Protein AF-A0A2N1QDV4-F1 (afdb_monomer)

Sequence (628 aa):
MKIRPLLLVLAILANIVMITTFTYAWFANNQLYVIDTVGATKEQYFAKGSGTEVDPYVISKAEHLYSLSKLHEMGLMQQKYYYTMADPITGNPVTIDFNDASLPTQYQTLFKPIGDHIYPFLGHFDGNQSIIKNVNINGSLKQDIGFFGLIGDDAVVTNFFLDKPVIYSNPLSTDSRVGFHEHGVSFSDSYATGFIAGHVLTSATLERVYVIEPMINSGTNQYYNGSKYGLIGNTSDNASSEDGGLSNAYYFELTAAWLHFIITKGLELDANTPLYVETGLRLSTVLSINSNGQAVITGNTYNNNYYTISTLKVSYSSSFSNPVYLYDLLIELGYVTPSQGVNFNKKNIDVVGGTTVDNVANTMSFGVSYNAFRTPYYNQIFNARLLKNTIVLYVRATGESILGQMTATFAPNAELRFIPGFTADSTQITGYRYIENRSWNNKNALIAYPGGSGATVPIHIGSAFAAVIEDANGNMIVVNPNVVIPHYYVFVLGISNSQVSTVNSVSFRYVPASSDEFAALYDVDVINNVDEILNNPQYINSDLYFDYFLGLNQTMNVRLLKTFDASGEVYRLYISGHNAGSSSFYVNVTNMSTKRIEIYINNSLLVTNSNKSTSLRFSSSGITISTS

Foldseek 3Di:
DPCPVVVVVVVVVVVVVVVVVVVVVVVVVVVVDDPPVPDDDPQVLAPGFDQDPVTAGEHAELSSLLSQQVCLVVLNQQDEGEYEYADPPPRAAHEYALPPPPDDVVSVDAREARHAPVRAAAYEYHNNQHEYEDHHHDLEPGLAWENHREHDAPYEHERYEYEAYETENADDDPDDCVPPDDLADDDDARLQHAHHIREYEDHYFYAQYAYAFYKYWDARHQAKYKALWNHGRYYPPDRDDPDRFAWDWFKAKDWLQQVLQLLVVLVVCCVVQFKAFPQLDTVCVQWHQDPLRKIARAQDPPPLFFDKQLATWIDSGSNCPPTDRSVVVCVVVVRHDGDPGDDDDSQFKMFTGPWIGDVVVRWIWFDDDFFQDWQADAQDFDGCRSQGRKMKGWQFFQVAQWRFKKAWAWDPQAWKWWDFQWDQDCVFPSSIWGDGGDGDRDPVPTHTDPPDGGDMDTDGNRRFRFFFAQDPVRTTGTHTCSVAPGRTGMIIMDDHDPHITITNMMMTIGIDRDDPSPPNYHNYAYDHDSCLPVVDPPDDHFWKTKIKMDHGPWTKMWIWHWDADPVGIEIEIEIERTDQPPDKMKMKIAGCPLGWYWYHYNNHTDDTGSAGIWMWIRHNVGIDIDTD

Radius of gyration: 31.94 Å; Cα contacts (8 Å, |Δi|>4): 1567; chains: 1; bounding box: 66×60×127 Å

Mean predicted aligned error: 17.7 Å

Solvent-accessible surface area (backbone atoms only — not comparable to full-atom values): 32636 Å² total; per-residue (Å²): 142,84,62,67,66,62,52,51,52,52,50,51,50,51,50,51,51,50,52,50,50,53,52,46,51,53,51,55,48,68,72,51,89,63,88,68,88,82,81,70,60,79,44,76,49,32,74,39,42,81,26,39,89,95,37,33,26,24,37,57,44,64,67,27,53,51,39,53,20,51,36,22,75,69,54,72,49,81,54,73,35,23,33,35,28,16,37,88,86,81,62,44,56,35,75,34,56,43,74,45,84,86,57,59,68,80,69,59,40,70,38,55,29,31,15,28,93,90,29,36,34,36,28,37,39,37,21,56,70,14,38,41,27,51,44,41,30,37,16,57,84,51,56,39,23,16,56,26,0,18,37,26,60,72,11,36,42,31,30,27,36,38,36,40,34,36,38,36,48,31,41,61,92,89,66,79,71,81,83,73,78,78,61,38,75,88,76,78,39,24,42,11,36,15,62,52,21,0,27,40,33,82,58,20,37,39,33,44,37,34,35,20,52,37,33,43,37,24,70,66,14,49,45,37,40,19,16,69,24,45,54,42,1,30,60,71,87,67,56,78,65,99,68,80,62,47,74,40,62,47,37,46,52,50,39,15,52,60,56,32,48,53,54,50,52,53,47,56,46,33,73,78,50,59,30,10,24,90,86,40,44,51,45,70,79,44,40,47,69,49,100,85,70,28,31,33,35,43,66,38,76,90,76,70,40,30,47,30,63,46,76,33,45,32,10,80,35,55,84,39,55,85,61,42,43,50,61,59,53,34,46,76,71,69,71,64,78,76,57,84,38,99,72,78,54,58,75,42,53,35,48,21,14,48,31,40,22,30,55,88,80,36,23,31,32,24,62,83,76,81,66,67,49,58,29,67,49,74,78,34,73,64,61,67,38,56,46,64,25,24,39,39,36,44,41,58,56,73,91,53,55,62,52,33,36,36,34,38,34,45,45,99,87,38,44,57,20,30,43,53,21,33,42,85,32,86,89,37,88,66,37,41,42,77,42,62,62,46,69,50,73,55,78,87,80,39,45,65,56,64,85,49,68,64,29,76,37,77,39,42,59,57,47,20,28,48,34,22,34,69,48,100,86,69,48,37,30,24,48,56,66,79,82,43,84,37,54,24,36,33,32,37,35,54,61,42,98,67,85,51,17,36,36,30,35,43,34,40,39,24,61,48,72,39,88,73,92,43,89,40,52,41,64,59,29,64,49,83,50,73,65,60,50,80,77,28,98,79,61,72,67,53,36,74,44,38,27,38,46,37,49,66,67,34,26,35,33,44,34,42,38,65,48,74,56,100,91,41,70,37,40,37,40,37,38,31,70,67,61,60,70,94,40,66,36,47,36,39,36,37,22,79,72,39,55,46,36,34,36,22,52,71,85,39,82,76,44,78,47,45,53,44,31,39,38,39,38,40,34,66,92,46,78,48,77,51,74,84

pLDDT: mean 76.99, std 15.39, range [32.03, 98.0]

Structure (mmCIF, N/CA/C/O backbone):
data_AF-A0A2N1QDV4-F1
#
_entry.id   AF-A0A2N1QDV4-F1
#
loop_
_atom_site.group_PDB
_atom_site.id
_atom_site.type_symbol
_atom_site.label_atom_id
_atom_site.label_alt_id
_atom_site.label_comp_id
_atom_site.label_asym_id
_atom_site.label_entity_id
_atom_site.label_seq_id
_atom_site.pdbx_PDB_ins_code
_atom_site.Cartn_x
_atom_site.Cartn_y
_atom_site.Cartn_z
_atom_site.occupancy
_atom_site.B_iso_or_equiv
_atom_site.auth_seq_id
_atom_site.auth_comp_id
_atom_site.auth_asym_id
_atom_site.auth_atom_id
_atom_site.pdbx_PDB_model_num
ATOM 1 N N . MET A 1 1 ? -31.738 -31.065 81.867 1.00 50.16 1 MET A N 1
ATOM 2 C CA . MET A 1 1 ? -31.161 -31.227 80.513 1.00 50.16 1 MET A CA 1
ATOM 3 C C . MET A 1 1 ? -31.887 -30.284 79.537 1.00 50.16 1 MET A C 1
ATOM 5 O O . MET A 1 1 ? -32.865 -30.680 78.923 1.00 50.16 1 MET A O 1
ATOM 9 N N . LYS A 1 2 ? -31.496 -28.998 79.467 1.00 55.91 2 LYS A N 1
ATOM 10 C CA . LYS A 1 2 ? -32.161 -27.942 78.657 1.00 55.91 2 LYS A CA 1
ATOM 11 C C . LYS A 1 2 ? -31.142 -27.101 77.855 1.00 55.91 2 LYS A C 1
ATOM 13 O O . LYS A 1 2 ? -31.199 -25.883 77.857 1.00 55.91 2 LYS A O 1
ATOM 18 N N . ILE A 1 3 ? -30.183 -27.751 77.193 1.00 57.25 3 ILE A N 1
ATOM 19 C CA . ILE A 1 3 ? -29.121 -27.069 76.413 1.00 57.25 3 ILE A CA 1
ATOM 20 C C . ILE A 1 3 ? -29.475 -26.980 74.905 1.00 57.25 3 ILE A C 1
ATOM 22 O O . ILE A 1 3 ? -28.869 -26.227 74.153 1.00 57.25 3 ILE A O 1
ATOM 26 N N . ARG A 1 4 ? -30.524 -27.681 74.450 1.00 66.50 4 ARG A N 1
ATOM 27 C CA . ARG A 1 4 ? -30.897 -27.779 73.025 1.00 66.50 4 ARG A CA 1
ATOM 28 C C . ARG A 1 4 ? -31.316 -26.462 72.335 1.00 66.50 4 ARG A C 1
ATOM 30 O O . ARG A 1 4 ? -30.868 -26.267 71.212 1.00 66.50 4 ARG A O 1
ATOM 37 N N . PRO A 1 5 ? -32.113 -25.554 72.938 1.00 73.56 5 PRO A N 1
ATOM 38 C CA . PRO A 1 5 ? -32.531 -24.340 72.229 1.00 73.56 5 PRO A CA 1
ATOM 39 C C . PRO A 1 5 ? -31.412 -23.292 72.140 1.00 73.56 5 PRO A C 1
ATOM 41 O O . PRO A 1 5 ? -31.280 -22.639 71.112 1.00 73.56 5 PRO A O 1
ATOM 44 N N . LEU A 1 6 ? -30.560 -23.179 73.166 1.00 77.25 6 LEU A N 1
ATOM 45 C CA . LEU A 1 6 ? -29.439 -22.233 73.172 1.00 77.25 6 LEU A CA 1
ATOM 46 C C . LEU A 1 6 ? -28.391 -22.591 72.106 1.00 77.25 6 LEU A C 1
ATOM 48 O O . LEU A 1 6 ? -27.928 -21.713 71.386 1.00 77.25 6 LEU A O 1
ATOM 52 N N . LEU A 1 7 ? -28.063 -23.881 71.966 1.00 76.50 7 LEU A N 1
ATOM 53 C CA . LEU A 1 7 ? -27.160 -24.367 70.916 1.00 76.50 7 LEU A CA 1
ATOM 54 C C . LEU A 1 7 ? -27.716 -24.117 69.510 1.00 76.50 7 LEU A C 1
ATOM 56 O O . LEU A 1 7 ? -26.956 -23.756 68.618 1.00 76.50 7 LEU A O 1
ATOM 60 N N . LEU A 1 8 ? -29.029 -24.277 69.315 1.00 78.62 8 LEU A N 1
ATOM 61 C CA . LEU A 1 8 ? -29.664 -24.037 68.020 1.00 78.62 8 LEU A CA 1
ATOM 62 C C . LEU A 1 8 ? -29.613 -22.550 67.639 1.00 78.62 8 LEU A C 1
ATOM 64 O O . LEU A 1 8 ? -29.268 -22.212 66.512 1.00 78.62 8 LEU A O 1
ATOM 68 N N . VAL A 1 9 ? -29.897 -21.662 68.597 1.00 83.69 9 VAL A N 1
ATOM 69 C CA . VAL A 1 9 ? -29.822 -20.207 68.395 1.00 83.69 9 VAL A CA 1
ATOM 70 C C . VAL A 1 9 ? -28.384 -19.769 68.114 1.00 83.69 9 VAL A C 1
ATOM 72 O O . VAL A 1 9 ? -28.161 -19.004 67.180 1.00 83.69 9 VAL A O 1
ATOM 75 N N . LEU A 1 10 ? -27.403 -20.299 68.852 1.00 82.88 10 LEU A N 1
ATOM 76 C CA . LEU A 1 10 ? -25.982 -20.027 68.609 1.00 82.88 10 LEU A CA 1
ATOM 77 C C . LEU A 1 10 ? -25.521 -20.528 67.234 1.00 82.88 10 LEU A C 1
ATOM 79 O O . LEU A 1 10 ? -24.777 -19.825 66.557 1.00 82.88 10 LEU A O 1
ATOM 83 N N . ALA A 1 11 ? -25.991 -21.696 66.788 1.00 81.44 11 ALA A N 1
ATOM 84 C CA . ALA A 1 11 ? -25.669 -22.227 65.466 1.00 81.44 11 ALA A CA 1
ATOM 85 C C . ALA A 1 11 ? -26.273 -21.379 64.333 1.00 81.44 11 ALA A C 1
ATOM 87 O O . ALA A 1 11 ? -25.604 -21.131 63.331 1.00 81.44 11 ALA A O 1
ATOM 88 N N . ILE A 1 12 ? -27.510 -20.897 64.491 1.00 87.06 12 ILE A N 1
ATOM 89 C CA . ILE A 1 12 ? -28.155 -20.016 63.506 1.00 87.06 12 ILE A CA 1
ATOM 90 C C . ILE A 1 12 ? -27.437 -18.663 63.450 1.00 87.06 12 ILE A C 1
ATOM 92 O O . ILE A 1 12 ? -27.120 -18.193 62.360 1.00 87.06 12 ILE A O 1
ATOM 96 N N . LEU A 1 13 ? -27.109 -18.070 64.603 1.00 87.69 13 LEU A N 1
ATOM 97 C CA . LEU A 1 13 ? -26.340 -16.824 64.656 1.00 87.69 13 LEU A CA 1
ATOM 98 C C . LEU A 1 13 ? -24.956 -16.979 64.024 1.00 87.69 13 LEU A C 1
ATOM 100 O O . LEU A 1 13 ? -24.550 -16.116 63.254 1.00 87.69 13 LEU A O 1
ATOM 104 N N . ALA A 1 14 ? -24.259 -18.086 64.287 1.00 85.25 14 ALA A N 1
ATOM 105 C CA . ALA A 1 14 ? -22.968 -18.363 63.664 1.00 85.25 14 ALA A CA 1
ATOM 106 C C . ALA A 1 14 ? -23.082 -18.467 62.134 1.00 85.25 14 ALA A C 1
ATOM 108 O O . ALA A 1 14 ? -22.246 -17.913 61.428 1.00 85.25 14 ALA A O 1
ATOM 109 N N . ASN A 1 15 ? -24.137 -19.104 61.614 1.00 85.50 15 ASN A N 1
ATOM 110 C CA . ASN A 1 15 ? -24.375 -19.183 60.170 1.00 85.50 15 ASN A CA 1
ATOM 111 C C . ASN A 1 15 ? -24.693 -17.817 59.555 1.00 85.50 15 ASN A C 1
ATOM 113 O O . ASN A 1 15 ? -24.155 -17.494 58.503 1.00 85.50 15 ASN A O 1
ATOM 117 N N . ILE A 1 16 ? -25.512 -16.992 60.212 1.00 89.56 16 ILE A N 1
ATOM 118 C CA . ILE A 1 16 ? -25.813 -15.635 59.735 1.00 89.56 16 ILE A CA 1
ATOM 119 C C . ILE A 1 16 ? -24.539 -14.789 59.721 1.00 89.56 16 ILE A C 1
ATOM 121 O O . ILE A 1 16 ? -24.252 -14.144 58.717 1.00 89.56 16 ILE A O 1
ATOM 125 N N . VAL A 1 17 ? -23.737 -14.838 60.789 1.00 88.44 17 VAL A N 1
ATOM 126 C CA . VAL A 1 17 ? -22.457 -14.122 60.848 1.00 88.44 17 VAL A CA 1
ATOM 127 C C . VAL A 1 17 ? -21.532 -14.601 59.732 1.00 88.44 17 VAL A C 1
ATOM 129 O O . VAL A 1 17 ? -21.026 -13.758 59.003 1.00 88.44 17 VAL A O 1
ATOM 132 N N . MET A 1 18 ? -21.394 -15.913 59.506 1.00 81.62 18 MET A N 1
ATOM 133 C CA . MET A 1 18 ? -20.586 -16.432 58.396 1.00 81.62 18 MET A CA 1
ATOM 134 C C . MET A 1 18 ? -21.107 -15.982 57.027 1.00 81.62 18 MET A C 1
ATOM 136 O O . MET A 1 18 ? -20.326 -15.514 56.210 1.00 81.62 18 MET A O 1
ATOM 140 N N . ILE A 1 19 ? -22.414 -16.052 56.766 1.00 83.19 19 ILE A N 1
ATOM 141 C CA . ILE A 1 19 ? -22.984 -15.603 55.486 1.00 83.19 19 ILE A CA 1
ATOM 142 C C . ILE A 1 19 ? -22.737 -14.104 55.290 1.00 83.19 19 ILE A C 1
ATOM 144 O O . ILE A 1 19 ? -22.332 -13.686 54.209 1.00 83.19 19 ILE A O 1
ATOM 148 N N . THR A 1 20 ? -22.928 -13.288 56.329 1.00 77.81 20 THR A N 1
ATOM 149 C CA . THR A 1 20 ? -22.701 -11.839 56.240 1.00 77.81 20 THR A CA 1
ATOM 150 C C . THR A 1 20 ? -21.227 -11.485 56.075 1.00 77.81 20 THR A C 1
ATOM 152 O O . THR A 1 20 ? -20.931 -10.587 55.296 1.00 77.81 20 THR A O 1
ATOM 155 N N . THR A 1 21 ? -20.293 -12.200 56.712 1.00 75.50 21 THR A N 1
ATOM 156 C CA . THR A 1 21 ? -18.855 -11.964 56.527 1.00 75.50 21 THR A CA 1
ATOM 157 C C . THR A 1 21 ? -18.365 -12.458 55.171 1.00 75.50 21 THR A C 1
ATOM 159 O O . THR A 1 21 ? -17.562 -11.763 54.563 1.00 75.50 21 THR A O 1
ATOM 162 N N . PHE A 1 22 ? -18.883 -13.575 54.645 1.00 72.25 22 PHE A N 1
ATOM 163 C CA . PHE A 1 22 ? -18.622 -14.015 53.268 1.00 72.25 22 PHE A CA 1
ATOM 164 C C . PHE A 1 22 ? -19.170 -13.017 52.244 1.00 72.25 22 PHE A C 1
ATOM 166 O O . PHE A 1 22 ? -18.458 -12.634 51.322 1.00 72.25 22 PHE A O 1
ATOM 173 N N . THR A 1 23 ? -20.406 -12.546 52.430 1.00 74.94 23 THR A N 1
ATOM 174 C CA . THR A 1 23 ? -21.039 -11.568 51.528 1.00 74.94 23 THR A CA 1
ATOM 175 C C . THR A 1 23 ? -20.332 -10.215 51.602 1.00 74.94 23 THR A C 1
ATOM 177 O O . THR A 1 23 ? -20.119 -9.580 50.576 1.00 74.94 23 THR A O 1
ATOM 180 N N . TYR A 1 24 ? -19.918 -9.785 52.797 1.00 74.38 24 TYR A N 1
ATOM 181 C CA . TYR A 1 24 ? -19.153 -8.555 52.996 1.00 74.38 24 TYR A CA 1
ATOM 182 C C . TYR A 1 24 ? -17.729 -8.668 52.450 1.00 74.38 24 TYR A C 1
ATOM 184 O O . TYR A 1 24 ? -17.273 -7.736 51.806 1.00 74.38 24 TYR A O 1
ATOM 192 N N . ALA A 1 25 ? -17.039 -9.795 52.646 1.00 65.62 25 ALA A N 1
ATOM 193 C CA . ALA A 1 25 ? -15.718 -10.028 52.067 1.00 65.62 25 ALA A CA 1
ATOM 194 C C . ALA A 1 25 ? -15.786 -10.067 50.535 1.00 65.62 25 ALA A C 1
ATOM 196 O O . ALA A 1 25 ? -14.970 -9.430 49.883 1.00 65.62 25 ALA A O 1
ATOM 197 N N . TRP A 1 26 ? -16.799 -10.723 49.962 1.00 62.72 26 TRP A N 1
ATOM 198 C CA . TRP A 1 26 ? -17.060 -10.723 48.520 1.00 62.72 26 TRP A CA 1
ATOM 199 C C . TRP A 1 26 ? -17.392 -9.316 47.991 1.00 62.72 26 TRP A C 1
ATOM 201 O O . TRP A 1 26 ? -16.826 -8.879 46.995 1.00 62.72 26 TRP A O 1
ATOM 211 N N . PHE A 1 27 ? -18.240 -8.557 48.692 1.00 65.75 27 PHE A N 1
ATOM 212 C CA . PHE A 1 27 ? -18.600 -7.184 48.323 1.00 65.75 27 PHE A CA 1
ATOM 213 C C . PHE A 1 27 ? -17.434 -6.191 48.474 1.00 65.75 27 PHE A C 1
ATOM 215 O O . PHE A 1 27 ? -17.237 -5.339 47.612 1.00 65.75 27 PHE A O 1
ATOM 222 N N . ALA A 1 28 ? -16.641 -6.300 49.542 1.00 59.91 28 ALA A N 1
ATOM 223 C CA . ALA A 1 28 ? -15.451 -5.481 49.767 1.00 59.91 28 ALA A CA 1
ATOM 224 C C . ALA A 1 28 ? -14.339 -5.816 48.760 1.00 59.91 28 ALA A C 1
ATOM 226 O O . ALA A 1 28 ? -13.642 -4.909 48.312 1.00 59.91 28 ALA A O 1
ATOM 227 N N . ASN A 1 29 ? -14.224 -7.085 48.347 1.00 52.56 29 ASN A N 1
ATOM 228 C CA . ASN A 1 29 ? -13.339 -7.503 47.258 1.00 52.56 29 ASN A CA 1
ATOM 229 C C . ASN A 1 29 ? -13.812 -6.942 45.903 1.00 52.56 29 ASN A C 1
ATOM 231 O O . ASN A 1 29 ? -13.004 -6.419 45.149 1.00 52.56 29 ASN A O 1
ATOM 235 N N . ASN A 1 30 ? -15.124 -6.915 45.636 1.00 51.88 30 ASN A N 1
ATOM 236 C CA . ASN A 1 30 ? -15.687 -6.280 44.432 1.00 51.88 30 ASN A CA 1
ATOM 237 C C . ASN A 1 30 ? -15.481 -4.750 44.374 1.00 51.88 30 ASN A C 1
ATOM 239 O O . ASN A 1 30 ? -15.551 -4.166 43.296 1.00 51.88 30 ASN A O 1
ATOM 243 N N . GLN A 1 31 ? -15.244 -4.083 45.510 1.00 46.22 31 GLN A N 1
ATOM 244 C CA . GLN A 1 31 ? -14.937 -2.643 45.579 1.00 46.22 31 GLN A CA 1
ATOM 245 C C . GLN A 1 31 ? -13.433 -2.342 45.412 1.00 46.22 31 GLN A C 1
ATOM 247 O O . GLN A 1 31 ? -13.056 -1.189 45.212 1.00 46.22 31 GLN A O 1
ATOM 252 N N . LEU A 1 32 ? -12.572 -3.363 45.461 1.00 42.81 32 LEU A N 1
ATOM 253 C CA . LEU A 1 32 ? -11.130 -3.274 45.237 1.00 42.81 32 LEU A CA 1
ATOM 254 C C . LEU A 1 32 ? -10.813 -3.959 43.902 1.00 42.81 32 LEU A C 1
ATOM 256 O O . LEU A 1 32 ? -10.443 -5.125 43.864 1.00 42.81 32 LEU A O 1
ATOM 260 N N . TYR A 1 33 ? -10.995 -3.235 42.795 1.00 45.94 33 TYR A N 1
ATOM 261 C CA . TYR A 1 33 ? -10.717 -3.719 41.438 1.00 45.94 33 TYR A CA 1
ATOM 262 C C . TYR A 1 33 ? -9.255 -4.176 41.273 1.00 45.94 33 TYR A C 1
ATOM 264 O O . TYR A 1 33 ? -8.377 -3.408 40.883 1.00 45.94 33 TYR A O 1
ATOM 272 N N . VAL A 1 34 ? -9.029 -5.466 41.489 1.00 43.72 34 VAL A N 1
ATOM 273 C CA . VAL A 1 34 ? -8.056 -6.277 40.764 1.00 43.72 34 VAL A CA 1
ATOM 274 C C . VAL A 1 34 ? -8.890 -7.356 40.094 1.00 43.72 34 VAL A C 1
ATOM 276 O O . VAL A 1 34 ? -9.687 -8.011 40.757 1.00 43.72 34 VAL A O 1
ATOM 279 N N . ILE A 1 35 ? -8.769 -7.477 38.774 1.00 52.62 35 ILE A N 1
ATOM 280 C CA . ILE A 1 35 ? -9.479 -8.471 37.969 1.00 52.62 35 ILE A CA 1
ATOM 281 C C . ILE A 1 35 ? -9.222 -9.858 38.582 1.00 52.62 35 ILE A C 1
ATOM 283 O O . ILE A 1 35 ? -8.137 -10.416 38.429 1.00 52.62 35 ILE A O 1
ATOM 287 N N . ASP A 1 36 ? -10.198 -10.396 39.319 1.00 46.00 36 ASP A N 1
ATOM 288 C CA . ASP A 1 36 ? -10.153 -11.768 39.815 1.00 46.00 36 ASP A CA 1
ATOM 289 C C . ASP A 1 36 ? -10.496 -12.682 38.639 1.00 46.00 36 ASP A C 1
ATOM 291 O O . ASP A 1 36 ? -11.651 -12.963 38.319 1.00 46.00 36 ASP A O 1
ATOM 295 N N . THR A 1 37 ? -9.460 -13.043 37.890 1.00 52.44 37 THR A N 1
ATOM 296 C CA . THR A 1 37 ? -9.570 -13.807 36.641 1.00 52.44 37 THR A CA 1
ATOM 297 C C . THR A 1 37 ? -9.852 -15.298 36.851 1.00 52.44 37 THR A C 1
ATOM 299 O O . THR A 1 37 ? -9.727 -16.088 35.917 1.00 52.44 37 THR A O 1
ATOM 302 N N . VAL A 1 38 ? -10.244 -15.709 38.061 1.00 43.03 38 VAL A N 1
ATOM 303 C CA . VAL A 1 38 ? -10.543 -17.106 38.396 1.00 43.03 38 VAL A CA 1
ATOM 304 C C . VAL A 1 38 ? -11.935 -17.208 39.032 1.00 43.03 38 VAL A C 1
ATOM 306 O O . VAL A 1 38 ? -12.079 -17.532 40.206 1.00 43.03 38 VAL A O 1
ATOM 309 N N . GLY A 1 39 ? -12.989 -16.942 38.250 1.00 49.28 39 GLY A N 1
ATOM 310 C CA . GLY A 1 39 ? -14.367 -17.227 38.688 1.00 49.28 39 GLY A CA 1
ATOM 311 C C . GLY A 1 39 ? -15.505 -16.485 37.979 1.00 49.28 39 GLY A C 1
ATOM 312 O O . GLY A 1 39 ? -16.656 -16.894 38.120 1.00 49.28 39 GLY A O 1
ATOM 313 N N . ALA A 1 40 ? -15.215 -15.428 37.219 1.00 58.25 40 ALA A N 1
ATOM 314 C CA . ALA A 1 40 ? -16.217 -14.661 36.476 1.00 58.25 40 ALA A CA 1
ATOM 315 C C . ALA A 1 40 ? -16.591 -15.319 35.132 1.00 58.25 40 ALA A C 1
ATOM 317 O O . ALA A 1 40 ? -15.738 -15.895 34.449 1.00 58.25 40 ALA A O 1
ATOM 318 N N . THR A 1 41 ? -17.860 -15.215 34.716 1.00 71.94 41 THR A N 1
ATOM 319 C CA . THR A 1 41 ? -18.258 -15.549 33.336 1.00 71.94 41 THR A CA 1
ATOM 320 C C . THR A 1 41 ? -17.726 -14.477 32.382 1.00 71.94 41 THR A C 1
ATOM 322 O O . THR A 1 41 ? -17.630 -13.309 32.754 1.00 71.94 41 THR A O 1
ATOM 325 N N . LYS A 1 42 ? -17.380 -14.849 31.139 1.00 77.94 42 LYS A N 1
ATOM 326 C CA . LYS A 1 42 ? -16.790 -13.921 30.149 1.00 77.94 42 LYS A CA 1
ATOM 327 C C . LYS A 1 42 ? -17.624 -12.651 29.933 1.00 77.94 42 LYS A C 1
ATOM 329 O O . LYS A 1 42 ? -17.075 -11.576 29.731 1.00 77.94 42 LYS A O 1
ATOM 334 N N . GLU A 1 43 ? -18.937 -12.783 30.059 1.00 80.75 43 GLU A N 1
ATOM 335 C CA . GLU A 1 43 ? -19.937 -11.716 29.967 1.00 80.75 43 GLU A CA 1
ATOM 336 C C . GLU A 1 43 ? -19.695 -10.570 30.962 1.00 80.75 43 GLU A C 1
ATOM 338 O O . GLU A 1 43 ? -19.962 -9.418 30.641 1.00 80.75 43 GLU A O 1
ATOM 343 N N . GLN A 1 44 ? -19.143 -10.855 32.149 1.00 85.19 44 GLN A N 1
ATOM 344 C CA . GLN A 1 44 ? -18.910 -9.850 33.197 1.00 85.19 44 GLN A CA 1
ATOM 345 C C . GLN A 1 44 ? -17.779 -8.868 32.862 1.00 85.19 44 GLN A C 1
ATOM 347 O O . GLN A 1 44 ? -17.656 -7.832 33.513 1.00 85.19 44 GLN A O 1
ATOM 352 N N . TYR A 1 45 ? -16.960 -9.179 31.855 1.00 87.94 45 TYR A N 1
ATOM 353 C CA . TYR A 1 45 ? -15.876 -8.313 31.388 1.00 87.94 45 TYR A CA 1
ATOM 354 C C . TYR A 1 45 ? -16.327 -7.281 30.346 1.00 87.94 45 TYR A C 1
ATOM 356 O O . TYR A 1 45 ? -15.546 -6.408 29.964 1.00 87.94 45 TYR A O 1
ATOM 364 N N . PHE A 1 46 ? -17.578 -7.366 29.896 1.00 93.75 46 PHE A N 1
ATOM 365 C CA . PHE A 1 46 ? -18.159 -6.510 28.869 1.00 93.75 46 PHE A CA 1
ATOM 366 C C . PHE A 1 46 ? -19.433 -5.838 29.383 1.00 93.75 46 PHE A C 1
ATOM 368 O O . PHE A 1 46 ? -19.960 -6.183 30.439 1.00 93.75 46 PHE A O 1
ATOM 375 N N . ALA A 1 47 ? -19.952 -4.864 28.634 1.00 93.62 47 ALA A N 1
ATOM 376 C CA . ALA A 1 47 ? -21.159 -4.151 29.047 1.00 93.62 47 ALA A CA 1
ATOM 377 C C . ALA A 1 47 ? -22.393 -5.069 29.051 1.00 93.62 47 ALA A C 1
ATOM 379 O O . ALA A 1 47 ? -23.282 -4.914 29.887 1.00 93.62 47 ALA A O 1
ATOM 380 N N . LYS A 1 48 ? -22.454 -5.978 28.070 1.00 92.31 48 LYS A N 1
ATOM 381 C CA . LYS A 1 48 ? -23.457 -7.034 27.881 1.00 92.31 48 LYS A CA 1
ATOM 382 C C . LYS A 1 48 ? -23.021 -7.964 26.738 1.00 92.31 48 LYS A C 1
ATOM 384 O O . LYS A 1 48 ? -22.017 -7.692 26.075 1.00 92.31 48 LYS A O 1
ATOM 389 N N . GLY A 1 49 ? -23.834 -8.984 26.477 1.00 92.06 49 GLY A N 1
ATOM 390 C CA . GLY A 1 49 ? -23.700 -9.908 25.353 1.00 92.06 49 GLY A CA 1
ATOM 391 C C . GLY A 1 49 ? -22.977 -11.200 25.721 1.00 92.06 49 GLY A C 1
ATOM 392 O O . GLY A 1 49 ? -22.233 -11.241 26.698 1.00 92.06 49 GLY A O 1
ATOM 393 N N . SER A 1 50 ? -23.214 -12.244 24.931 1.00 89.25 50 SER A N 1
ATOM 394 C CA . SER A 1 50 ? -22.642 -13.593 25.080 1.00 89.25 50 SER A CA 1
ATOM 395 C C . SER A 1 50 ? -21.481 -13.879 24.115 1.00 89.25 50 SER A C 1
ATOM 397 O O . SER A 1 50 ? -20.859 -14.943 24.174 1.00 89.25 50 SER A O 1
ATOM 399 N N . GLY A 1 51 ? -21.167 -12.935 23.222 1.00 89.06 51 GLY A N 1
ATOM 400 C CA . GLY A 1 51 ? -20.077 -13.043 22.250 1.00 89.06 51 GLY A CA 1
ATOM 401 C C . GLY A 1 51 ? -20.419 -13.857 21.006 1.00 89.06 51 GLY A C 1
ATOM 402 O O . GLY A 1 51 ? -19.510 -14.263 20.279 1.00 89.06 51 GLY A O 1
ATOM 403 N N . THR A 1 52 ? -21.703 -14.117 20.766 1.00 91.19 52 THR A N 1
ATOM 404 C CA . THR A 1 52 ? -22.194 -14.770 19.545 1.00 91.19 52 THR A CA 1
ATOM 405 C C . THR A 1 52 ? -22.493 -13.729 18.468 1.00 91.19 52 THR A C 1
ATOM 407 O O . THR A 1 52 ? -22.619 -12.549 18.767 1.00 91.19 52 THR A O 1
ATOM 410 N N . GLU A 1 53 ? -22.645 -14.147 17.212 1.00 89.19 53 GLU A N 1
ATOM 411 C CA . GLU A 1 53 ? -22.956 -13.229 16.104 1.00 89.19 53 GLU A CA 1
ATOM 412 C C . GLU A 1 53 ? -24.241 -12.420 16.326 1.00 89.19 53 GLU A C 1
ATOM 414 O O . GLU A 1 53 ? -24.294 -11.231 16.028 1.00 89.19 53 GLU A O 1
ATOM 419 N N . VAL A 1 54 ? -25.267 -13.060 16.891 1.00 92.38 54 VAL A N 1
ATOM 420 C CA . VAL A 1 54 ? -26.566 -12.430 17.176 1.00 92.38 54 VAL A CA 1
ATOM 421 C C . VAL A 1 54 ? -26.581 -11.644 18.487 1.00 92.38 54 VAL A C 1
ATOM 423 O O . VAL A 1 54 ? -27.496 -10.857 18.717 1.00 92.38 54 VAL A O 1
ATOM 426 N N . ASP A 1 55 ? -25.595 -11.873 19.353 1.00 91.81 55 ASP A N 1
ATOM 427 C CA . ASP A 1 55 ? -25.475 -11.249 20.668 1.00 91.81 55 ASP A CA 1
ATOM 428 C C . ASP A 1 55 ? -23.990 -10.996 21.002 1.00 91.81 55 ASP A C 1
ATOM 430 O O . ASP A 1 55 ? -23.394 -11.704 21.828 1.00 91.81 55 ASP A O 1
ATOM 434 N N . PRO A 1 56 ? -23.360 -10.030 20.303 1.00 95.44 56 PRO A N 1
ATOM 435 C CA . PRO A 1 56 ? -21.939 -9.739 20.443 1.00 95.44 56 PRO A CA 1
ATOM 436 C C . PRO A 1 56 ? -21.626 -9.115 21.804 1.00 95.44 56 PRO A C 1
ATOM 438 O O . PRO A 1 56 ? -22.452 -8.428 22.406 1.00 95.44 56 PRO A O 1
ATOM 441 N N . TYR A 1 57 ? -20.394 -9.298 22.275 1.00 97.50 57 TYR A N 1
ATOM 442 C CA . TYR A 1 57 ? -19.900 -8.597 23.455 1.00 97.50 57 TYR A CA 1
ATOM 443 C C . TYR A 1 57 ? -19.828 -7.090 23.193 1.00 97.50 57 TYR A C 1
ATOM 445 O O . TYR A 1 57 ? -19.178 -6.642 22.247 1.00 97.50 57 TYR A O 1
ATOM 453 N N . VAL A 1 58 ? -20.465 -6.295 24.053 1.00 97.81 58 VAL A N 1
ATOM 454 C CA . VAL A 1 58 ? -20.524 -4.837 23.891 1.00 97.81 58 VAL A CA 1
ATOM 455 C C . VAL A 1 58 ? -19.393 -4.146 24.649 1.00 97.81 58 VAL A C 1
ATOM 457 O O . VAL A 1 58 ? -19.280 -4.247 25.875 1.00 97.81 58 VAL A O 1
ATOM 460 N N . ILE A 1 59 ? -18.585 -3.375 23.924 1.00 97.06 59 ILE A N 1
ATOM 461 C CA . ILE A 1 59 ? -17.475 -2.575 24.446 1.00 97.06 59 ILE A CA 1
ATOM 462 C C . ILE A 1 59 ? -17.894 -1.104 24.468 1.00 97.06 59 ILE A C 1
ATOM 464 O O . ILE A 1 59 ? -17.861 -0.410 23.459 1.00 97.06 59 ILE A O 1
ATOM 468 N N . SER A 1 60 ? -18.290 -0.621 25.642 1.00 95.94 60 SER A N 1
ATOM 469 C CA . SER A 1 60 ? -18.779 0.753 25.824 1.00 95.94 60 SER A CA 1
ATOM 470 C C . SER A 1 60 ? -17.808 1.707 26.532 1.00 95.94 60 SER A C 1
ATOM 472 O O . SER A 1 60 ? -18.081 2.901 26.603 1.00 95.94 60 SER A O 1
ATOM 474 N N . LYS A 1 61 ? -16.721 1.198 27.129 1.00 92.69 61 LYS A N 1
ATOM 475 C CA . LYS A 1 61 ? -15.784 1.974 27.963 1.00 92.69 61 LYS A CA 1
ATOM 476 C C . LYS A 1 61 ? -14.401 1.323 28.037 1.00 92.69 61 LYS A C 1
ATOM 478 O O . LYS A 1 61 ? -14.244 0.156 27.664 1.00 92.69 61 LYS A O 1
ATOM 483 N N . ALA A 1 62 ? -13.412 2.076 28.520 1.00 91.56 62 ALA A N 1
ATOM 484 C CA . ALA A 1 62 ? -12.001 1.684 28.520 1.00 91.56 62 ALA A CA 1
ATOM 485 C C . ALA A 1 62 ? -11.747 0.358 29.252 1.00 91.56 62 ALA A C 1
ATOM 487 O O . ALA A 1 62 ? -10.946 -0.453 28.793 1.00 91.56 62 ALA A O 1
ATOM 488 N N . GLU A 1 63 ? -12.468 0.087 30.342 1.00 89.25 63 GLU A N 1
ATOM 489 C CA . GLU A 1 63 ? -12.299 -1.137 31.131 1.00 89.25 63 GLU A CA 1
ATOM 490 C C . GLU A 1 63 ? -12.687 -2.399 30.349 1.00 89.25 63 GLU A C 1
ATOM 492 O O . GLU A 1 63 ? -12.031 -3.431 30.490 1.00 89.25 63 GLU A O 1
ATOM 497 N N . HIS A 1 64 ? -13.713 -2.331 29.492 1.00 92.94 64 HIS A N 1
ATOM 498 C CA . HIS A 1 64 ? -14.124 -3.472 28.663 1.00 92.94 64 HIS A CA 1
ATOM 499 C C . HIS A 1 64 ? -13.072 -3.775 27.593 1.00 92.94 64 HIS A C 1
ATOM 501 O O . HIS A 1 64 ? -12.719 -4.930 27.361 1.00 92.94 64 HIS A O 1
ATOM 507 N N . LEU A 1 65 ? -12.514 -2.726 26.981 1.00 92.56 65 LEU A N 1
ATOM 508 C CA . LEU A 1 65 ? -11.459 -2.874 25.984 1.00 92.56 65 LEU A CA 1
ATOM 509 C C . LEU A 1 65 ? -10.151 -3.383 26.614 1.00 92.56 65 LEU A C 1
ATOM 511 O O . LEU A 1 65 ? -9.492 -4.262 26.062 1.00 92.56 65 LEU A O 1
ATOM 515 N N . TYR A 1 66 ? -9.804 -2.890 27.805 1.00 89.81 66 TYR A N 1
ATOM 516 C CA . TYR A 1 66 ? -8.681 -3.406 28.590 1.00 89.81 66 TYR A CA 1
ATOM 517 C C . TYR A 1 66 ? -8.871 -4.883 28.947 1.00 89.81 66 TYR A C 1
ATOM 519 O O . TYR A 1 66 ? -7.940 -5.681 28.828 1.00 89.81 66 TYR A O 1
ATOM 527 N N . SER A 1 67 ? -10.088 -5.267 29.336 1.00 89.50 67 SER A N 1
ATOM 528 C CA . SER A 1 67 ? -10.415 -6.660 29.640 1.00 89.50 67 SER A CA 1
ATOM 529 C C . SER A 1 67 ? -10.251 -7.553 28.411 1.00 89.50 67 SER A C 1
ATOM 531 O O . SER A 1 67 ? -9.658 -8.620 28.524 1.00 89.50 67 SER A O 1
ATOM 533 N N . LEU A 1 68 ? -10.672 -7.103 27.223 1.00 92.62 68 LEU A N 1
ATOM 534 C CA . LEU A 1 68 ? -10.457 -7.839 25.971 1.00 92.62 68 LEU A CA 1
ATOM 535 C C . LEU A 1 68 ? -8.972 -8.136 25.713 1.00 92.62 68 LEU A C 1
ATOM 537 O O . LEU A 1 68 ? -8.622 -9.273 25.383 1.00 92.62 68 LEU A O 1
ATOM 541 N N . SER A 1 69 ? -8.112 -7.130 25.887 1.00 90.75 69 SER A N 1
ATOM 542 C CA . SER A 1 69 ? -6.656 -7.276 25.766 1.00 90.75 69 SER A CA 1
ATOM 543 C C . SER A 1 69 ? -6.111 -8.297 26.773 1.00 90.75 69 SER A C 1
ATOM 545 O O . SER A 1 69 ? -5.422 -9.244 26.390 1.00 90.75 69 SER A O 1
ATOM 547 N N . LYS A 1 70 ? -6.504 -8.194 28.050 1.00 87.81 70 LYS A N 1
ATOM 548 C CA . LYS A 1 70 ? -6.077 -9.136 29.098 1.00 87.81 70 LYS A CA 1
ATOM 549 C C . LYS A 1 70 ? -6.548 -10.567 28.873 1.00 87.81 70 LYS A C 1
ATOM 551 O O . LYS A 1 70 ? -5.777 -11.501 29.079 1.00 87.81 70 LYS A O 1
ATOM 556 N N . LEU A 1 71 ? -7.782 -10.755 28.418 1.00 89.69 71 LEU A N 1
ATOM 557 C CA . LEU A 1 71 ? -8.313 -12.083 28.127 1.00 89.69 71 LEU A CA 1
ATOM 558 C C . LEU A 1 71 ? -7.563 -12.753 26.962 1.00 89.69 71 LEU A C 1
ATOM 560 O O . LEU A 1 71 ? -7.371 -13.968 27.002 1.00 89.69 71 LEU A O 1
ATOM 564 N N . HIS A 1 72 ? -7.104 -11.993 25.960 1.00 89.75 72 HIS A N 1
ATOM 565 C CA . HIS A 1 72 ? -6.227 -12.521 24.906 1.00 89.75 72 HIS A CA 1
ATOM 566 C C . HIS A 1 72 ? -4.834 -12.856 25.437 1.00 89.75 72 HIS A C 1
ATOM 568 O O . HIS A 1 72 ? -4.349 -13.954 25.187 1.00 89.75 72 HIS A O 1
ATOM 574 N N . GLU A 1 73 ? -4.224 -11.966 26.226 1.00 85.31 73 GLU A N 1
ATOM 575 C CA . GLU A 1 73 ? -2.908 -12.201 26.843 1.00 85.31 73 GLU A CA 1
ATOM 576 C C . GLU A 1 73 ? -2.881 -13.499 27.671 1.00 85.31 73 GLU A C 1
ATOM 578 O O . GLU A 1 73 ? -1.880 -14.213 27.694 1.00 85.31 73 GLU A O 1
ATOM 583 N N . MET A 1 74 ? -3.998 -13.834 28.321 1.00 85.88 74 MET A N 1
ATOM 584 C CA . MET A 1 74 ? -4.156 -15.051 29.123 1.00 85.88 74 MET A CA 1
ATOM 585 C C . MET A 1 74 ? -4.591 -16.285 28.319 1.00 85.88 74 MET A C 1
ATOM 587 O O . MET A 1 74 ? -4.768 -17.355 28.901 1.00 85.88 74 MET A O 1
ATOM 591 N N . GLY A 1 75 ? -4.810 -16.154 27.009 1.00 87.31 75 GLY A N 1
ATOM 592 C CA . GLY A 1 75 ? -5.275 -17.248 26.160 1.00 87.31 75 GLY A CA 1
ATOM 593 C C . GLY A 1 75 ? -6.705 -17.699 26.461 1.00 87.31 75 GLY A C 1
ATOM 594 O O . GLY A 1 75 ? -7.032 -18.867 26.275 1.00 87.31 75 GLY A O 1
ATOM 595 N N . LEU A 1 76 ? -7.579 -16.810 26.934 1.00 88.00 76 LEU A N 1
ATOM 596 C CA . LEU A 1 76 ? -8.975 -17.138 27.260 1.00 88.00 76 LEU A CA 1
ATOM 597 C C . LEU A 1 76 ? -9.949 -16.885 26.093 1.00 88.00 76 LEU A C 1
ATOM 599 O O . LEU A 1 76 ? -11.110 -17.308 26.164 1.00 88.00 76 LEU A O 1
ATOM 603 N N . MET A 1 77 ? -9.478 -16.260 25.006 1.00 87.38 77 MET A N 1
ATOM 604 C CA . MET A 1 77 ? -10.263 -15.896 23.811 1.00 87.38 77 MET A CA 1
ATOM 605 C C . MET A 1 77 ? -9.840 -16.666 22.544 1.00 87.38 77 MET A C 1
ATOM 607 O O . MET A 1 77 ? -9.802 -16.108 21.459 1.00 87.38 77 MET A O 1
ATOM 611 N N . GLN A 1 78 ? -9.541 -17.964 22.660 1.00 83.25 78 GLN A N 1
ATOM 612 C CA . GLN A 1 78 ? -8.998 -18.789 21.557 1.00 83.25 78 GLN A CA 1
ATOM 613 C C . GLN A 1 78 ? -10.028 -19.280 20.517 1.00 83.25 78 GLN A C 1
ATOM 615 O O . GLN A 1 78 ? -9.747 -20.187 19.740 1.00 83.25 78 GLN A O 1
ATOM 620 N N . GLN A 1 79 ? -11.244 -18.741 20.510 1.00 85.06 79 GLN A N 1
ATOM 621 C CA . GLN A 1 79 ? -12.282 -19.108 19.542 1.00 85.06 79 GLN A CA 1
ATOM 622 C C . GLN A 1 79 ? -12.906 -17.845 18.957 1.00 85.06 79 GLN A C 1
ATOM 624 O O . GLN A 1 79 ? -12.767 -16.758 19.521 1.00 85.06 79 GLN A O 1
ATOM 629 N N . LYS A 1 80 ? -13.642 -17.999 17.855 1.00 88.44 80 LYS A N 1
ATOM 630 C CA . LYS A 1 80 ? -14.356 -16.892 17.224 1.00 88.44 80 LYS A CA 1
ATOM 631 C C . LYS A 1 80 ? -15.444 -16.355 18.158 1.00 88.44 80 LYS A C 1
ATOM 633 O O . LYS A 1 80 ? -16.373 -17.074 18.527 1.00 88.44 80 LYS A O 1
ATOM 638 N N . TYR A 1 81 ? -15.300 -15.090 18.533 1.00 94.25 81 TYR A N 1
ATOM 639 C CA . TYR A 1 81 ? -16.286 -14.299 19.266 1.00 94.25 81 TYR A CA 1
ATOM 640 C C . TYR A 1 81 ? -16.585 -13.023 18.490 1.00 94.25 81 TYR A C 1
ATOM 642 O O . TYR A 1 81 ? -15.743 -12.546 17.728 1.00 94.25 81 TYR A O 1
ATOM 650 N N . TYR A 1 82 ? -17.765 -12.464 18.717 1.00 95.31 82 TYR A N 1
ATOM 651 C CA . TYR A 1 82 ? -18.215 -11.233 18.084 1.00 95.31 82 TYR A CA 1
ATOM 652 C C . TYR A 1 82 ? -18.241 -10.111 19.118 1.00 95.31 82 TYR A C 1
ATOM 654 O O . TYR A 1 82 ? -18.707 -10.308 20.243 1.00 95.31 82 TYR A O 1
ATOM 662 N N . TYR A 1 83 ? -17.738 -8.945 18.734 1.00 97.75 83 TYR A N 1
ATOM 663 C CA . TYR A 1 83 ? -17.643 -7.749 19.557 1.00 97.75 83 TYR A CA 1
ATOM 664 C C . TYR A 1 83 ? -18.225 -6.569 18.794 1.00 97.75 83 TYR A C 1
ATOM 666 O O . TYR A 1 83 ? -18.016 -6.447 17.588 1.00 97.75 83 TYR A O 1
ATOM 674 N N . THR A 1 84 ? -18.906 -5.680 19.510 1.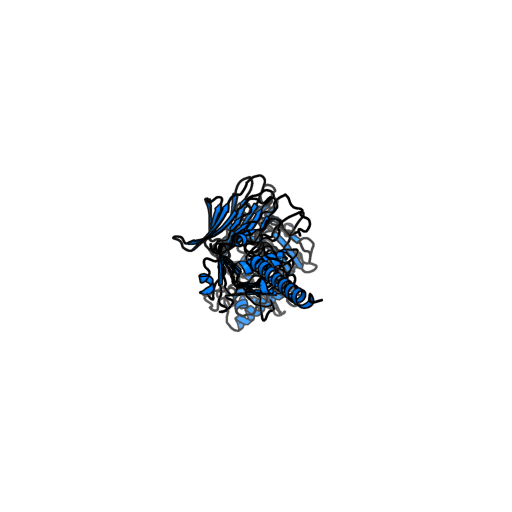00 98.00 84 THR A N 1
ATOM 675 C CA . THR A 1 84 ? -19.351 -4.399 18.963 1.00 98.00 84 THR A CA 1
ATOM 676 C C . THR A 1 84 ? -19.043 -3.262 19.929 1.00 98.00 84 THR A C 1
ATOM 678 O O . THR A 1 84 ? -19.202 -3.413 21.145 1.00 98.00 84 THR A O 1
ATOM 681 N N . MET A 1 85 ? -18.588 -2.120 19.421 1.00 98.00 85 MET A N 1
ATOM 682 C CA . MET A 1 85 ? -18.417 -0.921 20.239 1.00 98.00 85 MET A CA 1
ATOM 683 C C . MET A 1 85 ? -19.678 -0.063 20.204 1.00 98.00 85 MET A C 1
ATOM 685 O O . MET A 1 85 ? -20.025 0.528 19.187 1.00 98.00 85 MET A O 1
ATOM 689 N N . ALA A 1 86 ? -20.382 0.021 21.325 1.00 97.44 86 ALA A N 1
ATOM 690 C CA . ALA A 1 86 ? -21.616 0.787 21.386 1.00 97.44 86 ALA A CA 1
ATOM 691 C C . ALA A 1 86 ? -21.993 1.133 22.822 1.00 97.44 86 ALA A C 1
ATOM 693 O O . ALA A 1 86 ? -21.576 0.477 23.782 1.00 97.44 86 ALA A O 1
ATOM 694 N N . ASP A 1 87 ? -22.857 2.130 22.964 1.00 96.81 87 ASP A N 1
ATOM 695 C CA . ASP A 1 87 ? -23.588 2.351 24.199 1.00 96.81 87 ASP A CA 1
ATOM 696 C C . ASP A 1 87 ? -24.545 1.163 24.434 1.00 96.81 87 ASP A C 1
ATOM 698 O O . ASP A 1 87 ? -25.318 0.795 23.541 1.00 96.81 87 ASP A O 1
ATOM 702 N N . PRO A 1 88 ? -24.527 0.527 25.619 1.00 94.06 88 PRO A N 1
ATOM 703 C CA . PRO A 1 88 ? -25.248 -0.722 25.841 1.00 94.06 88 PRO A CA 1
ATOM 704 C C . PRO A 1 88 ? -26.770 -0.550 25.871 1.00 94.06 88 PRO A C 1
ATOM 706 O O . PRO A 1 88 ? -27.485 -1.552 25.805 1.00 94.06 88 PRO A O 1
ATOM 709 N N . ILE A 1 89 ? -27.278 0.680 25.975 1.00 93.88 89 ILE A N 1
ATOM 710 C CA . ILE A 1 89 ? -28.713 0.971 26.036 1.00 93.88 89 ILE A CA 1
ATOM 711 C C . ILE A 1 89 ? -29.216 1.407 24.661 1.00 93.88 89 ILE A C 1
ATOM 713 O O . ILE A 1 89 ? -30.194 0.863 24.158 1.00 93.88 89 ILE A O 1
ATOM 717 N N . THR A 1 90 ? -28.548 2.386 24.059 1.00 95.69 90 THR A N 1
ATOM 718 C CA . THR A 1 90 ? -28.979 3.046 22.823 1.00 95.69 90 THR A CA 1
ATOM 719 C C . THR A 1 90 ? -28.433 2.389 21.559 1.00 95.69 90 THR A C 1
ATOM 721 O O . THR A 1 90 ? -29.032 2.554 20.502 1.00 95.69 90 THR A O 1
ATOM 724 N N . GLY A 1 91 ? -27.324 1.646 21.648 1.00 93.50 91 GLY A N 1
ATOM 725 C CA . GLY A 1 91 ? -26.632 1.073 20.487 1.00 93.50 91 GLY A CA 1
ATOM 726 C C . GLY A 1 91 ? -25.821 2.090 19.676 1.00 93.50 91 GLY A C 1
ATOM 727 O O . GLY A 1 91 ? -25.245 1.736 18.650 1.00 93.50 91 GLY A O 1
ATOM 728 N N . ASN A 1 92 ? -25.761 3.347 20.123 1.00 96.19 92 ASN A N 1
ATOM 729 C CA . ASN A 1 92 ? -25.041 4.404 19.423 1.00 96.19 92 ASN A CA 1
ATOM 730 C C . ASN A 1 92 ? -23.514 4.223 19.530 1.00 96.19 92 ASN A C 1
ATOM 732 O O . ASN A 1 92 ? -23.046 3.658 20.526 1.00 96.19 92 ASN A O 1
ATOM 736 N N . PRO A 1 93 ? -22.740 4.749 18.560 1.00 96.31 93 PRO A N 1
ATOM 737 C CA . PRO A 1 93 ? -21.281 4.794 18.633 1.00 96.31 93 PRO A CA 1
ATOM 738 C C . PRO A 1 93 ? -20.793 5.490 19.908 1.00 96.31 93 PRO A C 1
ATOM 740 O O . PRO A 1 93 ? -21.426 6.428 20.401 1.00 96.31 93 PRO A O 1
ATOM 743 N N . VAL A 1 94 ? -19.640 5.064 20.422 1.00 97.19 94 VAL A N 1
ATOM 744 C CA . VAL A 1 94 ? -19.035 5.619 21.644 1.00 97.19 94 VAL A CA 1
ATOM 745 C C . VAL A 1 94 ? -17.671 6.242 21.369 1.00 97.19 94 VAL A C 1
ATOM 747 O O . VAL A 1 94 ? -16.997 5.926 20.393 1.00 97.19 94 VAL A O 1
ATOM 750 N N . THR A 1 95 ? -17.238 7.138 22.256 1.00 96.94 95 THR A N 1
ATOM 751 C CA . THR A 1 95 ? -15.846 7.606 22.310 1.00 96.94 95 THR A CA 1
ATOM 752 C C . THR A 1 95 ? -15.214 7.112 23.600 1.00 96.94 95 THR A C 1
ATOM 754 O O . THR A 1 95 ? -15.703 7.421 24.684 1.00 96.94 95 THR A O 1
ATOM 757 N N . ILE A 1 96 ? -14.125 6.358 23.483 1.00 95.19 96 ILE A N 1
ATOM 758 C CA . ILE A 1 96 ? -13.337 5.862 24.609 1.00 95.19 96 ILE A CA 1
ATOM 759 C C . ILE A 1 96 ? -12.019 6.629 24.626 1.00 95.19 96 ILE A C 1
ATOM 761 O O . ILE A 1 96 ? -11.183 6.426 23.749 1.00 95.19 96 ILE A O 1
ATOM 765 N N . ASP A 1 97 ? -11.830 7.502 25.613 1.00 94.44 97 ASP A N 1
ATOM 766 C CA . ASP A 1 97 ? -10.595 8.270 25.782 1.00 94.44 97 ASP A CA 1
ATOM 767 C C . ASP A 1 97 ? -9.769 7.731 26.952 1.00 94.44 97 ASP A C 1
ATOM 769 O O . ASP A 1 97 ? -10.168 7.832 28.111 1.00 94.44 97 ASP A O 1
ATOM 773 N N . PHE A 1 98 ? -8.599 7.169 26.651 1.00 91.62 98 PHE A N 1
ATOM 774 C CA . PHE A 1 98 ? -7.686 6.626 27.658 1.00 91.62 98 PHE A CA 1
ATOM 775 C C . PHE A 1 98 ? -6.977 7.702 28.497 1.00 91.62 98 PHE A C 1
ATOM 777 O O . PHE A 1 98 ? -6.364 7.364 29.507 1.00 91.62 98 PHE A O 1
ATOM 784 N N . ASN A 1 99 ? -7.092 8.983 28.131 1.00 89.88 99 ASN A N 1
ATOM 785 C CA . ASN A 1 99 ? -6.634 10.113 28.943 1.00 89.88 99 ASN A CA 1
ATOM 786 C C . ASN A 1 99 ? -7.735 10.707 29.840 1.00 89.88 99 ASN A C 1
ATOM 788 O O . ASN A 1 99 ? -7.484 11.707 30.518 1.00 89.88 99 ASN A O 1
ATOM 792 N N . ASP A 1 100 ? -8.943 10.134 29.865 1.00 88.81 100 ASP A N 1
ATOM 793 C CA . ASP A 1 100 ? -10.006 10.606 30.752 1.00 88.81 100 ASP A CA 1
ATOM 794 C C . ASP A 1 100 ? -9.559 10.498 32.223 1.00 88.81 100 ASP A C 1
ATOM 796 O O . ASP A 1 100 ? -9.202 9.428 32.728 1.00 88.81 100 ASP A O 1
ATOM 800 N N . ALA A 1 101 ? -9.577 11.638 32.921 1.00 85.50 101 ALA A N 1
ATOM 801 C CA . ALA A 1 101 ? -9.138 11.766 34.308 1.00 85.50 101 ALA A CA 1
ATOM 802 C C . ALA A 1 101 ? -10.003 10.969 35.302 1.00 85.50 101 ALA A C 1
ATOM 804 O O . ALA A 1 101 ? -9.584 10.763 36.441 1.00 85.50 101 ALA A O 1
ATOM 805 N N . SER A 1 102 ? -11.199 10.535 34.894 1.00 86.31 102 SER A N 1
ATOM 806 C CA . SER A 1 102 ? -12.075 9.671 35.688 1.00 86.31 102 SER A CA 1
ATOM 807 C C . SER A 1 102 ? -11.666 8.195 35.657 1.00 86.31 102 SER A C 1
ATOM 809 O O . SER A 1 102 ? -12.095 7.430 36.524 1.00 86.31 102 SER A O 1
ATOM 811 N N . LEU A 1 103 ? -10.821 7.783 34.703 1.00 83.50 103 LEU A N 1
ATOM 812 C CA . LEU A 1 103 ? -10.355 6.404 34.613 1.00 83.50 103 LEU A CA 1
ATOM 813 C C . LEU A 1 103 ? -9.356 6.083 35.734 1.00 83.50 103 LEU A C 1
ATOM 815 O O . LEU A 1 103 ? -8.410 6.839 35.965 1.00 83.50 103 LEU A O 1
ATOM 819 N N . PRO A 1 104 ? -9.495 4.924 36.403 1.00 81.62 104 PRO A N 1
ATOM 820 C CA . PRO A 1 104 ? -8.458 4.414 37.287 1.00 81.62 104 PRO A CA 1
ATOM 821 C C . PRO A 1 104 ? -7.101 4.326 36.580 1.00 81.62 104 PRO A C 1
ATOM 823 O O . PRO A 1 104 ? -7.011 3.890 35.431 1.00 81.62 104 PRO A O 1
ATOM 826 N N . THR A 1 105 ? -6.027 4.670 37.294 1.00 77.12 105 THR A N 1
ATOM 827 C CA . THR A 1 105 ? -4.671 4.780 36.731 1.00 77.12 105 THR A CA 1
ATOM 828 C C . THR A 1 105 ? -4.206 3.494 36.045 1.00 77.12 105 THR A C 1
ATOM 830 O O . THR A 1 105 ? -3.471 3.564 35.069 1.00 77.12 105 THR A O 1
ATOM 833 N N . GLN A 1 106 ? -4.675 2.321 36.493 1.00 75.19 106 GLN A N 1
ATOM 834 C CA . GLN A 1 106 ? -4.392 1.024 35.861 1.00 75.19 106 GLN A CA 1
ATOM 835 C C . GLN A 1 106 ? -4.836 0.935 34.391 1.00 75.19 106 GLN A C 1
ATOM 837 O O . GLN A 1 106 ? -4.178 0.260 33.604 1.00 75.19 106 GLN A O 1
ATOM 842 N N . TYR A 1 107 ? -5.907 1.630 34.003 1.00 73.62 107 TYR A N 1
ATOM 843 C CA . TYR A 1 107 ? -6.408 1.650 32.628 1.00 73.62 107 TYR A CA 1
ATOM 844 C C . TYR A 1 107 ? -5.738 2.736 31.787 1.00 73.62 107 TYR A C 1
ATOM 846 O O . TYR A 1 107 ? -5.712 2.618 30.572 1.00 73.62 107 TYR A O 1
ATOM 854 N N . GLN A 1 108 ? -5.129 3.734 32.432 1.00 67.75 108 GLN A N 1
ATOM 855 C CA . GLN A 1 108 ? -4.253 4.726 31.800 1.00 67.75 108 GLN A CA 1
ATOM 856 C C . GLN A 1 108 ? -2.827 4.176 31.571 1.00 67.75 108 GLN A C 1
ATOM 858 O O . GLN A 1 108 ? -1.961 4.875 31.043 1.00 67.75 108 GLN A O 1
ATOM 863 N N . THR A 1 109 ? -2.551 2.930 31.987 1.00 70.81 109 THR A N 1
ATOM 864 C CA . THR A 1 109 ? -1.259 2.273 31.751 1.00 70.81 109 THR A CA 1
ATOM 865 C C . THR A 1 109 ? -1.127 1.721 30.331 1.00 70.81 109 THR A C 1
ATOM 867 O O . THR A 1 109 ? -2.067 1.653 29.547 1.00 70.81 109 THR A O 1
ATOM 870 N N . LEU A 1 110 ? 0.096 1.301 30.031 1.00 74.50 110 LEU A N 1
ATOM 871 C CA . LEU A 1 110 ? 0.532 0.594 28.838 1.00 74.50 110 LEU A CA 1
ATOM 872 C C . LEU A 1 110 ? -0.338 -0.649 28.511 1.00 74.50 110 LEU A C 1
ATOM 874 O O . LEU A 1 110 ? -0.145 -1.730 29.074 1.00 74.50 110 LEU A O 1
ATOM 878 N N . PHE A 1 111 ? -1.258 -0.485 27.559 1.00 80.81 111 PHE A N 1
ATOM 879 C CA . PHE A 1 111 ? -2.203 -1.467 27.020 1.00 80.81 111 PHE A CA 1
ATOM 880 C C . PHE A 1 111 ? -1.473 -2.528 26.185 1.00 80.81 111 PHE A C 1
ATOM 882 O O . PHE A 1 111 ? -0.708 -2.189 25.288 1.00 80.81 111 PHE A O 1
ATOM 889 N N . LYS A 1 112 ? -1.659 -3.824 26.452 1.00 86.69 112 LYS A N 1
ATOM 890 C CA . LYS A 1 112 ? -1.037 -4.875 25.623 1.00 86.69 112 LYS A CA 1
ATOM 891 C C . LYS A 1 112 ? -1.793 -5.027 24.293 1.00 86.69 112 LYS A C 1
ATOM 893 O O . LYS A 1 112 ? -3.012 -4.859 24.304 1.00 86.69 112 LYS A O 1
ATOM 898 N N . PRO A 1 113 ? -1.119 -5.361 23.177 1.00 92.06 113 PRO A N 1
ATOM 899 C CA . PRO A 1 113 ? -1.798 -5.646 21.913 1.00 92.06 113 PRO A CA 1
ATOM 900 C C . PRO A 1 113 ? -2.922 -6.677 22.081 1.00 92.06 113 PRO A C 1
ATOM 902 O O . PRO A 1 113 ? -2.795 -7.610 22.878 1.00 92.06 113 PRO A O 1
ATOM 905 N N . ILE A 1 114 ? -4.027 -6.508 21.351 1.00 94.81 114 ILE A N 1
ATOM 906 C CA . ILE A 1 114 ? -5.103 -7.504 21.315 1.00 94.81 114 ILE A CA 1
ATOM 907 C C . ILE A 1 114 ? -4.645 -8.667 20.435 1.00 94.81 114 ILE A C 1
ATOM 909 O O . ILE A 1 114 ? -4.458 -8.508 19.229 1.00 94.81 114 ILE A O 1
ATOM 913 N N . GLY A 1 115 ? -4.473 -9.828 21.058 1.00 91.69 115 GLY A N 1
ATOM 914 C CA . GLY A 1 115 ? -3.939 -11.022 20.412 1.00 91.69 115 GLY A CA 1
ATOM 915 C C . GLY A 1 115 ? -2.425 -10.973 20.185 1.00 91.69 115 GLY A C 1
ATOM 916 O O . GLY A 1 115 ? -1.807 -9.910 20.186 1.00 91.69 115 GLY A O 1
ATOM 917 N N . ASP A 1 116 ? -1.824 -12.144 20.004 1.00 87.19 116 ASP A N 1
ATOM 918 C CA . ASP A 1 116 ? -0.422 -12.335 19.618 1.00 87.19 116 ASP A CA 1
ATOM 919 C C . ASP A 1 116 ? -0.245 -13.672 18.879 1.00 87.19 116 ASP A C 1
ATOM 921 O O . ASP A 1 116 ? -1.212 -14.393 18.656 1.00 87.19 116 ASP A O 1
ATOM 925 N N . HIS A 1 117 ? 0.978 -14.020 18.488 1.00 83.44 117 HIS A N 1
ATOM 926 C CA . HIS A 1 117 ? 1.244 -15.276 17.781 1.00 83.44 117 HIS A CA 1
ATOM 927 C C . HIS A 1 117 ? 0.882 -16.564 18.537 1.00 83.44 117 HIS A C 1
ATOM 929 O O . HIS A 1 117 ? 0.722 -17.605 17.903 1.00 83.44 117 HIS A O 1
ATOM 935 N N . ILE A 1 118 ? 0.768 -16.525 19.869 1.00 85.44 118 ILE A N 1
ATOM 936 C CA . ILE A 1 118 ? 0.325 -17.675 20.669 1.00 85.44 118 ILE A CA 1
ATOM 937 C C . ILE A 1 118 ? -1.203 -17.695 20.715 1.00 85.44 118 ILE A C 1
ATOM 939 O O . ILE A 1 118 ? -1.823 -18.746 20.548 1.00 85.44 118 ILE A O 1
ATOM 943 N N . TYR A 1 119 ? -1.809 -16.529 20.938 1.00 90.56 119 TYR A N 1
ATOM 944 C CA . TYR A 1 119 ? -3.248 -16.343 21.073 1.00 90.56 119 TYR A CA 1
ATOM 945 C C . TYR A 1 119 ? -3.741 -15.284 20.079 1.00 90.56 119 TYR A C 1
ATOM 947 O O . TYR A 1 119 ? -4.005 -14.145 20.480 1.00 90.56 119 TYR A O 1
ATOM 955 N N . PRO A 1 120 ? -3.858 -15.624 18.783 1.00 91.38 120 PRO A N 1
ATOM 956 C CA . PRO A 1 120 ? -4.242 -14.660 17.759 1.00 91.38 120 PRO A CA 1
ATOM 957 C C . PRO A 1 120 ? -5.676 -14.172 17.971 1.00 91.38 120 PRO A C 1
ATOM 959 O O . PRO A 1 120 ? -6.515 -14.877 18.538 1.00 91.38 120 PRO A O 1
ATOM 962 N N . PHE A 1 121 ? -5.984 -12.969 17.488 1.00 96.06 121 PHE A N 1
ATOM 963 C CA . PHE A 1 121 ? -7.366 -12.508 17.422 1.00 96.06 121 PHE A CA 1
ATOM 964 C C . PHE A 1 121 ? -8.090 -13.226 16.274 1.00 96.06 121 PHE A C 1
ATOM 966 O O . PHE A 1 121 ? -7.742 -13.037 15.113 1.00 96.06 121 PHE A O 1
ATOM 973 N N . LEU A 1 122 ? -9.100 -14.039 16.599 1.00 92.38 122 LEU A N 1
ATOM 974 C CA . LEU A 1 122 ? -9.880 -14.853 15.642 1.00 92.38 122 LEU A CA 1
ATOM 975 C C . LEU A 1 122 ? -11.341 -14.384 15.496 1.00 92.38 122 LEU A C 1
ATOM 977 O O . LEU A 1 122 ? -12.191 -15.086 14.947 1.00 92.38 122 LEU A O 1
ATOM 981 N N . GLY A 1 123 ? -11.676 -13.249 16.110 1.00 92.25 123 GLY A N 1
ATOM 982 C CA . GLY A 1 123 ? -13.049 -12.779 16.265 1.00 92.25 123 GLY A CA 1
ATOM 983 C C . GLY A 1 123 ? -13.543 -11.871 15.141 1.00 92.25 123 GLY A C 1
ATOM 984 O O . GLY A 1 123 ? -12.856 -11.616 14.156 1.00 92.25 123 GLY A O 1
ATOM 985 N N . HIS A 1 124 ? -14.750 -11.346 15.337 1.00 95.44 124 HIS A N 1
ATOM 986 C CA . HIS A 1 124 ? -15.288 -10.217 14.586 1.00 95.44 124 HIS A CA 1
ATOM 987 C C . HIS A 1 124 ? -15.364 -9.009 15.522 1.00 95.44 124 HIS A C 1
ATOM 989 O O . HIS A 1 124 ? -16.109 -9.040 16.498 1.00 95.44 124 HIS A O 1
ATOM 995 N N . PHE A 1 125 ? -14.576 -7.972 15.263 1.00 97.56 125 PHE A N 1
ATOM 996 C CA . PHE A 1 125 ? -14.613 -6.705 15.981 1.00 97.56 125 PHE A CA 1
ATOM 997 C C . PHE A 1 125 ? -15.255 -5.639 15.096 1.00 97.56 125 PHE A C 1
ATOM 999 O O . PHE A 1 125 ? -14.613 -5.155 14.169 1.00 97.56 125 PHE A O 1
ATOM 1006 N N . ASP A 1 126 ? -16.496 -5.261 15.398 1.00 96.94 126 ASP A N 1
ATOM 1007 C CA . ASP A 1 126 ? -17.164 -4.135 14.748 1.00 96.94 126 ASP A CA 1
ATOM 1008 C C . ASP A 1 126 ? -17.121 -2.898 15.646 1.00 96.94 126 ASP A C 1
ATOM 1010 O O . ASP A 1 126 ? -17.763 -2.799 16.692 1.00 96.94 126 ASP A O 1
ATOM 1014 N N . GLY A 1 127 ? -16.356 -1.911 15.224 1.00 96.94 127 GLY A N 1
ATOM 1015 C CA . GLY A 1 127 ? -16.239 -0.637 15.895 1.00 96.94 127 GLY A CA 1
ATOM 1016 C C . GLY A 1 127 ? -17.497 0.221 15.851 1.00 96.94 127 GLY A C 1
ATOM 1017 O O . GLY A 1 127 ? -17.583 1.169 16.628 1.00 96.94 127 GLY A O 1
ATOM 1018 N N . ASN A 1 128 ? -18.466 -0.070 14.970 1.00 95.88 128 ASN A N 1
ATOM 1019 C CA . ASN A 1 128 ? -19.712 0.694 14.849 1.00 95.88 128 ASN A CA 1
ATOM 1020 C C . ASN A 1 128 ? -19.456 2.220 14.844 1.00 95.88 128 ASN A C 1
ATOM 1022 O O . ASN A 1 128 ? -20.075 2.984 15.576 1.00 95.88 128 ASN A O 1
ATOM 1026 N N . GLN A 1 129 ? -18.461 2.659 14.066 1.00 94.94 129 GLN A N 1
ATOM 1027 C CA . GLN A 1 129 ? -18.027 4.057 13.915 1.00 94.94 129 GLN A CA 1
ATOM 1028 C C . GLN A 1 129 ? -17.544 4.731 15.216 1.00 94.94 129 GLN A C 1
ATOM 1030 O O . GLN A 1 129 ? -17.485 5.958 15.307 1.00 94.94 129 GLN A O 1
ATOM 1035 N N . SER A 1 130 ? -17.186 3.941 16.227 1.00 97.94 130 SER A N 1
ATOM 1036 C CA . SER A 1 130 ? -16.687 4.422 17.515 1.00 97.94 130 SER A CA 1
ATOM 1037 C C . SER A 1 130 ? -15.245 4.920 17.428 1.00 97.94 130 SER A C 1
ATOM 1039 O O . SER A 1 130 ? -14.473 4.547 16.541 1.00 97.94 130 SER A O 1
ATOM 1041 N N . ILE A 1 131 ? -14.870 5.762 18.390 1.00 97.94 131 ILE A N 1
ATOM 1042 C CA . ILE A 1 131 ? -13.560 6.412 18.443 1.00 97.94 131 ILE A CA 1
ATOM 1043 C C . ILE A 1 131 ? -12.801 5.931 19.678 1.00 97.94 131 ILE A C 1
ATOM 1045 O O . ILE A 1 131 ? -13.306 6.015 20.798 1.00 97.94 131 ILE A O 1
ATOM 1049 N N . ILE A 1 132 ? -11.564 5.485 19.488 1.00 97.19 132 ILE A N 1
ATOM 1050 C CA . ILE A 1 132 ? -10.625 5.142 20.557 1.00 97.19 132 ILE A CA 1
ATOM 1051 C C . ILE A 1 132 ? -9.527 6.201 20.563 1.00 97.19 132 ILE A C 1
ATOM 1053 O O . ILE A 1 132 ? -8.826 6.366 19.567 1.00 97.19 132 ILE A O 1
ATOM 1057 N N . LYS A 1 133 ? -9.372 6.922 21.676 1.00 95.62 133 LYS A N 1
ATOM 1058 C CA . LYS A 1 133 ? -8.429 8.037 21.799 1.00 95.62 133 LYS A CA 1
ATOM 1059 C C . LYS A 1 133 ? -7.304 7.745 22.772 1.00 95.62 133 LYS A C 1
ATOM 1061 O O . LYS A 1 133 ? -7.532 7.151 23.826 1.00 95.62 133 LYS A O 1
ATOM 1066 N N . ASN A 1 134 ? -6.117 8.248 22.443 1.00 93.94 134 ASN A N 1
ATOM 1067 C CA . ASN A 1 134 ? -4.960 8.323 23.335 1.00 93.94 134 ASN A CA 1
ATOM 1068 C C . ASN A 1 134 ? -4.530 6.968 23.925 1.00 93.94 134 ASN A C 1
ATOM 1070 O O . ASN A 1 134 ? -4.004 6.900 25.038 1.00 93.94 134 ASN A O 1
ATOM 1074 N N . VAL A 1 135 ? -4.775 5.873 23.202 1.00 93.50 135 VAL A N 1
ATOM 1075 C CA . VAL A 1 135 ? -4.390 4.536 23.658 1.00 93.50 135 VAL A CA 1
ATOM 1076 C C . VAL A 1 135 ? -2.872 4.358 23.549 1.00 93.50 135 VAL A C 1
ATOM 1078 O O . VAL A 1 135 ? -2.268 4.632 22.512 1.00 93.50 135 VAL A O 1
ATOM 1081 N N . ASN A 1 136 ? -2.254 3.884 24.631 1.00 91.81 136 ASN A N 1
ATOM 1082 C CA . ASN A 1 136 ? -0.813 3.654 24.721 1.00 91.81 136 ASN A CA 1
ATOM 1083 C C . ASN A 1 136 ? -0.520 2.152 24.660 1.00 91.81 136 ASN A C 1
ATOM 1085 O O . ASN A 1 136 ? -0.744 1.449 25.642 1.00 91.81 136 ASN A O 1
ATOM 1089 N N . ILE A 1 137 ? -0.009 1.659 23.532 1.00 91.62 137 ILE A N 1
ATOM 1090 C CA . ILE A 1 137 ? 0.236 0.236 23.283 1.00 91.62 137 ILE A CA 1
ATOM 1091 C C . ILE A 1 137 ? 1.644 -0.177 23.700 1.00 91.62 137 ILE A C 1
ATOM 1093 O O . ILE A 1 137 ? 2.647 0.415 23.311 1.00 91.62 137 ILE A O 1
ATOM 1097 N N . ASN A 1 138 ? 1.719 -1.259 24.457 1.00 86.94 138 ASN A N 1
ATOM 1098 C CA . ASN A 1 138 ? 2.923 -1.812 25.038 1.00 86.94 138 ASN A CA 1
ATOM 1099 C C . ASN A 1 138 ? 3.432 -3.017 24.256 1.00 86.94 138 ASN A C 1
ATOM 1101 O O . ASN A 1 138 ? 3.072 -4.160 24.550 1.00 86.94 138 ASN A O 1
ATOM 1105 N N . GLY A 1 139 ? 4.336 -2.756 23.321 1.00 82.19 139 GLY A N 1
ATOM 1106 C CA . GLY A 1 139 ? 5.049 -3.783 22.574 1.00 82.19 139 GLY A CA 1
ATOM 1107 C C . GLY A 1 139 ? 6.180 -4.461 23.347 1.00 82.19 139 GLY A C 1
ATOM 1108 O O . GLY A 1 139 ? 6.870 -5.299 22.774 1.00 82.19 139 GLY A O 1
ATOM 1109 N N . SER A 1 140 ? 6.416 -4.133 24.625 1.00 78.56 140 SER A N 1
ATOM 1110 C CA . SER A 1 140 ? 7.486 -4.788 25.381 1.00 78.56 140 SER A CA 1
ATOM 1111 C C . SER A 1 140 ? 7.266 -6.296 25.437 1.00 78.56 140 SER A C 1
ATOM 1113 O O . SER A 1 140 ? 6.204 -6.755 25.879 1.00 78.56 140 SER A O 1
ATOM 1115 N N . LEU A 1 141 ? 8.309 -7.035 25.044 1.00 74.31 141 LEU A N 1
ATOM 1116 C CA . LEU A 1 141 ? 8.357 -8.503 24.982 1.00 74.31 141 LEU A CA 1
ATOM 1117 C C . LEU A 1 141 ? 7.409 -9.130 23.947 1.00 74.31 141 LEU A C 1
ATOM 1119 O O . LEU A 1 141 ? 7.086 -10.312 24.048 1.00 74.31 141 LEU A O 1
ATOM 1123 N N . LYS A 1 142 ? 6.943 -8.347 22.972 1.00 78.75 142 LYS A N 1
ATOM 1124 C CA . LYS A 1 142 ? 6.083 -8.801 21.874 1.00 78.75 142 LYS A CA 1
ATOM 1125 C C . LYS A 1 142 ? 6.804 -8.616 20.536 1.00 78.75 142 LYS A C 1
ATOM 1127 O O . LYS A 1 142 ? 7.730 -7.814 20.443 1.00 78.75 142 LYS A O 1
ATOM 1132 N N . GLN A 1 143 ? 6.391 -9.387 19.532 1.00 77.38 143 GLN A N 1
ATOM 1133 C CA . GLN A 1 143 ? 6.911 -9.301 18.161 1.00 77.38 143 GLN A CA 1
ATOM 1134 C C . GLN A 1 143 ? 5.903 -8.624 17.240 1.00 77.38 143 GLN A C 1
ATOM 1136 O O . GLN A 1 143 ? 6.239 -7.654 16.567 1.00 77.38 143 GLN A O 1
ATOM 1141 N N . ASP A 1 144 ? 4.654 -9.086 17.288 1.00 83.94 144 ASP A N 1
ATOM 1142 C CA . ASP A 1 144 ? 3.540 -8.445 16.602 1.00 83.94 144 ASP A CA 1
ATOM 1143 C C . ASP A 1 144 ? 2.982 -7.342 17.494 1.00 83.94 144 ASP A C 1
ATOM 1145 O O . ASP A 1 144 ? 2.425 -7.590 18.570 1.00 83.94 144 ASP A O 1
ATOM 1149 N N . ILE A 1 145 ? 3.208 -6.103 17.078 1.00 88.31 145 ILE A N 1
ATOM 1150 C CA . ILE A 1 145 ? 2.942 -4.913 17.865 1.00 88.31 145 ILE A CA 1
ATOM 1151 C C . ILE A 1 145 ? 2.043 -3.978 17.060 1.00 88.31 145 ILE A C 1
ATOM 1153 O O . ILE A 1 145 ? 2.456 -3.358 16.088 1.00 88.31 145 ILE A O 1
ATOM 1157 N N . GLY A 1 146 ? 0.821 -3.819 17.535 1.00 92.19 146 GLY A N 1
ATOM 1158 C CA . GLY A 1 146 ? -0.126 -2.807 17.093 1.00 92.19 146 GLY A CA 1
ATOM 1159 C C . GLY A 1 146 ? -1.282 -2.751 18.075 1.00 92.19 146 GLY A C 1
ATOM 1160 O O . GLY A 1 146 ? -1.220 -3.375 19.139 1.00 92.19 146 GLY A O 1
ATOM 1161 N N . PHE A 1 147 ? -2.346 -2.018 17.746 1.00 95.31 147 PHE A N 1
ATOM 1162 C CA . PHE A 1 147 ? -3.575 -2.101 18.538 1.00 95.31 147 PHE A CA 1
ATOM 1163 C C . PHE A 1 147 ? -4.058 -3.561 18.649 1.00 95.31 147 PHE A C 1
ATOM 1165 O O . PHE A 1 147 ? -4.327 -4.054 19.749 1.00 95.31 147 PHE A O 1
ATOM 1172 N N . PHE A 1 148 ? -4.014 -4.281 17.529 1.00 95.19 148 PHE A N 1
ATOM 1173 C CA . PHE A 1 148 ? -3.967 -5.737 17.473 1.00 95.19 148 PHE A CA 1
ATOM 1174 C C . PHE A 1 148 ? -2.514 -6.207 17.345 1.00 95.19 148 PHE A C 1
ATOM 1176 O O . PHE A 1 148 ? -1.729 -5.619 16.604 1.00 95.19 148 PHE A O 1
ATOM 1183 N N . GLY A 1 149 ? -2.132 -7.263 18.062 1.00 91.69 149 GLY A N 1
ATOM 1184 C CA . GLY A 1 149 ? -0.824 -7.885 17.860 1.00 91.69 149 GLY A CA 1
ATOM 1185 C C . GLY A 1 149 ? -0.863 -8.693 16.574 1.00 91.69 149 GLY A C 1
ATOM 1186 O O . GLY A 1 149 ? -0.364 -8.238 15.550 1.00 91.69 149 GLY A O 1
ATOM 1187 N N . LEU A 1 150 ? -1.545 -9.838 16.614 1.00 90.06 150 LEU A N 1
ATOM 1188 C CA . LEU A 1 150 ? -1.771 -10.693 15.451 1.00 90.06 150 LEU A CA 1
ATOM 1189 C C . LEU A 1 150 ? -3.272 -10.882 15.198 1.00 90.06 150 LEU A C 1
ATOM 1191 O O . LEU A 1 150 ? -4.005 -11.331 16.085 1.00 90.06 150 LEU A O 1
ATOM 1195 N N . ILE A 1 151 ? -3.712 -10.571 13.978 1.00 91.75 151 ILE A N 1
ATOM 1196 C CA . ILE A 1 151 ? -5.060 -10.853 13.471 1.00 91.75 151 ILE A CA 1
ATOM 1197 C C . ILE A 1 151 ? -4.989 -12.145 12.657 1.00 91.75 151 ILE A C 1
ATOM 1199 O O . ILE A 1 151 ? -4.305 -12.204 11.634 1.00 91.75 151 ILE A O 1
ATOM 1203 N N . GLY A 1 152 ? -5.648 -13.188 13.157 1.00 88.50 152 GLY A N 1
ATOM 1204 C CA . GLY A 1 152 ? -5.603 -14.518 12.566 1.00 88.50 152 GLY A CA 1
ATOM 1205 C C . GLY A 1 152 ? -6.538 -14.687 11.370 1.00 88.50 152 GLY A C 1
ATOM 1206 O O . GLY A 1 152 ? -7.309 -13.792 11.031 1.00 88.50 152 GLY A O 1
ATOM 1207 N N . ASP A 1 153 ? -6.474 -15.862 10.751 1.00 82.06 153 ASP A N 1
ATOM 1208 C CA . ASP A 1 153 ? -7.309 -16.217 9.604 1.00 82.06 153 ASP A CA 1
ATOM 1209 C C . ASP A 1 153 ? -8.812 -16.093 9.911 1.00 82.06 153 ASP A C 1
ATOM 1211 O O . ASP A 1 153 ? -9.258 -16.345 11.034 1.00 82.06 153 ASP A O 1
ATOM 1215 N N . ASP A 1 154 ? -9.587 -15.680 8.904 1.00 81.69 154 ASP A N 1
ATOM 1216 C CA . ASP A 1 154 ? -11.040 -15.450 8.948 1.00 81.69 154 ASP A CA 1
ATOM 1217 C C . ASP A 1 154 ? -11.538 -14.448 10.018 1.00 81.69 154 ASP A C 1
ATOM 1219 O O . ASP A 1 154 ? -12.753 -14.348 10.282 1.00 81.69 154 ASP A O 1
ATOM 1223 N N . ALA A 1 155 ? -10.622 -13.723 10.668 1.00 89.62 155 ALA A N 1
ATOM 1224 C CA . ALA A 1 155 ? -10.947 -12.646 11.590 1.00 89.62 155 ALA A CA 1
ATOM 1225 C C . ALA A 1 155 ? -11.345 -11.382 10.822 1.00 89.62 155 ALA A C 1
ATOM 1227 O O . ALA A 1 155 ? -10.837 -11.097 9.738 1.00 89.62 155 ALA A O 1
ATOM 1228 N N . VAL A 1 156 ? -12.258 -10.607 11.402 1.00 88.25 156 VAL A N 1
ATOM 1229 C CA . VAL A 1 156 ? -12.835 -9.419 10.762 1.00 88.25 156 VAL A CA 1
ATOM 1230 C C . VAL A 1 156 ? -12.748 -8.251 11.735 1.00 88.25 156 VAL A C 1
ATOM 1232 O O . VAL A 1 156 ? -13.214 -8.356 12.867 1.00 88.25 156 VAL A O 1
ATOM 1235 N N . VAL A 1 157 ? -12.126 -7.151 11.324 1.00 95.00 157 VAL A N 1
ATOM 1236 C CA . VAL A 1 157 ? -11.897 -5.966 12.161 1.00 95.00 157 VAL A CA 1
ATOM 1237 C C . VAL A 1 157 ? -12.342 -4.729 11.393 1.00 95.00 157 VAL A C 1
ATOM 1239 O O . VAL A 1 157 ? -11.729 -4.381 10.386 1.00 95.00 157 VAL A O 1
ATOM 1242 N N . THR A 1 158 ? -13.409 -4.066 11.845 1.00 90.44 158 THR A N 1
ATOM 1243 C CA . THR A 1 158 ? -14.077 -3.052 11.020 1.00 90.44 158 THR A CA 1
ATOM 1244 C C . THR A 1 158 ? -14.551 -1.809 11.764 1.00 90.44 158 THR A C 1
ATOM 1246 O O . THR A 1 158 ? -14.792 -1.846 12.965 1.00 90.44 158 THR A O 1
ATOM 1249 N N . ASN A 1 159 ? -14.760 -0.710 11.031 1.00 90.81 159 ASN A N 1
ATOM 1250 C CA . ASN A 1 159 ? -15.562 0.462 11.423 1.00 90.81 159 ASN A CA 1
ATOM 1251 C C . ASN A 1 159 ? -15.144 1.200 12.713 1.00 90.81 159 ASN A C 1
ATOM 1253 O O . ASN A 1 159 ? -16.002 1.495 13.546 1.00 90.81 159 ASN A O 1
ATOM 1257 N N . PHE A 1 160 ? -13.877 1.562 12.903 1.00 96.69 160 PHE A N 1
ATOM 1258 C CA . PHE A 1 160 ? -13.486 2.438 14.023 1.00 96.69 160 PHE A CA 1
ATOM 1259 C C . PHE A 1 160 ? -12.359 3.401 13.673 1.00 96.69 160 PHE A C 1
ATOM 1261 O O . PHE A 1 160 ? -11.688 3.288 12.648 1.00 96.69 160 PHE A O 1
ATOM 1268 N N . PHE A 1 161 ? -12.150 4.345 14.588 1.00 96.81 161 PHE A N 1
ATOM 1269 C CA . PHE A 1 161 ? -11.126 5.373 14.507 1.00 96.81 161 PHE A CA 1
ATOM 1270 C C . PHE A 1 161 ? -10.149 5.243 15.682 1.00 96.81 161 PHE A C 1
ATOM 1272 O O . PHE A 1 161 ? -10.572 5.241 16.840 1.00 96.81 161 PHE A O 1
ATOM 1279 N N . LEU A 1 162 ? -8.849 5.177 15.399 1.00 96.31 162 LEU A N 1
ATOM 1280 C CA . LEU A 1 162 ? -7.763 5.315 16.371 1.00 96.31 162 LEU A CA 1
ATOM 1281 C C . LEU A 1 162 ? -7.232 6.752 16.340 1.00 96.31 162 LEU A C 1
ATOM 1283 O O . LEU A 1 162 ? -6.499 7.123 15.431 1.00 96.31 162 LEU A O 1
ATOM 1287 N N . ASP A 1 163 ? -7.565 7.565 17.338 1.00 96.06 163 ASP A N 1
ATOM 1288 C CA . ASP A 1 163 ? -7.116 8.959 17.449 1.00 96.06 163 ASP A CA 1
ATOM 1289 C C . ASP A 1 163 ? -5.960 9.079 18.449 1.00 96.06 163 ASP A C 1
ATOM 1291 O O . ASP A 1 163 ? -6.091 8.755 19.630 1.00 96.06 163 ASP A O 1
ATOM 1295 N N . LYS A 1 164 ? -4.807 9.537 17.959 1.00 94.75 164 LYS A N 1
ATOM 1296 C CA . LYS A 1 164 ? -3.544 9.680 18.696 1.00 94.75 164 LYS A CA 1
ATOM 1297 C C . LYS A 1 164 ? -3.088 8.395 19.410 1.00 94.75 164 LYS A C 1
ATOM 1299 O O . LYS A 1 164 ? -2.736 8.461 20.592 1.00 94.75 164 LYS A O 1
ATOM 1304 N N . PRO A 1 165 ? -3.070 7.216 18.753 1.00 94.75 165 PRO A N 1
ATOM 1305 C CA . PRO A 1 165 ? -2.467 6.037 19.361 1.00 94.75 165 PRO A CA 1
ATOM 1306 C C . PRO A 1 165 ? -0.947 6.217 19.478 1.00 94.75 165 PRO A C 1
ATOM 1308 O O . PRO A 1 165 ? -0.299 6.775 18.584 1.00 94.75 165 PRO A O 1
ATOM 1311 N N . VAL A 1 166 ? -0.368 5.699 20.561 1.00 93.50 166 VAL A N 1
ATOM 1312 C CA . VAL A 1 166 ? 1.087 5.638 20.750 1.00 93.50 166 VAL A CA 1
ATOM 1313 C C . VAL A 1 166 ? 1.517 4.185 20.886 1.00 93.50 166 VAL A C 1
ATOM 1315 O O . VAL A 1 166 ? 1.124 3.502 21.827 1.00 93.50 166 VAL A O 1
ATOM 1318 N N . ILE A 1 167 ? 2.348 3.711 19.962 1.00 92.25 167 ILE A N 1
ATOM 1319 C CA . ILE A 1 167 ? 2.913 2.362 19.973 1.00 92.25 167 ILE A CA 1
ATOM 1320 C C . ILE A 1 167 ? 4.327 2.406 20.549 1.00 92.25 167 ILE A C 1
ATOM 1322 O O . ILE A 1 167 ? 5.214 3.023 19.967 1.00 92.25 167 ILE A O 1
ATOM 1326 N N . TYR A 1 168 ? 4.566 1.721 21.666 1.00 88.56 168 TYR A N 1
ATOM 1327 C CA . TYR A 1 168 ? 5.891 1.569 22.270 1.00 88.56 168 TYR A CA 1
ATOM 1328 C C . TYR A 1 168 ? 6.495 0.211 21.896 1.00 88.56 168 TYR A C 1
ATOM 1330 O O . TYR A 1 168 ? 6.263 -0.792 22.574 1.00 88.56 168 TYR A O 1
ATOM 1338 N N . SER A 1 169 ? 7.276 0.155 20.818 1.00 81.25 169 SER A N 1
ATOM 1339 C CA . SER A 1 169 ? 7.903 -1.076 20.324 1.00 81.25 169 SER A CA 1
ATOM 1340 C C . SER A 1 169 ? 9.257 -1.313 21.023 1.00 81.25 169 SER A C 1
ATOM 1342 O O . SER A 1 169 ? 10.310 -0.935 20.508 1.00 81.25 169 SER A O 1
ATOM 1344 N N . ASN A 1 170 ? 9.248 -1.853 22.244 1.00 69.81 170 ASN A N 1
ATOM 1345 C CA . ASN A 1 170 ? 10.438 -1.939 23.108 1.00 69.81 170 ASN A CA 1
ATOM 1346 C C . ASN A 1 170 ? 10.857 -3.391 23.420 1.00 69.81 170 ASN A C 1
ATOM 1348 O O . ASN A 1 170 ? 10.604 -3.865 24.532 1.00 69.81 170 ASN A O 1
ATOM 1352 N N . PRO A 1 171 ? 11.513 -4.142 22.521 1.00 60.41 171 PRO A N 1
ATOM 1353 C CA . PRO A 1 171 ? 12.049 -5.440 22.906 1.00 60.41 171 PRO A CA 1
ATOM 1354 C C . PRO A 1 171 ? 13.340 -5.227 23.731 1.00 60.41 171 PRO A C 1
ATOM 1356 O O . PRO A 1 171 ? 14.396 -4.849 23.222 1.00 60.41 171 PRO A O 1
ATOM 1359 N N . LEU A 1 172 ? 13.199 -5.405 25.049 1.00 56.75 172 LEU A N 1
ATOM 1360 C CA . LEU A 1 172 ? 14.251 -5.338 26.069 1.00 56.75 172 LEU A CA 1
ATOM 1361 C C . LEU A 1 172 ? 15.055 -6.652 26.139 1.00 56.75 172 LEU A C 1
ATOM 1363 O O . LEU A 1 172 ? 14.533 -7.730 25.872 1.00 56.75 172 LEU A O 1
ATOM 1367 N N . SER A 1 173 ? 16.321 -6.547 26.552 1.00 51.94 173 SER A N 1
ATOM 1368 C CA . SER A 1 173 ? 17.356 -7.603 26.584 1.00 51.94 173 SER A CA 1
ATOM 1369 C C . SER A 1 173 ? 17.306 -8.616 27.739 1.00 51.94 173 SER A C 1
ATOM 1371 O O . SER A 1 173 ? 18.205 -9.451 27.837 1.00 51.94 173 SER A O 1
ATOM 1373 N N . THR A 1 174 ? 16.314 -8.578 28.631 1.00 54.34 174 THR A N 1
ATOM 1374 C CA . THR A 1 174 ? 16.313 -9.454 29.823 1.00 54.34 174 THR A CA 1
ATOM 1375 C C . THR A 1 174 ? 15.514 -10.743 29.676 1.00 54.34 174 THR A C 1
ATOM 1377 O O . THR A 1 174 ? 15.635 -11.607 30.541 1.00 54.34 174 THR A O 1
ATOM 1380 N N . ASP A 1 175 ? 14.733 -10.902 28.605 1.00 53.12 175 ASP A N 1
ATOM 1381 C CA . ASP A 1 175 ? 13.786 -12.009 28.480 1.00 53.12 175 ASP A CA 1
ATOM 1382 C C . ASP A 1 175 ? 14.154 -13.038 27.412 1.00 53.12 175 ASP A C 1
ATOM 1384 O O . ASP A 1 175 ? 14.732 -12.756 26.360 1.00 53.12 175 ASP A O 1
ATOM 1388 N N . SER A 1 176 ? 13.804 -14.282 27.729 1.00 56.03 176 SER A N 1
ATOM 1389 C CA . SER A 1 176 ? 14.006 -15.441 26.874 1.00 56.03 176 SER A CA 1
ATOM 1390 C C . SER A 1 176 ? 13.180 -15.316 25.595 1.00 56.03 176 SER A C 1
ATOM 1392 O O . SER A 1 176 ? 11.963 -15.167 25.643 1.00 56.03 176 SER A O 1
ATOM 1394 N N . ARG A 1 177 ? 13.834 -15.469 24.441 1.00 60.22 177 ARG A N 1
ATOM 1395 C CA . ARG A 1 177 ? 13.201 -15.494 23.108 1.00 60.22 177 ARG A CA 1
ATOM 1396 C C . ARG A 1 177 ? 12.523 -16.832 22.788 1.00 60.22 177 ARG A C 1
ATOM 1398 O O . ARG A 1 177 ? 12.187 -17.108 21.641 1.00 60.22 177 ARG A O 1
ATOM 1405 N N . VAL A 1 178 ? 12.365 -17.695 23.790 1.00 56.97 178 VAL A N 1
ATOM 1406 C CA . VAL A 1 178 ? 11.658 -18.969 23.652 1.00 56.97 178 VAL A CA 1
ATOM 1407 C C . VAL A 1 178 ? 10.186 -18.673 23.370 1.00 56.97 178 VAL A C 1
ATOM 1409 O O . VAL A 1 178 ? 9.505 -18.081 24.201 1.00 56.97 178 VAL A O 1
ATOM 1412 N N . GLY A 1 179 ? 9.717 -19.087 22.193 1.00 55.75 179 GLY A N 1
ATOM 1413 C CA . GLY A 1 179 ? 8.342 -18.891 21.726 1.00 55.75 179 GLY A CA 1
ATOM 1414 C C . GLY A 1 179 ? 8.217 -17.900 20.574 1.00 55.75 179 GLY A C 1
ATOM 1415 O O . GLY A 1 179 ? 7.262 -17.995 19.828 1.00 55.75 179 GLY A O 1
ATOM 1416 N N . PHE A 1 180 ? 9.197 -17.020 20.361 1.00 65.00 180 PHE A N 1
ATOM 1417 C CA . PHE A 1 180 ? 9.143 -16.030 19.285 1.00 65.00 180 PHE A CA 1
ATOM 1418 C C . PHE A 1 180 ? 9.112 -16.718 17.906 1.00 65.00 180 PHE A C 1
ATOM 1420 O O . PHE A 1 180 ? 9.965 -17.561 17.624 1.00 65.00 180 PHE A O 1
ATOM 1427 N N . HIS A 1 181 ? 8.155 -16.349 17.053 1.00 57.25 181 HIS A N 1
ATOM 1428 C CA . HIS A 1 181 ? 8.044 -16.820 15.669 1.00 57.25 181 HIS A CA 1
ATOM 1429 C C . HIS A 1 181 ? 8.715 -15.844 14.682 1.00 57.25 181 HIS A C 1
ATOM 1431 O O . HIS A 1 181 ? 8.882 -14.662 14.984 1.00 57.25 181 HIS A O 1
ATOM 1437 N N . GLU A 1 182 ? 9.203 -16.343 13.544 1.00 56.47 182 GLU A N 1
ATOM 1438 C CA . GLU A 1 182 ? 10.079 -15.592 12.627 1.00 56.47 182 GLU A CA 1
ATOM 1439 C C . GLU A 1 182 ? 9.308 -15.055 11.403 1.00 56.47 182 GLU A C 1
ATOM 1441 O O . GLU A 1 182 ? 8.587 -15.812 10.754 1.00 56.47 182 GLU A O 1
ATOM 1446 N N . HIS A 1 183 ? 9.505 -13.775 11.046 1.00 55.38 183 HIS A N 1
ATOM 1447 C CA . HIS A 1 183 ? 8.910 -13.125 9.860 1.00 55.38 183 HIS A CA 1
ATOM 1448 C C . HIS A 1 183 ? 9.949 -12.771 8.780 1.00 55.38 183 HIS A C 1
ATOM 1450 O O . HIS A 1 183 ? 10.028 -11.623 8.350 1.00 55.38 183 HIS A O 1
ATOM 1456 N N . GLY A 1 184 ? 10.745 -13.736 8.313 1.00 44.31 184 GLY A N 1
ATOM 1457 C CA . GLY A 1 184 ? 11.746 -13.522 7.251 1.00 44.31 184 GLY A CA 1
ATOM 1458 C C . GLY A 1 184 ? 13.187 -13.815 7.680 1.00 44.31 184 GLY A C 1
ATOM 1459 O O . GLY A 1 184 ? 13.432 -14.130 8.838 1.00 44.31 184 GLY A O 1
ATOM 1460 N N . VAL A 1 185 ? 14.096 -13.815 6.695 1.00 40.16 185 VAL A N 1
ATOM 1461 C CA . VAL A 1 185 ? 15.434 -14.452 6.679 1.00 40.16 185 VAL A CA 1
ATOM 1462 C C . VAL A 1 185 ? 16.264 -14.380 7.973 1.00 40.16 185 VAL A C 1
ATOM 1464 O O . VAL A 1 185 ? 16.405 -13.340 8.590 1.00 40.16 185 VAL A O 1
ATOM 1467 N N . SER A 1 186 ? 16.858 -15.531 8.319 1.00 44.66 186 SER A N 1
ATOM 1468 C CA . SER A 1 186 ? 17.914 -15.777 9.314 1.00 44.66 186 SER A CA 1
ATOM 1469 C C . SER A 1 186 ? 18.011 -14.817 10.507 1.00 44.66 186 SER A C 1
ATOM 1471 O O . SER A 1 186 ? 18.719 -13.819 10.471 1.00 44.66 186 SER A O 1
ATOM 1473 N N . PHE A 1 187 ? 17.485 -15.307 11.633 1.00 43.34 187 PHE A N 1
ATOM 1474 C CA . PHE A 1 187 ? 17.595 -14.764 12.984 1.00 43.34 187 PHE A CA 1
ATOM 1475 C C . PHE A 1 187 ? 16.760 -13.503 13.233 1.00 43.34 187 PHE A C 1
ATOM 1477 O O . PHE A 1 187 ? 17.185 -12.389 12.981 1.00 43.34 187 PHE A O 1
ATOM 1484 N N . SER A 1 188 ? 15.696 -13.667 14.023 1.00 47.91 188 SER A N 1
ATOM 1485 C CA . SER A 1 188 ? 15.279 -12.652 15.007 1.00 47.91 188 SER A CA 1
ATOM 1486 C C . SER A 1 188 ? 14.649 -11.343 14.549 1.00 47.91 188 SER A C 1
ATOM 1488 O O . SER A 1 188 ? 14.542 -10.431 15.371 1.00 47.91 188 SER A O 1
ATOM 1490 N N . ASP A 1 189 ? 14.182 -11.259 13.314 1.00 53.00 189 ASP A N 1
ATOM 1491 C CA . ASP A 1 189 ? 13.592 -10.024 12.815 1.00 53.00 189 ASP A CA 1
ATOM 1492 C C . ASP A 1 189 ? 12.122 -9.849 13.229 1.00 53.00 189 ASP A C 1
ATOM 1494 O O . ASP A 1 189 ? 11.304 -10.762 13.091 1.00 53.00 189 ASP A O 1
ATOM 1498 N N . SER A 1 190 ? 11.774 -8.651 13.717 1.00 56.38 190 SER A N 1
ATOM 1499 C CA . SER A 1 190 ? 10.400 -8.238 14.029 1.00 56.38 190 SER A CA 1
ATOM 1500 C C . SER A 1 190 ? 9.899 -7.242 12.978 1.00 56.38 190 SER A C 1
ATOM 1502 O O . SER A 1 190 ? 9.866 -6.038 13.218 1.00 56.38 190 SER A O 1
ATOM 1504 N N . TYR A 1 191 ? 9.509 -7.718 11.792 1.00 62.66 191 TYR A N 1
ATOM 1505 C CA . TYR A 1 191 ? 8.870 -6.888 10.750 1.00 62.66 191 TYR A CA 1
ATOM 1506 C C . TYR A 1 191 ? 7.369 -6.686 11.006 1.00 62.66 191 TYR A C 1
ATOM 1508 O O . TYR A 1 191 ? 6.582 -6.779 10.068 1.00 62.66 191 TYR A O 1
ATOM 1516 N N . ALA A 1 192 ? 6.959 -6.512 12.261 1.00 77.12 192 ALA A N 1
ATOM 1517 C CA . ALA A 1 192 ? 5.562 -6.616 12.669 1.00 77.12 192 ALA A CA 1
ATOM 1518 C C . ALA A 1 192 ? 5.143 -5.501 13.641 1.00 77.12 192 ALA A C 1
ATOM 1520 O O . ALA A 1 192 ? 4.385 -5.745 14.573 1.00 77.12 192 ALA A O 1
ATOM 1521 N N . THR A 1 193 ? 5.631 -4.266 13.449 1.00 86.50 193 THR A N 1
ATOM 1522 C CA . THR A 1 193 ? 5.085 -3.091 14.155 1.00 86.50 193 THR A CA 1
ATOM 1523 C C . THR A 1 193 ? 4.202 -2.255 13.227 1.00 86.50 193 THR A C 1
ATOM 1525 O O . THR A 1 193 ? 4.677 -1.760 12.210 1.00 86.50 193 THR A O 1
ATOM 1528 N N . GLY A 1 194 ? 2.939 -2.035 13.588 1.00 89.44 194 GLY A N 1
ATOM 1529 C CA . GLY A 1 194 ? 2.018 -1.133 12.888 1.00 89.44 194 GLY A CA 1
ATOM 1530 C C . GLY A 1 194 ? 1.093 -0.399 13.859 1.00 89.44 194 GLY A C 1
ATOM 1531 O O . GLY A 1 194 ? 1.009 -0.740 15.037 1.00 89.44 194 GLY A O 1
ATOM 1532 N N . PHE A 1 195 ? 0.399 0.643 13.398 1.00 91.06 195 PHE A N 1
ATOM 1533 C CA . PHE A 1 195 ? -0.548 1.372 14.253 1.00 91.06 195 PHE A CA 1
ATOM 1534 C C . PHE A 1 195 ? -1.810 0.562 14.575 1.00 91.06 195 PHE A C 1
ATOM 1536 O O . PHE A 1 195 ? -2.277 0.573 15.714 1.00 91.06 195 PHE A O 1
ATOM 1543 N N . ILE A 1 196 ? -2.357 -0.142 13.583 1.00 92.56 196 ILE A N 1
ATOM 1544 C CA . ILE A 1 196 ? -3.591 -0.928 13.696 1.00 92.56 196 ILE A CA 1
ATOM 1545 C C . ILE A 1 196 ? -3.263 -2.359 14.099 1.00 92.56 196 ILE A C 1
ATOM 1547 O O . ILE A 1 196 ? -3.812 -2.855 15.079 1.00 92.56 196 ILE A O 1
ATOM 1551 N N . ALA A 1 197 ? -2.360 -3.010 13.370 1.00 91.31 197 ALA A N 1
ATOM 1552 C CA . ALA A 1 197 ? -1.982 -4.393 13.623 1.00 91.31 197 ALA A CA 1
ATOM 1553 C C . ALA A 1 197 ? -0.469 -4.578 13.539 1.00 91.31 197 ALA A C 1
ATOM 1555 O O . ALA A 1 197 ? 0.198 -3.905 12.754 1.00 91.31 197 ALA A O 1
ATOM 1556 N N . GLY A 1 198 ? 0.064 -5.515 14.317 1.00 88.19 198 GLY A N 1
ATOM 1557 C CA . GLY A 1 198 ? 1.429 -5.988 14.141 1.00 88.19 198 GLY A CA 1
ATOM 1558 C C . GLY A 1 198 ? 1.553 -6.926 12.947 1.00 88.19 198 GLY A C 1
ATOM 1559 O O . GLY A 1 198 ? 2.402 -6.720 12.087 1.00 88.19 198 GLY A O 1
ATOM 1560 N N . HIS A 1 199 ? 0.661 -7.909 12.857 1.00 84.88 199 HIS A N 1
ATOM 1561 C CA . HIS A 1 199 ? 0.631 -8.901 11.788 1.00 84.88 199 HIS A CA 1
ATOM 1562 C C . HIS A 1 199 ? -0.811 -9.285 11.436 1.00 84.88 199 HIS A C 1
ATOM 1564 O O . HIS A 1 199 ? -1.667 -9.424 12.313 1.00 84.88 199 HIS A O 1
ATOM 1570 N N . VAL A 1 200 ? -1.076 -9.442 10.142 1.00 82.44 200 VAL A N 1
ATOM 1571 C CA . VAL A 1 200 ? -2.364 -9.849 9.577 1.00 82.44 200 VAL A CA 1
ATOM 1572 C C . VAL A 1 200 ? -2.160 -11.096 8.708 1.00 82.44 200 VAL A C 1
ATOM 1574 O O . VAL A 1 200 ? -1.348 -11.071 7.780 1.00 82.44 200 VAL A O 1
ATOM 1577 N N . LEU A 1 201 ? -2.871 -12.188 9.014 1.00 79.62 201 LEU A N 1
ATOM 1578 C CA . LEU A 1 201 ? -2.839 -13.421 8.212 1.00 79.62 201 LEU A CA 1
ATOM 1579 C C . LEU A 1 201 ? -3.683 -13.309 6.933 1.00 79.62 201 LEU A C 1
ATOM 1581 O O . LEU A 1 201 ? -4.533 -12.429 6.809 1.00 79.62 201 LEU A O 1
ATOM 1585 N N . THR A 1 202 ? -3.446 -14.218 5.982 1.00 71.06 202 THR A N 1
ATOM 1586 C CA . THR A 1 202 ? -3.883 -14.126 4.576 1.00 71.06 202 THR A CA 1
ATOM 1587 C C . THR A 1 202 ? -5.382 -13.895 4.391 1.00 71.06 202 THR A C 1
ATOM 1589 O O . THR A 1 202 ? -5.785 -13.194 3.468 1.00 71.06 202 THR A O 1
ATOM 1592 N N . SER A 1 203 ? -6.218 -14.503 5.235 1.00 73.56 203 SER A N 1
AT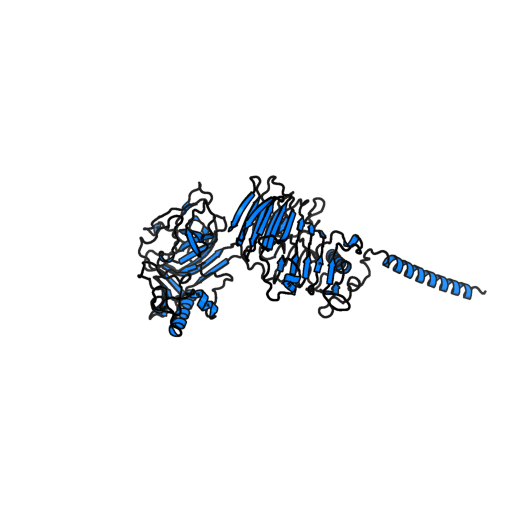OM 1593 C CA . SER A 1 203 ? -7.683 -14.451 5.099 1.00 73.56 203 SER A CA 1
ATOM 1594 C C . SER A 1 203 ? -8.372 -13.476 6.059 1.00 73.56 203 SER A C 1
ATOM 1596 O O . SER A 1 203 ? -9.600 -13.367 6.056 1.00 73.56 203 SER A O 1
ATOM 1598 N N . ALA A 1 204 ? -7.606 -12.764 6.888 1.00 78.94 204 ALA A N 1
ATOM 1599 C CA . ALA A 1 204 ? -8.151 -11.730 7.755 1.00 78.94 204 ALA A CA 1
ATOM 1600 C C . ALA A 1 204 ? -8.683 -10.547 6.932 1.00 78.94 204 ALA A C 1
ATOM 1602 O O . ALA A 1 204 ? -8.179 -10.250 5.855 1.00 78.94 204 ALA A O 1
ATOM 1603 N N . THR A 1 205 ? -9.685 -9.842 7.450 1.00 78.88 205 THR A N 1
ATOM 1604 C CA . THR A 1 205 ? -10.252 -8.643 6.814 1.00 78.88 205 THR A CA 1
ATOM 1605 C C . THR A 1 205 ? -10.144 -7.450 7.753 1.00 78.88 205 THR A C 1
ATOM 1607 O O . THR A 1 205 ? -10.606 -7.512 8.895 1.00 78.88 205 THR A O 1
ATOM 1610 N N . LEU A 1 206 ? -9.567 -6.352 7.267 1.00 83.06 206 LEU A N 1
ATOM 1611 C CA . LEU A 1 206 ? -9.651 -5.042 7.903 1.00 83.06 206 LEU A CA 1
ATOM 1612 C C . LEU A 1 206 ? -10.443 -4.112 6.992 1.00 83.06 206 LEU A C 1
ATOM 1614 O O . LEU A 1 206 ? -10.065 -3.907 5.840 1.00 83.06 206 LEU A O 1
ATOM 1618 N N . GLU A 1 207 ? -11.520 -3.530 7.510 1.00 81.75 207 GLU A N 1
ATOM 1619 C CA . GLU A 1 207 ? -12.392 -2.668 6.712 1.00 81.75 207 GLU A CA 1
ATOM 1620 C C . GLU A 1 207 ? -12.778 -1.380 7.449 1.00 81.75 207 GLU A C 1
ATOM 1622 O O . GLU A 1 207 ? -13.293 -1.423 8.563 1.00 81.75 207 GLU A O 1
ATOM 1627 N N . ARG A 1 208 ? -12.601 -0.210 6.825 1.00 81.38 208 ARG A N 1
ATOM 1628 C CA . ARG A 1 208 ? -13.043 1.089 7.371 1.00 81.38 208 ARG A CA 1
ATOM 1629 C C . ARG A 1 208 ? -12.428 1.370 8.745 1.00 81.38 208 ARG A C 1
ATOM 1631 O O . ARG A 1 208 ? -13.127 1.707 9.707 1.00 81.38 208 ARG A O 1
ATOM 1638 N N . VAL A 1 209 ? -11.113 1.177 8.839 1.00 90.25 209 VAL A N 1
ATOM 1639 C CA . VAL A 1 209 ? -10.325 1.406 10.056 1.00 90.25 209 VAL A CA 1
ATOM 1640 C C . VAL A 1 209 ? -9.374 2.564 9.823 1.00 90.25 209 VAL A C 1
ATOM 1642 O O . VAL A 1 209 ? -8.471 2.483 8.995 1.00 90.25 209 VAL A O 1
ATOM 1645 N N . TYR A 1 210 ? -9.544 3.633 10.591 1.00 89.88 210 TYR A N 1
ATOM 1646 C CA . TYR A 1 210 ? -8.837 4.881 10.337 1.00 89.88 210 TYR A CA 1
ATOM 1647 C C . TYR A 1 210 ? -7.971 5.303 11.517 1.00 89.88 210 TYR A C 1
ATOM 1649 O O . TYR A 1 210 ? -8.326 5.078 12.672 1.00 89.88 210 TYR A O 1
ATOM 1657 N N . VAL A 1 211 ? -6.850 5.959 11.241 1.00 91.56 211 VAL A N 1
ATOM 1658 C CA . VAL A 1 211 ? -5.892 6.422 12.246 1.00 91.56 211 VAL A CA 1
ATOM 1659 C C . VAL A 1 211 ? -5.712 7.936 12.145 1.00 91.56 211 VAL A C 1
ATOM 1661 O O . VAL A 1 211 ? -5.639 8.490 11.058 1.00 91.56 211 VAL A O 1
ATOM 1664 N N . ILE A 1 212 ? -5.630 8.637 13.271 1.00 91.50 212 ILE A N 1
ATOM 1665 C CA . ILE A 1 212 ? -5.451 10.093 13.328 1.00 91.50 212 ILE A CA 1
ATOM 1666 C C . ILE A 1 212 ? -4.231 10.388 14.191 1.00 91.50 212 ILE A C 1
ATOM 1668 O O . ILE A 1 212 ? -4.122 9.889 15.305 1.00 91.50 212 ILE A O 1
ATOM 1672 N N . GLU A 1 213 ? -3.309 11.200 13.675 1.00 92.12 213 GLU A N 1
ATOM 1673 C CA . GLU A 1 213 ? -2.114 11.673 14.394 1.00 92.12 213 GLU A CA 1
ATOM 1674 C C . GLU A 1 213 ? -1.298 10.597 15.166 1.00 92.12 213 GLU A C 1
ATOM 1676 O O . GLU A 1 213 ? -0.971 10.798 16.344 1.00 92.12 213 GLU A O 1
ATOM 1681 N N . PRO A 1 214 ? -0.951 9.445 14.565 1.00 93.12 214 PRO A N 1
ATOM 1682 C CA . PRO A 1 214 ? -0.340 8.353 15.315 1.00 93.12 214 PRO A CA 1
ATOM 1683 C C . PRO A 1 214 ? 1.165 8.528 15.580 1.00 93.12 214 PRO A C 1
ATOM 1685 O O . PRO A 1 214 ? 1.877 9.263 14.882 1.00 93.12 214 PRO A O 1
ATOM 1688 N N . MET A 1 215 ? 1.671 7.793 16.577 1.00 93.06 215 MET A N 1
ATOM 1689 C CA . MET A 1 215 ? 3.095 7.733 16.924 1.00 93.06 215 MET A CA 1
ATOM 1690 C C . MET A 1 215 ? 3.574 6.297 17.169 1.00 93.06 215 MET A C 1
ATOM 1692 O O . MET A 1 215 ? 2.981 5.563 17.950 1.00 93.06 215 MET A O 1
ATOM 1696 N N . ILE A 1 216 ? 4.693 5.920 16.551 1.00 90.94 216 ILE A N 1
ATOM 1697 C CA . ILE A 1 216 ? 5.499 4.750 16.911 1.00 90.94 216 ILE A CA 1
ATOM 1698 C C . ILE A 1 216 ? 6.768 5.250 17.595 1.00 90.94 216 ILE A C 1
ATOM 1700 O O . ILE A 1 216 ? 7.490 6.103 17.075 1.00 90.94 216 ILE A O 1
ATOM 1704 N N . ASN A 1 217 ? 7.046 4.698 18.768 1.00 89.31 217 ASN A N 1
ATOM 1705 C CA . ASN A 1 217 ? 8.223 4.958 19.573 1.00 89.31 217 ASN A CA 1
ATOM 1706 C C . ASN A 1 217 ? 9.011 3.657 19.755 1.00 89.31 217 ASN A C 1
ATOM 1708 O O . ASN A 1 217 ? 8.590 2.747 20.469 1.00 89.31 217 ASN A O 1
ATOM 1712 N N . SER A 1 218 ? 10.180 3.601 19.125 1.00 82.75 218 SER A N 1
ATOM 1713 C CA . SER A 1 218 ? 11.159 2.517 19.238 1.00 82.75 218 SER A CA 1
ATOM 1714 C C . SER A 1 218 ? 12.415 2.973 19.993 1.00 82.75 218 SER A C 1
ATOM 1716 O O . SER A 1 218 ? 13.495 2.420 19.811 1.00 82.75 218 SER A O 1
ATOM 1718 N N . GLY A 1 219 ? 12.319 4.020 20.820 1.00 77.44 219 GLY A N 1
ATOM 1719 C CA . GLY A 1 219 ? 13.449 4.709 21.452 1.00 77.44 219 GLY A CA 1
ATOM 1720 C C . GLY A 1 219 ? 14.259 3.900 22.473 1.00 77.44 219 GLY A C 1
ATOM 1721 O O . GLY A 1 219 ? 15.242 4.419 22.994 1.00 77.44 219 GLY A O 1
ATOM 1722 N N . THR A 1 220 ? 13.880 2.654 22.771 1.00 72.88 220 THR A N 1
ATOM 1723 C CA . THR A 1 220 ? 14.667 1.734 23.619 1.00 72.88 220 THR A CA 1
ATOM 1724 C C . THR A 1 220 ? 14.837 0.349 22.995 1.00 72.88 220 THR A C 1
ATOM 1726 O O . THR A 1 220 ? 15.126 -0.629 23.683 1.00 72.88 220 THR A O 1
ATOM 1729 N N . ASN A 1 221 ? 14.647 0.257 21.680 1.00 75.06 221 ASN A N 1
ATOM 1730 C CA . ASN A 1 221 ? 14.688 -1.000 20.965 1.00 75.06 221 ASN A CA 1
ATOM 1731 C C . ASN A 1 221 ? 16.127 -1.542 20.845 1.00 75.06 221 ASN A C 1
ATOM 1733 O O . ASN A 1 221 ? 17.031 -0.868 20.352 1.00 75.06 221 ASN A O 1
ATOM 1737 N N . GLN A 1 222 ? 16.345 -2.776 21.301 1.00 69.31 222 GLN A N 1
ATOM 1738 C CA . GLN A 1 222 ? 17.645 -3.448 21.207 1.00 69.31 222 GLN A CA 1
ATOM 1739 C C . GLN A 1 222 ? 17.710 -4.452 20.049 1.00 69.31 222 GLN A C 1
ATOM 1741 O O . GLN A 1 222 ? 18.807 -4.864 19.674 1.00 69.31 222 GLN A O 1
ATOM 1746 N N . TYR A 1 223 ? 16.564 -4.800 19.458 1.00 72.88 223 TYR A N 1
ATOM 1747 C CA . TYR A 1 223 ? 16.435 -5.799 18.399 1.00 72.88 223 TYR A CA 1
ATOM 1748 C C . TYR A 1 223 ? 15.994 -5.179 17.074 1.00 72.88 223 TYR A C 1
ATOM 1750 O O . TYR A 1 223 ? 15.642 -4.002 17.000 1.00 72.88 223 TYR A O 1
ATOM 1758 N N . TYR A 1 224 ? 16.007 -5.987 16.018 1.00 73.44 224 TYR A N 1
ATOM 1759 C CA . TYR A 1 224 ? 15.455 -5.579 14.739 1.00 73.44 224 TYR A CA 1
ATOM 1760 C C . TYR A 1 224 ? 13.963 -5.285 14.878 1.00 73.44 224 TYR A C 1
ATOM 1762 O O . TYR A 1 224 ? 13.217 -6.088 15.440 1.00 73.44 224 TYR A O 1
ATOM 1770 N N . ASN A 1 225 ? 13.529 -4.132 14.380 1.00 76.88 225 ASN A N 1
ATOM 1771 C CA . ASN A 1 225 ? 12.115 -3.779 14.336 1.00 76.88 225 ASN A CA 1
ATOM 1772 C C . ASN A 1 225 ? 11.793 -3.050 13.048 1.00 76.88 225 ASN A C 1
ATOM 1774 O O . ASN A 1 225 ? 12.518 -2.146 12.651 1.00 76.88 225 ASN A O 1
ATOM 1778 N N . GLY A 1 226 ? 10.672 -3.371 12.438 1.00 77.38 226 GLY A N 1
ATOM 1779 C CA . GLY A 1 226 ? 10.236 -2.689 11.247 1.00 77.38 226 GLY A CA 1
ATOM 1780 C C . GLY A 1 226 ? 8.746 -2.780 11.032 1.00 77.38 226 GLY A C 1
ATOM 1781 O O . GLY A 1 226 ? 8.016 -3.496 11.720 1.00 77.38 226 GLY A O 1
ATOM 1782 N N . SER A 1 227 ? 8.335 -2.038 10.025 1.00 76.75 227 SER A N 1
ATOM 1783 C CA . SER A 1 227 ? 7.001 -2.043 9.473 1.00 76.75 227 SER A CA 1
ATOM 1784 C C . SER A 1 227 ? 7.126 -2.109 7.961 1.00 76.75 227 SER A C 1
ATOM 1786 O O . SER A 1 227 ? 7.867 -1.312 7.381 1.00 76.75 227 SER A O 1
ATOM 1788 N N . LYS A 1 228 ? 6.422 -3.054 7.335 1.00 66.25 228 LYS A N 1
ATOM 1789 C CA . LYS A 1 228 ? 6.226 -3.077 5.877 1.00 66.25 228 LYS A CA 1
ATOM 1790 C C . LYS A 1 228 ? 5.044 -2.228 5.434 1.00 66.25 228 LYS A C 1
ATOM 1792 O O . LYS A 1 228 ? 4.867 -2.034 4.243 1.00 66.25 228 LYS A O 1
ATOM 1797 N N . TYR A 1 229 ? 4.221 -1.799 6.383 1.00 70.94 229 TYR A N 1
ATOM 1798 C CA . TYR A 1 229 ? 3.203 -0.791 6.181 1.00 70.94 229 TYR A CA 1
ATOM 1799 C C . TYR A 1 229 ? 2.890 -0.148 7.531 1.00 70.94 229 TYR A C 1
ATOM 1801 O O . TYR A 1 229 ? 2.374 -0.793 8.434 1.00 70.94 229 TYR A O 1
ATOM 1809 N N . GLY A 1 230 ? 3.167 1.145 7.690 1.00 76.50 230 GLY A N 1
ATOM 1810 C CA . GLY A 1 230 ? 3.029 1.840 8.975 1.00 76.50 230 GLY A CA 1
ATOM 1811 C C . GLY A 1 230 ? 1.677 1.649 9.682 1.00 76.50 230 GLY A C 1
ATOM 1812 O O . GLY A 1 230 ? 1.620 1.703 10.912 1.00 76.50 230 GLY A O 1
ATOM 1813 N N . LEU A 1 231 ? 0.595 1.378 8.937 1.00 80.31 231 LEU A N 1
ATOM 1814 C CA . LEU A 1 231 ? -0.697 0.997 9.515 1.00 80.31 231 LEU A CA 1
ATOM 1815 C C . LEU A 1 231 ? -0.746 -0.470 9.980 1.00 80.31 231 LEU A C 1
ATOM 1817 O O . LEU A 1 231 ? -1.247 -0.715 11.078 1.00 80.31 231 LEU A O 1
ATOM 1821 N N . ILE A 1 232 ? -0.228 -1.427 9.201 1.00 77.56 232 ILE A N 1
ATOM 1822 C CA . ILE A 1 232 ? -0.156 -2.852 9.568 1.00 77.56 232 ILE A CA 1
ATOM 1823 C C . ILE A 1 232 ? 1.263 -3.420 9.386 1.00 77.56 232 ILE A C 1
ATOM 1825 O O . ILE A 1 232 ? 1.808 -3.461 8.290 1.00 77.56 232 ILE A O 1
ATOM 1829 N N . GLY A 1 233 ? 1.888 -3.866 10.474 1.00 78.69 233 GLY A N 1
ATOM 1830 C CA . GLY A 1 233 ? 3.316 -4.190 10.483 1.00 78.69 233 GLY A CA 1
ATOM 1831 C C . GLY A 1 233 ? 3.739 -5.230 9.439 1.00 78.69 233 GLY A C 1
ATOM 1832 O O . GLY A 1 233 ? 4.671 -4.967 8.675 1.00 78.69 233 GLY A O 1
ATOM 1833 N N . ASN A 1 234 ? 3.047 -6.372 9.388 1.00 77.19 234 ASN A N 1
ATOM 1834 C CA . ASN A 1 234 ? 3.334 -7.508 8.512 1.00 77.19 234 ASN A CA 1
ATOM 1835 C C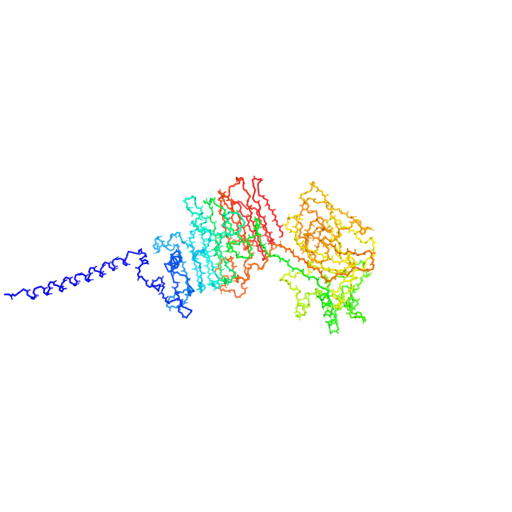 . ASN A 1 234 ? 2.068 -8.099 7.876 1.00 77.19 234 ASN A C 1
ATOM 1837 O O . ASN A 1 234 ? 1.015 -8.146 8.515 1.00 77.19 234 ASN A O 1
ATOM 1841 N N . THR A 1 235 ? 2.210 -8.653 6.671 1.00 66.06 235 THR A N 1
ATOM 1842 C CA . THR A 1 235 ? 1.233 -9.554 6.043 1.00 66.06 235 THR A CA 1
ATOM 1843 C C . THR A 1 235 ? 1.914 -10.863 5.637 1.00 66.06 235 THR A C 1
ATOM 1845 O O . THR A 1 235 ? 3.093 -10.877 5.265 1.00 66.06 235 THR A O 1
ATOM 1848 N N . SER A 1 236 ? 1.169 -11.969 5.698 1.00 55.50 236 SER A N 1
ATOM 1849 C CA . SER A 1 236 ? 1.652 -13.346 5.489 1.00 55.50 236 SER A CA 1
ATOM 1850 C C . SER A 1 236 ? 2.327 -13.632 4.140 1.00 55.50 236 SER A C 1
ATOM 1852 O O . SER A 1 236 ? 2.999 -14.655 4.006 1.00 55.50 236 SER A O 1
ATOM 1854 N N . ASP A 1 237 ? 2.163 -12.763 3.140 1.00 48.78 237 ASP A N 1
ATOM 1855 C CA . ASP A 1 237 ? 2.400 -13.130 1.741 1.00 48.78 237 ASP A CA 1
ATOM 1856 C C . ASP A 1 237 ? 3.776 -12.752 1.184 1.00 48.78 237 ASP A C 1
ATOM 1858 O O . ASP A 1 237 ? 4.066 -13.128 0.056 1.00 48.78 237 ASP A O 1
ATOM 1862 N N . ASN A 1 238 ? 4.682 -12.119 1.943 1.00 45.16 238 ASN A N 1
ATOM 1863 C CA . ASN A 1 238 ? 6.028 -11.809 1.430 1.00 45.16 238 ASN A CA 1
ATOM 1864 C C . ASN A 1 238 ? 7.112 -11.737 2.518 1.00 45.16 238 ASN A C 1
ATOM 1866 O O . ASN A 1 238 ? 7.586 -10.661 2.872 1.00 45.16 238 ASN A O 1
ATOM 1870 N N . ALA A 1 239 ? 7.586 -12.876 3.030 1.00 34.81 239 ALA A N 1
ATOM 1871 C CA . ALA A 1 239 ? 8.713 -12.953 3.975 1.00 34.81 239 ALA A CA 1
ATOM 1872 C C . ALA A 1 239 ? 10.120 -12.841 3.330 1.00 34.81 239 ALA A C 1
ATOM 1874 O O . ALA A 1 239 ? 11.109 -13.228 3.953 1.00 34.81 239 ALA A O 1
ATOM 1875 N N . SER A 1 240 ? 10.256 -12.331 2.099 1.00 33.91 240 SER A N 1
ATOM 1876 C CA . SER A 1 240 ? 11.546 -12.342 1.392 1.00 33.91 240 SER A CA 1
ATOM 1877 C C . SER A 1 240 ? 11.931 -11.006 0.754 1.00 33.91 240 SER A C 1
ATOM 1879 O O . SER A 1 240 ? 11.741 -10.835 -0.443 1.00 33.91 240 SER A O 1
ATOM 1881 N N . SER A 1 241 ? 12.529 -10.105 1.535 1.00 36.44 241 SER A N 1
ATOM 1882 C CA . SER A 1 241 ? 13.835 -9.484 1.233 1.00 36.44 241 SER A CA 1
ATOM 1883 C C . SER A 1 241 ? 14.119 -8.327 2.191 1.00 36.44 241 SER A C 1
ATOM 1885 O O . SER A 1 241 ? 13.216 -7.588 2.565 1.00 36.44 241 SER A O 1
ATOM 1887 N N . GLU A 1 242 ? 15.391 -8.167 2.547 1.00 36.69 242 GLU A N 1
ATOM 1888 C CA . GLU A 1 242 ? 15.966 -7.134 3.425 1.00 36.69 242 GLU A CA 1
ATOM 1889 C C . GLU A 1 242 ? 15.760 -5.681 2.932 1.00 36.69 242 GLU A C 1
ATOM 1891 O O . GLU A 1 242 ? 16.096 -4.730 3.637 1.00 36.69 242 GLU A O 1
ATOM 1896 N N . ASP A 1 243 ? 15.152 -5.495 1.760 1.00 33.28 243 ASP A N 1
ATOM 1897 C CA . ASP A 1 243 ? 14.794 -4.206 1.175 1.00 33.28 243 ASP A CA 1
ATOM 1898 C C . ASP A 1 243 ? 13.288 -3.986 1.302 1.00 33.28 243 ASP A C 1
ATOM 1900 O O . ASP A 1 243 ? 12.506 -4.334 0.417 1.00 33.28 243 ASP A O 1
ATOM 1904 N N . GLY A 1 244 ? 12.865 -3.440 2.438 1.00 32.03 244 GLY A N 1
ATOM 1905 C CA . GLY A 1 244 ? 11.467 -3.116 2.664 1.00 32.03 244 GLY A CA 1
ATOM 1906 C C . GLY A 1 244 ? 10.960 -2.135 1.618 1.00 32.03 244 GLY A C 1
ATOM 1907 O O . GLY A 1 244 ? 11.573 -1.115 1.303 1.00 32.03 244 GLY A O 1
ATOM 1908 N N . GLY A 1 245 ? 9.829 -2.513 1.063 1.00 36.62 245 GLY A N 1
ATOM 1909 C CA . GLY A 1 245 ? 9.119 -1.884 -0.023 1.00 36.62 245 GLY A CA 1
ATOM 1910 C C . GLY A 1 245 ? 8.135 -2.921 -0.543 1.00 36.62 245 GLY A C 1
ATOM 1911 O O . GLY A 1 245 ? 8.349 -4.123 -0.372 1.00 36.62 245 GLY A O 1
ATOM 1912 N N . LEU A 1 246 ? 7.048 -2.445 -1.137 1.00 32.75 246 LEU A N 1
ATOM 1913 C CA . LEU A 1 246 ? 5.987 -3.292 -1.662 1.00 32.75 246 LEU A CA 1
ATOM 1914 C C . LEU A 1 246 ? 6.559 -4.447 -2.541 1.00 32.75 246 LEU A C 1
ATOM 1916 O O . LEU A 1 246 ? 7.565 -4.276 -3.231 1.00 32.75 246 LEU A O 1
ATOM 1920 N N . SER A 1 247 ? 5.950 -5.630 -2.542 1.00 39.88 247 SER A N 1
ATOM 1921 C CA . SER A 1 247 ? 6.474 -6.831 -3.218 1.00 39.88 247 SER A CA 1
ATOM 1922 C C . SER A 1 247 ? 5.406 -7.659 -3.960 1.00 39.88 247 SER A C 1
ATOM 1924 O O . SER A 1 247 ? 5.338 -8.879 -3.830 1.00 39.88 247 SER A O 1
ATOM 1926 N N . ASN A 1 248 ? 4.630 -7.084 -4.877 1.00 41.12 248 ASN A N 1
ATOM 1927 C CA . ASN A 1 248 ? 3.983 -7.884 -5.928 1.00 41.12 248 ASN A CA 1
ATOM 1928 C C . ASN A 1 248 ? 4.914 -7.979 -7.112 1.00 41.12 248 ASN A C 1
ATOM 1930 O O . ASN A 1 248 ? 5.312 -6.990 -7.730 1.00 41.12 248 ASN A O 1
ATOM 1934 N N . ALA A 1 249 ? 5.141 -9.219 -7.515 1.00 45.28 249 ALA A N 1
ATOM 1935 C CA . ALA A 1 249 ? 5.535 -9.526 -8.867 1.00 45.28 249 ALA A CA 1
ATOM 1936 C C . ALA A 1 249 ? 4.462 -8.999 -9.834 1.00 45.28 249 ALA A C 1
ATOM 1938 O O . ALA A 1 249 ? 3.408 -9.607 -9.996 1.00 45.28 249 ALA A O 1
ATOM 1939 N N . TYR A 1 250 ? 4.722 -7.890 -10.518 1.00 48.34 250 TYR A N 1
ATOM 1940 C CA . TYR A 1 250 ? 3.994 -7.564 -11.725 1.00 48.34 250 TYR A CA 1
ATOM 1941 C C . TYR A 1 250 ? 4.293 -8.645 -12.765 1.00 48.34 250 TYR A C 1
ATOM 1943 O O . TYR A 1 250 ? 5.446 -8.905 -13.128 1.00 48.34 250 TYR A O 1
ATOM 1951 N N . TYR A 1 251 ? 3.224 -9.273 -13.235 1.00 51.66 251 TYR A N 1
ATOM 1952 C CA . TYR A 1 251 ? 3.248 -10.270 -14.287 1.00 51.66 251 TYR A CA 1
ATOM 1953 C C . TYR A 1 251 ? 2.515 -9.716 -15.506 1.00 51.66 251 TYR A C 1
ATOM 1955 O O . TYR A 1 251 ? 1.364 -9.288 -15.412 1.00 51.66 251 TYR A O 1
ATOM 1963 N N . PHE A 1 252 ? 3.187 -9.721 -16.650 1.00 62.03 252 PHE A N 1
ATOM 1964 C CA . PHE A 1 252 ? 2.603 -9.384 -17.946 1.00 62.03 252 PHE A CA 1
ATOM 1965 C C . PHE A 1 252 ? 2.871 -10.535 -18.875 1.00 62.03 252 PHE A C 1
ATOM 1967 O O . PHE A 1 252 ? 3.999 -11.018 -18.961 1.00 62.03 252 PHE A O 1
ATOM 1974 N N . GLU A 1 253 ? 1.859 -10.906 -19.635 1.00 69.69 253 GLU A N 1
ATOM 1975 C CA . GLU A 1 253 ? 2.010 -11.859 -20.709 1.00 69.69 253 GLU A CA 1
ATOM 1976 C C . GLU A 1 253 ? 1.501 -11.234 -22.003 1.00 69.69 253 GLU A C 1
ATOM 1978 O O . GLU A 1 253 ? 0.387 -10.738 -22.085 1.00 69.69 253 GLU A O 1
ATOM 1983 N N . LEU A 1 254 ? 2.334 -11.235 -23.033 1.00 76.88 254 LEU A N 1
ATOM 1984 C CA . LEU A 1 254 ? 1.905 -10.997 -24.400 1.00 76.88 254 LEU A CA 1
ATOM 1985 C C . LEU A 1 254 ? 1.793 -12.350 -25.085 1.00 76.88 254 LEU A C 1
ATOM 1987 O O . LEU A 1 254 ? 2.802 -13.029 -25.287 1.00 76.88 254 LEU A O 1
ATOM 1991 N N . THR A 1 255 ? 0.577 -12.716 -25.479 1.00 80.81 255 THR A N 1
ATOM 1992 C CA . THR A 1 255 ? 0.311 -13.907 -26.292 1.00 80.81 255 THR A CA 1
ATOM 1993 C C . THR A 1 255 ? -0.153 -13.507 -27.689 1.00 80.81 255 THR A C 1
ATOM 1995 O O . THR A 1 255 ? -0.759 -12.447 -27.883 1.00 80.81 255 THR A O 1
ATOM 1998 N N . ALA A 1 256 ? 0.095 -14.369 -28.679 1.00 82.69 256 ALA A N 1
ATOM 1999 C CA . ALA A 1 256 ? -0.441 -14.164 -30.024 1.00 82.69 256 ALA A CA 1
ATOM 2000 C C . ALA A 1 256 ? -1.981 -14.095 -30.017 1.00 82.69 256 ALA A C 1
ATOM 2002 O O . ALA A 1 256 ? -2.562 -13.268 -30.719 1.00 82.69 256 ALA A O 1
ATOM 2003 N N . ALA A 1 257 ? -2.635 -14.902 -29.174 1.00 81.81 257 ALA A N 1
ATOM 2004 C CA . ALA A 1 257 ? -4.087 -14.895 -29.005 1.00 81.81 257 ALA A CA 1
ATOM 2005 C C . ALA A 1 257 ? -4.621 -13.548 -28.493 1.00 81.81 257 ALA A C 1
ATOM 2007 O O . ALA A 1 257 ? -5.564 -13.002 -29.065 1.00 81.81 257 ALA A O 1
ATOM 2008 N N . TRP A 1 258 ? -3.990 -12.975 -27.462 1.00 81.81 258 TRP A N 1
ATOM 2009 C CA . TRP A 1 258 ? -4.362 -11.662 -26.925 1.00 81.81 258 TRP A CA 1
ATOM 2010 C C . TRP A 1 258 ? -4.238 -10.562 -27.984 1.00 81.81 258 TRP A C 1
ATOM 2012 O O . TRP A 1 258 ? -5.158 -9.767 -28.185 1.00 81.81 258 TRP A O 1
ATOM 2022 N N . LEU A 1 259 ? -3.121 -10.551 -28.713 1.00 83.62 259 LEU A N 1
ATOM 2023 C CA . LEU A 1 259 ? -2.852 -9.538 -29.729 1.00 83.62 259 LEU A CA 1
ATOM 2024 C C . LEU A 1 259 ? -3.831 -9.637 -30.910 1.00 83.62 259 LEU A C 1
ATOM 2026 O O . LEU A 1 259 ? -4.340 -8.621 -31.386 1.00 83.62 259 LEU A O 1
ATOM 2030 N N . HIS A 1 260 ? -4.124 -10.860 -31.364 1.00 87.00 260 HIS A N 1
ATOM 2031 C CA . HIS A 1 260 ? -5.111 -11.116 -32.417 1.00 87.00 260 HIS A CA 1
ATOM 2032 C C . HIS A 1 260 ? -6.513 -10.664 -32.001 1.00 87.00 260 HIS A C 1
ATOM 2034 O O . HIS A 1 260 ? -7.216 -10.012 -32.778 1.00 87.00 260 HIS A O 1
ATOM 2040 N N . PHE A 1 261 ? -6.890 -10.940 -30.753 1.00 86.25 261 PHE A N 1
ATOM 2041 C CA . PHE A 1 261 ? -8.179 -10.557 -30.197 1.00 86.25 261 PHE A CA 1
ATOM 2042 C C . PHE A 1 261 ? -8.365 -9.031 -30.141 1.00 86.25 261 PHE A C 1
ATOM 2044 O O . PHE A 1 261 ? -9.388 -8.536 -30.616 1.00 86.25 261 PHE A O 1
ATOM 2051 N N . ILE A 1 262 ? -7.371 -8.272 -29.656 1.00 85.94 262 ILE A N 1
ATOM 2052 C CA . ILE A 1 262 ? -7.424 -6.795 -29.635 1.00 85.94 262 ILE A CA 1
ATOM 2053 C C . ILE A 1 262 ? -7.626 -6.229 -31.040 1.00 85.94 262 ILE A C 1
ATOM 2055 O O . ILE A 1 262 ? -8.472 -5.356 -31.241 1.00 85.94 262 ILE A O 1
ATOM 2059 N N . ILE A 1 263 ? -6.866 -6.730 -32.017 1.00 89.81 263 ILE A N 1
ATOM 2060 C CA . ILE A 1 263 ? -6.967 -6.266 -33.403 1.00 89.81 263 ILE A CA 1
ATOM 2061 C C . ILE A 1 263 ? -8.359 -6.567 -33.962 1.00 89.81 263 ILE A C 1
ATOM 2063 O O . ILE A 1 263 ? -8.994 -5.689 -34.543 1.00 89.81 263 ILE A O 1
ATOM 2067 N N . THR A 1 264 ? -8.858 -7.782 -33.741 1.00 91.06 264 THR A N 1
ATOM 2068 C CA . THR A 1 264 ? -10.179 -8.203 -34.215 1.00 91.06 264 THR A CA 1
ATOM 2069 C C . THR A 1 264 ? -11.286 -7.341 -33.607 1.00 91.06 264 THR A C 1
ATOM 2071 O O . THR A 1 264 ? -12.120 -6.822 -34.344 1.00 91.06 264 THR A O 1
ATOM 2074 N N . LYS A 1 265 ? -11.260 -7.092 -32.290 1.00 90.75 265 LYS A N 1
ATOM 2075 C CA . LYS A 1 265 ? -12.263 -6.248 -31.620 1.00 90.75 265 LYS A CA 1
ATOM 2076 C C . LYS A 1 265 ? -12.194 -4.783 -32.027 1.00 90.75 265 LYS A C 1
ATOM 2078 O O . LYS A 1 265 ? -13.237 -4.169 -32.234 1.00 90.75 265 LYS A O 1
ATOM 2083 N N . GLY A 1 266 ? -10.996 -4.238 -32.228 1.00 91.38 266 GLY A N 1
ATOM 2084 C CA . GLY A 1 266 ? -10.838 -2.896 -32.790 1.00 91.38 266 GLY A CA 1
ATOM 2085 C C . GLY A 1 266 ? -11.453 -2.769 -34.189 1.00 91.38 266 GLY A C 1
ATOM 2086 O O . GLY A 1 266 ? -12.121 -1.778 -34.477 1.00 91.38 266 GLY A O 1
ATOM 2087 N N . LEU A 1 267 ? -11.279 -3.783 -35.042 1.00 93.38 267 LEU A N 1
ATOM 2088 C CA . LEU A 1 267 ? -11.842 -3.808 -36.397 1.00 93.38 267 LEU A CA 1
ATOM 2089 C C . LEU A 1 267 ? -13.357 -4.036 -36.420 1.00 93.38 267 LEU A C 1
ATOM 2091 O O . LEU A 1 267 ? -14.048 -3.408 -37.218 1.00 93.38 267 LEU A O 1
ATOM 2095 N N . GLU A 1 268 ? -13.887 -4.887 -35.538 1.00 92.62 268 GLU A N 1
ATOM 2096 C CA . GLU A 1 268 ? -15.335 -5.032 -35.336 1.00 92.62 268 GLU A CA 1
ATOM 2097 C C . GLU A 1 268 ? -15.964 -3.701 -34.898 1.00 92.62 268 GLU A C 1
ATOM 2099 O O . GLU A 1 268 ? -17.023 -3.317 -35.399 1.00 92.62 268 GLU A O 1
ATOM 2104 N N . LEU A 1 269 ? -15.303 -2.970 -33.994 1.00 92.56 269 LEU A N 1
ATOM 2105 C CA . LEU A 1 269 ? -15.767 -1.659 -33.553 1.00 92.56 269 LEU A CA 1
ATOM 2106 C C . LEU A 1 269 ? -15.725 -0.635 -34.693 1.00 92.56 269 LEU A C 1
ATOM 2108 O O . LEU A 1 269 ? -16.733 0.021 -34.923 1.00 92.56 269 LEU A O 1
ATOM 2112 N N . ASP A 1 270 ? -14.623 -0.547 -35.448 1.00 94.50 270 ASP A N 1
ATOM 2113 C CA . ASP A 1 270 ? -14.500 0.348 -36.613 1.00 94.50 270 ASP A CA 1
ATOM 2114 C C . ASP A 1 270 ? -15.554 0.054 -37.697 1.00 94.50 270 ASP A C 1
ATOM 2116 O O . ASP A 1 270 ? -16.067 0.973 -38.340 1.00 94.50 270 ASP A O 1
ATOM 2120 N N . ALA A 1 271 ? -15.918 -1.216 -37.900 1.00 93.38 271 ALA A N 1
ATOM 2121 C CA . ALA A 1 271 ? -16.952 -1.600 -38.859 1.00 93.38 271 ALA A CA 1
ATOM 2122 C C . ALA A 1 271 ? -18.343 -1.057 -38.483 1.00 93.38 271 ALA A C 1
ATOM 2124 O O . ALA A 1 271 ? -19.104 -0.670 -39.370 1.00 93.38 271 ALA A O 1
ATOM 2125 N N . ASN A 1 272 ? -18.657 -1.002 -37.185 1.00 91.69 272 ASN A N 1
ATOM 2126 C CA . ASN A 1 272 ? -19.937 -0.504 -36.673 1.00 91.69 272 ASN A CA 1
ATOM 2127 C C . ASN A 1 272 ? -19.933 1.018 -36.469 1.00 91.69 272 ASN A C 1
ATOM 2129 O O . ASN A 1 272 ? -20.886 1.705 -36.838 1.00 91.69 272 ASN A O 1
ATOM 2133 N N . THR A 1 273 ? -18.843 1.542 -35.915 1.00 91.44 273 THR A N 1
ATOM 2134 C CA . THR A 1 273 ? -18.653 2.951 -35.585 1.00 91.44 273 THR A CA 1
ATOM 2135 C C . THR A 1 273 ? -17.286 3.385 -36.111 1.00 91.44 273 THR A C 1
ATOM 2137 O O . THR A 1 273 ? -16.276 3.041 -35.499 1.00 91.44 273 THR A O 1
ATOM 2140 N N . PRO A 1 274 ? -17.224 4.140 -37.225 1.00 93.88 274 PRO A N 1
ATOM 2141 C CA . PRO A 1 274 ? -15.967 4.518 -37.859 1.00 93.88 274 PRO A CA 1
ATOM 2142 C C . PRO A 1 274 ? -14.942 5.106 -36.887 1.00 93.88 274 PRO A C 1
ATOM 2144 O O . PRO A 1 274 ? -15.190 6.127 -36.244 1.00 93.88 274 PRO A O 1
ATOM 2147 N N . LEU A 1 275 ? -13.773 4.472 -36.832 1.00 95.38 275 LEU A N 1
ATOM 2148 C CA . LEU A 1 275 ? -12.620 4.924 -36.068 1.00 95.38 275 LEU A CA 1
ATOM 2149 C C . LEU A 1 275 ? -11.531 5.409 -37.018 1.00 95.38 275 LEU A C 1
ATOM 2151 O O . LEU A 1 275 ? -11.228 4.786 -38.037 1.00 95.38 275 LEU A O 1
ATOM 2155 N N . TYR A 1 276 ? -10.910 6.518 -36.650 1.00 93.00 276 TYR A N 1
ATOM 2156 C CA . TYR A 1 276 ? -9.871 7.183 -37.417 1.00 93.00 276 TYR A CA 1
ATOM 2157 C C . TYR A 1 276 ? -8.594 7.292 -36.597 1.00 93.00 276 TYR A C 1
ATOM 2159 O O . TYR A 1 276 ? -8.641 7.536 -35.393 1.00 93.00 276 TYR A O 1
ATOM 2167 N N . VAL A 1 277 ? -7.452 7.122 -37.255 1.00 90.00 277 VAL A N 1
ATOM 2168 C CA . VAL A 1 277 ? -6.119 7.297 -36.663 1.00 90.00 277 VAL A CA 1
ATOM 2169 C C . VAL A 1 277 ? -5.584 8.708 -36.924 1.00 90.00 277 VAL A C 1
ATOM 2171 O O . VAL A 1 277 ? -6.181 9.484 -37.666 1.00 90.00 277 VAL A O 1
ATOM 2174 N N . GLU A 1 278 ? -4.426 9.039 -36.351 1.00 85.75 278 GLU A N 1
ATOM 2175 C CA . GLU A 1 278 ? -3.810 10.378 -36.415 1.00 85.75 278 GLU A CA 1
ATOM 2176 C C . GLU A 1 278 ? -3.574 10.927 -37.834 1.00 85.75 278 GLU A C 1
ATOM 2178 O O . GLU A 1 278 ? -3.445 12.133 -38.018 1.00 85.75 278 GLU A O 1
ATOM 2183 N N . THR A 1 279 ? -3.533 10.058 -38.845 1.00 83.12 279 THR A N 1
ATOM 2184 C CA . THR A 1 279 ? -3.393 10.428 -40.262 1.00 83.12 279 THR A CA 1
ATOM 2185 C C . THR A 1 279 ? -4.726 10.786 -40.931 1.00 83.12 279 THR A C 1
ATOM 2187 O O . THR A 1 279 ? -4.749 11.082 -42.122 1.00 83.12 279 THR A O 1
ATOM 2190 N N . GLY A 1 280 ? -5.845 10.718 -40.202 1.00 84.94 280 GLY A N 1
ATOM 2191 C CA . GLY A 1 280 ? -7.203 10.873 -40.734 1.00 84.94 280 GLY A CA 1
ATOM 2192 C C . GLY A 1 280 ? -7.709 9.657 -41.521 1.00 84.94 280 GLY A C 1
ATOM 2193 O O . GLY A 1 280 ? -8.828 9.676 -42.033 1.00 84.94 280 GLY A O 1
ATOM 2194 N N . LEU A 1 281 ? -6.908 8.591 -41.617 1.00 88.00 281 LEU A N 1
ATOM 2195 C CA . LEU A 1 281 ? -7.294 7.325 -42.240 1.00 88.00 281 LEU A CA 1
ATOM 2196 C C . LEU A 1 281 ? -8.141 6.470 -41.288 1.00 88.00 281 LEU A C 1
ATOM 2198 O O . LEU A 1 281 ? -8.072 6.633 -40.069 1.00 88.00 281 LEU A O 1
ATOM 2202 N N . ARG A 1 282 ? -8.925 5.541 -41.847 1.00 91.12 282 ARG A N 1
ATOM 2203 C CA . ARG A 1 282 ? -9.711 4.567 -41.070 1.00 91.12 282 ARG A CA 1
ATOM 2204 C C . ARG A 1 282 ? -8.796 3.591 -40.330 1.00 91.12 282 ARG A C 1
ATOM 2206 O O . ARG A 1 282 ? -7.747 3.214 -40.845 1.00 91.12 282 ARG A O 1
ATOM 2213 N N . LEU A 1 283 ? -9.208 3.128 -39.152 1.00 91.50 283 LEU A N 1
ATOM 2214 C CA . LEU A 1 283 ? -8.466 2.122 -38.388 1.00 91.50 283 LEU A CA 1
ATOM 2215 C C . LEU A 1 283 ? -8.210 0.851 -39.219 1.00 91.50 283 LEU A C 1
ATOM 2217 O O . LEU A 1 283 ? -7.108 0.305 -39.170 1.00 91.50 283 LEU A O 1
ATOM 2221 N N . SER A 1 284 ? -9.169 0.443 -40.055 1.00 89.88 284 SER A N 1
ATOM 2222 C CA . SER A 1 284 ? -9.047 -0.688 -40.984 1.00 89.88 284 SER A CA 1
ATOM 2223 C C . SER A 1 284 ? -7.961 -0.556 -42.063 1.00 89.88 284 SER A C 1
ATOM 2225 O O . SER A 1 284 ? -7.680 -1.525 -42.765 1.00 89.88 284 SER A O 1
ATOM 2227 N N . THR A 1 285 ? -7.362 0.625 -42.259 1.00 85.56 285 THR A N 1
ATOM 2228 C CA . THR A 1 285 ? -6.192 0.777 -43.148 1.00 85.56 285 THR A CA 1
ATOM 2229 C C . THR A 1 285 ? -4.876 0.540 -42.417 1.00 85.56 285 THR A C 1
ATOM 2231 O O . THR A 1 285 ? -3.835 0.431 -43.054 1.00 85.56 285 THR A O 1
ATOM 2234 N N . VAL A 1 286 ? -4.920 0.524 -41.084 1.00 85.88 286 VAL A N 1
ATOM 2235 C CA . VAL A 1 286 ? -3.773 0.394 -40.184 1.00 85.88 286 VAL A CA 1
ATOM 2236 C C . VAL A 1 286 ? -3.699 -1.011 -39.595 1.00 85.88 286 VAL A C 1
ATOM 2238 O O . VAL A 1 286 ? -2.626 -1.614 -39.517 1.00 85.88 286 VAL A O 1
ATOM 2241 N N . LEU A 1 287 ? -4.852 -1.543 -39.214 1.00 90.38 287 LEU A N 1
ATOM 2242 C CA . LEU A 1 287 ? -5.035 -2.905 -38.746 1.00 90.38 287 LEU A CA 1
ATOM 2243 C C . LEU A 1 287 ? -5.857 -3.672 -39.781 1.00 90.38 287 LEU A C 1
ATOM 2245 O O . LEU A 1 287 ? -6.763 -3.112 -40.388 1.00 90.38 287 LEU A O 1
ATOM 2249 N N . SER A 1 288 ? -5.558 -4.950 -39.997 1.00 90.50 288 SER A N 1
ATOM 2250 C CA . SER A 1 288 ? -6.334 -5.780 -40.927 1.00 90.50 288 SER A CA 1
ATOM 2251 C C . SER A 1 288 ? -6.301 -7.255 -40.544 1.00 90.50 288 SER A C 1
ATOM 2253 O O . SER A 1 288 ? -5.403 -7.691 -39.825 1.00 90.50 288 SER A O 1
ATOM 2255 N N . ILE A 1 289 ? -7.270 -8.016 -41.058 1.00 91.50 289 ILE A N 1
ATOM 2256 C CA . ILE A 1 289 ? -7.254 -9.480 -41.076 1.00 91.50 289 ILE A CA 1
ATOM 2257 C C . ILE A 1 289 ? -7.042 -9.919 -42.528 1.00 91.50 289 ILE A C 1
ATOM 2259 O O . ILE A 1 289 ? -7.800 -9.514 -43.412 1.00 91.50 289 ILE A O 1
ATOM 2263 N N . ASN A 1 290 ? -5.999 -10.706 -42.794 1.00 88.81 290 ASN A N 1
ATOM 2264 C CA . ASN A 1 290 ? -5.719 -11.200 -44.143 1.00 88.81 290 ASN A CA 1
ATOM 2265 C C . ASN A 1 290 ? -6.609 -12.405 -44.516 1.00 88.81 290 ASN A C 1
ATOM 2267 O O . ASN A 1 290 ? -7.359 -12.929 -43.693 1.00 88.81 290 ASN A O 1
ATOM 2271 N N . SER A 1 291 ? -6.502 -12.889 -45.758 1.00 86.06 291 SER A N 1
ATOM 2272 C CA . SER A 1 291 ? -7.290 -14.031 -46.257 1.00 86.06 291 SER A CA 1
ATOM 2273 C C . SER A 1 291 ? -7.073 -15.338 -45.486 1.00 86.06 291 SER A C 1
ATOM 2275 O O . SER A 1 291 ? -7.907 -16.233 -45.567 1.00 86.06 291 SER A O 1
ATOM 2277 N N . ASN A 1 292 ? -5.967 -15.450 -44.748 1.00 85.25 292 ASN A N 1
ATOM 2278 C CA . ASN A 1 292 ? -5.632 -16.609 -43.922 1.00 85.25 292 ASN A CA 1
ATOM 2279 C C . ASN A 1 292 ? -6.104 -16.438 -42.465 1.00 85.25 292 ASN A C 1
ATOM 2281 O O . ASN A 1 292 ? -5.754 -17.252 -41.616 1.00 85.25 292 ASN A O 1
ATOM 2285 N N . GLY A 1 293 ? -6.859 -15.378 -42.148 1.00 86.69 293 GLY A N 1
ATOM 2286 C CA . GLY A 1 293 ? -7.338 -15.092 -40.792 1.00 86.69 293 GLY A CA 1
ATOM 2287 C C . GLY A 1 293 ? -6.279 -14.503 -39.854 1.00 86.69 293 GLY A C 1
ATOM 2288 O O . GLY A 1 293 ? -6.521 -14.389 -38.651 1.00 86.69 293 GLY A O 1
ATOM 2289 N N . GLN A 1 294 ? -5.112 -14.119 -40.375 1.00 89.69 294 GLN A N 1
ATOM 2290 C CA . GLN A 1 294 ? -4.017 -13.568 -39.577 1.00 89.69 294 GLN A CA 1
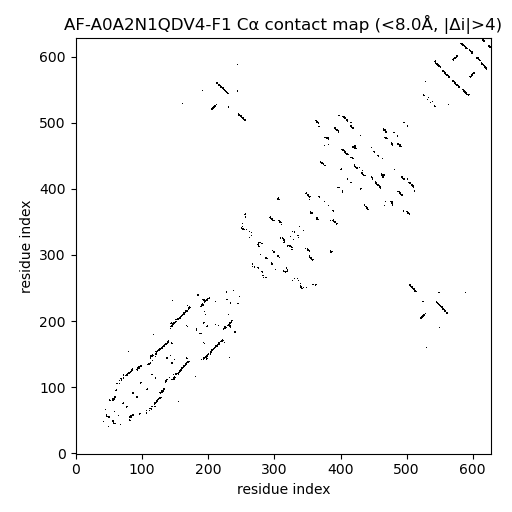ATOM 2291 C C . GLN A 1 294 ? -4.199 -12.060 -39.409 1.00 89.69 294 GLN A C 1
ATOM 2293 O O . GLN A 1 294 ? -4.509 -11.354 -40.374 1.00 89.69 294 GLN A O 1
ATOM 2298 N N . ALA A 1 295 ? -3.972 -11.566 -38.195 1.00 88.56 295 ALA A N 1
ATOM 2299 C CA . ALA A 1 295 ? -4.021 -10.143 -37.907 1.00 88.56 295 ALA A CA 1
ATOM 2300 C C . ALA A 1 295 ? -2.698 -9.474 -38.297 1.00 88.56 295 ALA A C 1
ATOM 2302 O O . ALA A 1 295 ? -1.615 -9.988 -38.016 1.00 88.56 295 ALA A O 1
ATOM 2303 N N . VAL A 1 296 ? -2.779 -8.325 -38.961 1.00 85.75 296 VAL A N 1
ATOM 2304 C CA . VAL A 1 296 ? -1.618 -7.601 -39.484 1.00 85.75 296 VAL A CA 1
ATOM 2305 C C . VAL A 1 296 ? -1.654 -6.164 -38.993 1.00 85.75 296 VAL A C 1
ATOM 2307 O O . VAL A 1 296 ? -2.615 -5.434 -39.244 1.00 85.75 296 VAL A O 1
ATOM 2310 N N . ILE A 1 297 ? -0.569 -5.748 -38.339 1.00 84.06 297 ILE A N 1
ATOM 2311 C CA . ILE A 1 297 ? -0.313 -4.346 -38.005 1.00 84.06 297 ILE A CA 1
ATOM 2312 C C . ILE A 1 297 ? 0.508 -3.765 -39.155 1.00 84.06 297 ILE A C 1
ATOM 2314 O O . ILE A 1 297 ? 1.711 -4.026 -39.263 1.00 84.06 297 ILE A O 1
ATOM 2318 N N . THR A 1 298 ? -0.138 -3.019 -40.049 1.00 71.38 298 THR A N 1
ATOM 2319 C CA . THR A 1 298 ? 0.539 -2.474 -41.233 1.00 71.38 298 THR A CA 1
ATOM 2320 C C . THR A 1 298 ? 1.573 -1.410 -40.856 1.00 71.38 298 THR A C 1
ATOM 2322 O O . THR A 1 298 ? 1.442 -0.679 -39.870 1.00 71.38 298 THR A O 1
ATOM 2325 N N . GLY A 1 299 ? 2.658 -1.351 -41.631 1.00 62.91 299 GLY A N 1
ATOM 2326 C CA . GLY A 1 299 ? 3.682 -0.322 -41.476 1.00 62.91 299 GLY A CA 1
ATOM 2327 C C . GLY A 1 299 ? 3.163 1.032 -41.951 1.00 62.91 299 GLY A C 1
ATOM 2328 O O . GLY A 1 299 ? 2.569 1.129 -43.021 1.00 62.91 299 GLY A O 1
ATOM 2329 N N . ASN A 1 300 ? 3.400 2.081 -41.169 1.00 58.75 300 ASN A N 1
ATOM 2330 C CA . ASN A 1 300 ? 3.014 3.439 -41.530 1.00 58.75 300 ASN A CA 1
ATOM 2331 C C . ASN A 1 300 ? 4.168 4.145 -42.251 1.00 58.75 300 ASN A C 1
ATOM 2333 O O . ASN A 1 300 ? 5.266 4.301 -41.720 1.00 58.75 300 ASN A O 1
ATOM 2337 N N . THR A 1 301 ? 3.916 4.545 -43.496 1.00 53.94 301 THR A N 1
ATOM 2338 C CA . THR A 1 301 ? 4.879 5.231 -44.369 1.00 53.94 301 THR A CA 1
ATOM 2339 C C . THR A 1 301 ? 4.728 6.750 -44.359 1.00 53.94 301 THR A C 1
ATOM 2341 O O . THR A 1 301 ? 5.518 7.425 -45.009 1.00 53.94 301 THR A O 1
ATOM 2344 N N . TYR A 1 302 ? 3.747 7.305 -43.638 1.00 50.97 302 TYR A N 1
ATOM 2345 C CA . TYR A 1 302 ? 3.436 8.737 -43.663 1.00 50.97 302 TYR A CA 1
ATOM 2346 C C . TYR A 1 302 ? 4.600 9.581 -43.116 1.00 50.97 302 TYR A C 1
ATOM 2348 O O . TYR A 1 302 ? 4.935 10.597 -43.709 1.00 50.97 302 TYR A O 1
ATOM 2356 N N . ASN A 1 303 ? 5.290 9.103 -42.066 1.00 56.12 303 ASN A N 1
ATOM 2357 C CA . ASN A 1 303 ? 6.385 9.826 -41.392 1.00 56.12 303 ASN A CA 1
ATOM 2358 C C . ASN A 1 303 ? 7.602 8.940 -41.025 1.00 56.12 303 ASN A C 1
ATOM 2360 O O . ASN A 1 303 ? 8.336 9.275 -40.098 1.00 56.12 303 ASN A O 1
ATOM 2364 N N . ASN A 1 304 ? 7.785 7.770 -41.655 1.00 58.47 304 ASN A N 1
ATOM 2365 C CA . ASN A 1 304 ? 8.709 6.707 -41.193 1.00 58.47 304 ASN A CA 1
ATOM 2366 C C . ASN A 1 304 ? 8.457 6.200 -39.747 1.00 58.47 304 ASN A C 1
ATOM 2368 O O . ASN A 1 304 ? 9.306 5.515 -39.178 1.00 58.47 304 ASN A O 1
ATOM 2372 N N . ASN A 1 305 ? 7.294 6.503 -39.162 1.00 67.56 305 ASN A N 1
ATOM 2373 C CA . ASN A 1 305 ? 6.864 6.037 -37.842 1.00 67.56 305 ASN A CA 1
ATOM 2374 C C . ASN A 1 305 ? 5.866 4.894 -38.014 1.00 67.56 305 ASN A C 1
ATOM 2376 O O . ASN A 1 305 ? 4.888 5.085 -38.720 1.00 67.56 305 ASN A O 1
ATOM 2380 N N . TYR A 1 306 ? 6.060 3.759 -37.345 1.00 74.50 306 TYR A N 1
ATOM 2381 C CA . TYR A 1 306 ? 5.143 2.616 -37.358 1.00 74.50 306 TYR A CA 1
ATOM 2382 C C . TYR A 1 306 ? 4.021 2.785 -36.324 1.00 74.50 306 TYR A C 1
ATOM 2384 O O . TYR A 1 306 ? 4.177 3.493 -35.329 1.00 74.50 306 TYR A O 1
ATOM 2392 N N . TYR A 1 307 ? 2.884 2.123 -36.537 1.00 80.00 307 TYR A N 1
ATOM 2393 C CA . TYR A 1 307 ? 1.860 2.020 -35.498 1.00 80.00 307 TYR A CA 1
ATOM 2394 C C . TYR A 1 307 ? 2.278 1.008 -34.438 1.00 80.00 307 TYR A C 1
ATOM 2396 O O . TYR A 1 307 ? 2.979 0.041 -34.740 1.00 80.00 307 TYR A O 1
ATOM 2404 N N . THR A 1 308 ? 1.847 1.234 -33.205 1.00 80.69 308 THR A N 1
ATOM 2405 C CA . THR A 1 308 ? 2.116 0.331 -32.087 1.00 80.69 308 THR A CA 1
ATOM 2406 C C . THR A 1 308 ? 0.836 0.112 -31.312 1.00 80.69 308 THR A C 1
ATOM 2408 O O . THR A 1 308 ? 0.041 1.041 -31.190 1.00 80.69 308 THR A O 1
ATOM 2411 N N . ILE A 1 309 ? 0.591 -1.107 -30.844 1.00 79.69 309 ILE A N 1
ATOM 2412 C CA . ILE A 1 309 ? -0.703 -1.446 -30.240 1.00 79.69 309 ILE A CA 1
ATOM 2413 C C . ILE A 1 309 ? -0.916 -0.730 -28.908 1.00 79.69 309 ILE A C 1
ATOM 2415 O O . ILE A 1 309 ? -2.037 -0.296 -28.643 1.00 79.69 309 ILE A O 1
ATOM 2419 N N . SER A 1 310 ? 0.132 -0.515 -28.109 1.00 73.56 310 SER A N 1
ATOM 2420 C CA . SER A 1 310 ? -0.035 0.172 -26.824 1.00 73.56 310 SER A CA 1
ATOM 2421 C C . SER A 1 310 ? -0.297 1.671 -26.954 1.00 73.56 310 SER A C 1
ATOM 2423 O O . SER A 1 310 ? -0.963 2.262 -26.101 1.00 73.56 310 SER A O 1
ATOM 2425 N N . THR A 1 311 ? 0.228 2.306 -28.010 1.00 75.38 311 THR A N 1
ATOM 2426 C CA . THR A 1 311 ? 0.130 3.762 -28.213 1.00 75.38 311 THR A CA 1
ATOM 2427 C C . THR A 1 311 ? -0.797 4.160 -29.357 1.00 75.38 311 THR A C 1
ATOM 2429 O O . THR A 1 311 ? -0.869 5.345 -29.704 1.00 75.38 311 THR A O 1
ATOM 2432 N N . LEU A 1 312 ? -1.512 3.200 -29.953 1.00 84.25 312 LEU A N 1
ATOM 2433 C CA . LEU A 1 312 ? -2.457 3.471 -31.028 1.00 84.25 312 LEU A CA 1
ATOM 2434 C C . LEU A 1 312 ? -3.632 4.276 -30.484 1.00 84.25 312 LEU A C 1
ATOM 2436 O O . LEU A 1 312 ? -4.420 3.800 -29.666 1.00 84.25 312 LEU A O 1
ATOM 2440 N N . LYS A 1 313 ? -3.742 5.510 -30.966 1.00 85.94 313 LYS A N 1
ATOM 2441 C CA . LYS A 1 313 ? -4.856 6.400 -30.669 1.00 85.94 313 LYS A CA 1
ATOM 2442 C C . LYS A 1 313 ? -5.871 6.375 -31.806 1.00 85.94 313 LYS A C 1
ATOM 2444 O O . LYS A 1 313 ? -5.492 6.349 -32.978 1.00 85.94 313 LYS A O 1
ATOM 2449 N N . VAL A 1 314 ? -7.142 6.425 -31.436 1.00 91.31 314 VAL A N 1
ATOM 2450 C CA . VAL A 1 314 ? -8.296 6.440 -32.331 1.00 91.31 314 VAL A CA 1
ATOM 2451 C C . VAL A 1 314 ? -9.247 7.577 -31.963 1.00 91.31 314 VAL A C 1
ATOM 2453 O O . VAL A 1 314 ? -9.293 8.030 -30.821 1.00 91.31 314 VAL A O 1
ATOM 2456 N N . SER A 1 315 ? -10.000 8.054 -32.944 1.00 92.62 315 SER A N 1
ATOM 2457 C CA . SER A 1 315 ? -11.046 9.065 -32.792 1.00 92.62 315 SER A CA 1
ATOM 2458 C C . SER A 1 315 ? -12.260 8.670 -33.624 1.00 92.62 315 SER A C 1
ATOM 2460 O O . SER A 1 315 ? -12.115 8.067 -34.683 1.00 92.62 315 SER A O 1
ATOM 2462 N N . TYR A 1 316 ? -13.453 9.066 -33.189 1.00 92.19 316 TYR A N 1
ATOM 2463 C CA . TYR A 1 316 ? -14.682 8.925 -33.977 1.00 92.19 316 TYR A CA 1
ATOM 2464 C C . TYR A 1 316 ? -14.787 9.935 -35.135 1.00 92.19 316 TYR A C 1
ATOM 2466 O O . TYR A 1 316 ? -15.715 9.867 -35.937 1.00 92.19 316 TYR A O 1
ATOM 2474 N N . SER A 1 317 ? -13.847 10.883 -35.235 1.00 90.75 317 SER A N 1
ATOM 2475 C CA . SER A 1 317 ? -13.800 11.895 -36.294 1.00 90.75 317 SER A CA 1
ATOM 2476 C C . SER A 1 317 ? -12.559 11.734 -37.169 1.00 90.75 317 SER A C 1
ATOM 2478 O O . SER A 1 317 ? -11.448 11.584 -36.662 1.00 90.75 317 SER A O 1
ATOM 2480 N N . SER A 1 318 ? -12.719 11.890 -38.487 1.00 88.69 318 SER A N 1
ATOM 2481 C CA . SER A 1 318 ? -11.606 11.897 -39.449 1.00 88.69 318 SER A CA 1
ATOM 2482 C C . SER A 1 318 ? -10.656 13.084 -39.281 1.00 88.69 318 SER A C 1
ATOM 2484 O O . SER A 1 318 ? -9.538 13.047 -39.784 1.00 88.69 318 SER A O 1
ATOM 2486 N N . SER A 1 319 ? -11.071 14.132 -38.560 1.00 89.25 319 SER A N 1
ATOM 2487 C CA . SER A 1 319 ? -10.191 15.231 -38.141 1.00 89.25 319 SER A CA 1
ATOM 2488 C C . SER A 1 319 ? -9.334 14.884 -36.917 1.00 89.25 319 SER A C 1
ATOM 2490 O O . SER A 1 319 ? -8.592 15.737 -36.438 1.00 89.25 319 SER A O 1
ATOM 2492 N N . PHE A 1 320 ? -9.477 13.667 -36.380 1.00 85.00 320 PHE A N 1
ATOM 2493 C CA . PHE A 1 320 ? -8.762 13.146 -35.217 1.00 85.00 320 PHE A CA 1
ATOM 2494 C C . PHE A 1 320 ? -8.895 14.005 -33.946 1.00 85.00 320 PHE A C 1
ATOM 2496 O O . PHE A 1 320 ? -7.960 14.171 -33.164 1.00 85.00 320 PHE A O 1
ATOM 2503 N N . SER A 1 321 ? -10.080 14.573 -33.724 1.00 84.88 321 SER A N 1
ATOM 2504 C CA . SER A 1 321 ? -10.397 15.336 -32.512 1.00 84.88 321 SER A CA 1
ATOM 2505 C C . SER A 1 321 ? -10.669 14.410 -31.325 1.00 84.88 321 SER A C 1
ATOM 2507 O O . SER A 1 321 ? -11.304 13.371 -31.500 1.00 84.88 321 SER A O 1
ATOM 2509 N N . ASN A 1 322 ? -10.259 14.810 -30.119 1.00 81.50 322 ASN A N 1
ATOM 2510 C CA . ASN A 1 322 ? -10.463 14.056 -28.870 1.00 81.50 322 ASN A CA 1
ATOM 2511 C C . ASN A 1 322 ? -9.999 12.586 -28.953 1.00 81.50 322 ASN A C 1
ATOM 2513 O O . ASN A 1 322 ? -10.803 11.675 -28.761 1.00 81.50 322 ASN A O 1
ATOM 2517 N N . PRO A 1 323 ? -8.725 12.331 -29.296 1.00 85.94 323 PRO A N 1
ATOM 2518 C CA . PRO A 1 323 ? -8.244 10.974 -29.486 1.00 85.94 323 PRO A CA 1
ATOM 2519 C C . PRO A 1 323 ? -8.153 10.211 -28.158 1.00 85.94 323 PRO A C 1
ATOM 2521 O O . PRO A 1 323 ? -7.589 10.710 -27.182 1.00 85.94 323 PRO A O 1
ATOM 2524 N N . VAL A 1 324 ? -8.625 8.968 -28.163 1.00 83.62 324 VAL A N 1
ATOM 2525 C CA . VAL A 1 324 ? -8.496 8.002 -27.061 1.00 83.62 324 VAL A CA 1
ATOM 2526 C C . VAL A 1 324 ? -7.574 6.863 -27.480 1.00 83.62 324 VAL A C 1
ATOM 2528 O O . VAL A 1 324 ? -7.390 6.615 -28.670 1.00 83.62 324 VAL A O 1
ATOM 2531 N N . TYR A 1 325 ? -6.951 6.163 -26.534 1.00 84.94 325 TYR A N 1
ATOM 2532 C CA . TYR A 1 325 ? -6.188 4.962 -26.881 1.00 84.94 325 TYR A CA 1
ATOM 2533 C C . TYR A 1 325 ? -7.150 3.827 -27.232 1.00 84.94 325 TYR A C 1
ATOM 2535 O O . TYR A 1 325 ? -8.144 3.630 -26.538 1.00 84.94 325 TYR A O 1
ATOM 2543 N N . LEU A 1 326 ? -6.842 3.064 -28.285 1.00 85.75 326 LEU A N 1
ATOM 2544 C CA . LEU A 1 326 ? -7.684 1.945 -28.716 1.00 85.75 326 LEU A CA 1
ATOM 2545 C C . LEU A 1 326 ? -7.877 0.925 -27.586 1.00 85.75 326 LEU A C 1
ATOM 2547 O O . LEU A 1 326 ? -8.986 0.457 -27.368 1.00 85.75 326 LEU A O 1
ATOM 2551 N N . TYR A 1 327 ? -6.807 0.616 -26.852 1.00 79.38 327 TYR A N 1
ATOM 2552 C CA . TYR A 1 327 ? -6.856 -0.301 -25.714 1.00 79.38 327 TYR A CA 1
ATOM 2553 C C . TYR A 1 327 ? -7.818 0.178 -24.615 1.00 79.38 327 TYR A C 1
ATOM 2555 O O . TYR A 1 327 ? -8.694 -0.578 -24.201 1.00 79.38 327 TYR A O 1
ATOM 2563 N N . ASP A 1 328 ? -7.695 1.444 -24.199 1.00 77.38 328 ASP A N 1
ATOM 2564 C CA . ASP A 1 328 ? -8.529 2.037 -23.144 1.00 77.38 328 ASP A CA 1
ATOM 2565 C C . ASP A 1 328 ? -10.012 2.047 -23.560 1.00 77.38 328 ASP A C 1
ATOM 2567 O O . ASP A 1 328 ? -10.879 1.677 -22.773 1.00 77.38 328 ASP A O 1
ATOM 2571 N N . LEU A 1 329 ? -10.294 2.377 -24.826 1.00 82.81 329 LEU A N 1
ATOM 2572 C CA . LEU A 1 329 ? -11.647 2.355 -25.385 1.00 82.81 329 LEU A CA 1
ATOM 2573 C C . LEU A 1 329 ? -12.258 0.945 -25.379 1.00 82.81 329 LEU A C 1
ATOM 2575 O O . LEU A 1 329 ? -13.428 0.770 -25.050 1.00 82.81 329 LEU A O 1
ATOM 2579 N N . LEU A 1 330 ? -11.484 -0.077 -25.751 1.00 82.25 330 LEU A N 1
ATOM 2580 C CA . LEU A 1 330 ? -11.977 -1.454 -25.748 1.00 82.25 330 LEU A CA 1
ATOM 2581 C C . LEU A 1 330 ? -12.236 -1.966 -24.323 1.00 82.25 330 LEU A C 1
ATOM 2583 O O . LEU A 1 330 ? -13.179 -2.731 -24.136 1.00 82.25 330 LEU A O 1
ATOM 2587 N N . ILE A 1 331 ? -11.448 -1.545 -23.327 1.00 75.56 331 ILE A N 1
ATOM 2588 C CA . ILE A 1 331 ? -11.722 -1.838 -21.910 1.00 75.56 331 ILE A CA 1
ATOM 2589 C C . ILE A 1 331 ? -13.019 -1.174 -21.458 1.00 75.56 331 ILE A C 1
ATOM 2591 O O . ILE A 1 331 ? -13.863 -1.848 -20.874 1.00 75.56 331 ILE A O 1
ATOM 2595 N N . GLU A 1 332 ? -13.186 0.122 -21.734 1.00 78.25 332 GLU A N 1
ATOM 2596 C CA . GLU A 1 332 ? -14.381 0.887 -21.352 1.00 78.25 332 GLU A CA 1
ATOM 2597 C C . GLU A 1 332 ? -15.662 0.239 -21.895 1.00 78.25 332 GLU A C 1
ATOM 2599 O O . GLU A 1 332 ? -16.686 0.183 -21.219 1.00 78.25 332 GLU A O 1
ATOM 2604 N N . LEU A 1 333 ? -15.581 -0.322 -23.101 1.00 78.19 333 LEU A N 1
ATOM 2605 C CA . LEU A 1 333 ? -16.679 -1.023 -23.758 1.00 78.19 333 LEU A CA 1
ATOM 2606 C C . LEU A 1 333 ? -16.802 -2.510 -23.364 1.00 78.19 333 LEU A C 1
ATOM 2608 O O . LEU A 1 333 ? -17.638 -3.221 -23.919 1.00 78.19 333 LEU A O 1
ATOM 2612 N N . GLY A 1 334 ? -15.981 -2.995 -22.428 1.00 77.88 334 GLY A N 1
ATOM 2613 C CA . GLY A 1 334 ? -16.031 -4.362 -21.901 1.00 77.88 334 GLY A CA 1
ATOM 2614 C C . GLY A 1 334 ? -15.482 -5.439 -22.842 1.00 77.88 334 GLY A C 1
ATOM 2615 O O . GLY A 1 334 ? -15.744 -6.623 -22.641 1.00 77.88 334 GLY A O 1
ATOM 2616 N N . TYR A 1 335 ? -14.733 -5.058 -23.879 1.00 74.12 335 TYR A N 1
ATOM 2617 C CA . TYR A 1 335 ? -14.244 -5.989 -24.892 1.00 74.12 335 TYR A CA 1
ATOM 2618 C C . TYR A 1 335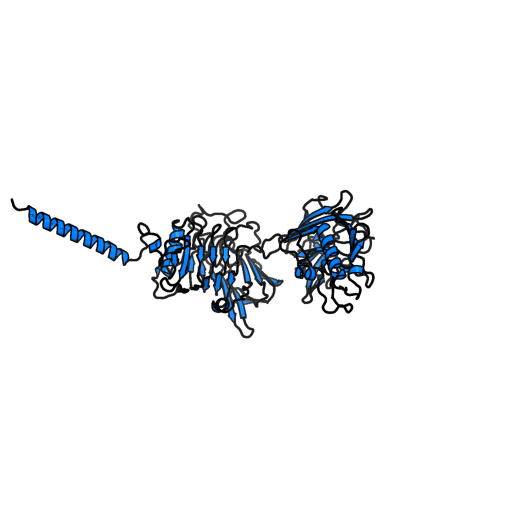 ? -12.930 -6.676 -24.532 1.00 74.12 335 TYR A C 1
ATOM 2620 O O . TYR A 1 335 ? -12.634 -7.661 -25.187 1.00 74.12 335 TYR A O 1
ATOM 2628 N N . VAL A 1 336 ? -12.141 -6.228 -23.547 1.00 62.41 336 VAL A N 1
ATOM 2629 C CA . VAL A 1 336 ? -10.803 -6.792 -23.255 1.00 62.41 336 VAL A CA 1
ATOM 2630 C C . VAL A 1 336 ? -10.792 -7.616 -21.969 1.00 62.41 336 VAL A C 1
ATOM 2632 O O . VAL A 1 336 ? -11.129 -7.112 -20.904 1.00 62.41 336 VAL A O 1
ATOM 2635 N N . THR A 1 337 ? -10.299 -8.854 -22.048 1.00 53.81 337 THR A N 1
ATOM 2636 C CA . THR A 1 337 ? -9.863 -9.632 -20.879 1.00 53.81 337 THR A CA 1
ATOM 2637 C C . THR A 1 337 ? -8.333 -9.604 -20.803 1.00 53.81 337 THR A C 1
ATOM 2639 O O . THR A 1 337 ? -7.690 -10.058 -21.758 1.00 53.81 337 THR A O 1
ATOM 2642 N N . PRO A 1 338 ? -7.716 -9.093 -19.722 1.00 50.12 338 PRO A N 1
ATOM 2643 C CA . PRO A 1 338 ? -6.271 -9.175 -19.549 1.00 50.12 338 PRO A CA 1
ATOM 2644 C C . PRO A 1 338 ? -5.824 -10.641 -19.564 1.00 50.12 338 PRO A C 1
ATOM 2646 O O . PRO A 1 338 ? -6.437 -11.494 -18.921 1.00 50.12 338 PRO A O 1
ATOM 2649 N N . SER A 1 339 ? -4.752 -10.949 -20.291 1.00 50.19 339 SER A N 1
ATOM 2650 C CA . SER A 1 339 ? -3.993 -12.179 -20.068 1.00 50.19 339 SER A CA 1
ATOM 2651 C C . SER A 1 339 ? -3.538 -12.197 -18.606 1.00 50.19 339 SER A C 1
ATOM 2653 O O . SER A 1 339 ? -2.782 -11.314 -18.208 1.00 50.19 339 SER A O 1
ATOM 2655 N N . GLN A 1 340 ? -4.073 -13.146 -17.831 1.00 42.50 340 GLN A N 1
ATOM 2656 C CA . GLN A 1 340 ? -3.703 -13.549 -16.463 1.00 42.50 340 GLN A CA 1
ATOM 2657 C C . GLN A 1 340 ? -2.606 -12.678 -15.810 1.00 42.50 340 GLN A C 1
ATOM 2659 O O . GLN A 1 340 ? -1.439 -13.043 -15.828 1.00 42.50 340 GLN A O 1
ATOM 2664 N N . GLY A 1 341 ? -2.960 -11.514 -15.258 1.00 43.38 341 GLY A N 1
ATOM 2665 C CA . GLY A 1 341 ? -2.015 -10.608 -14.596 1.00 43.38 341 GLY A CA 1
ATOM 2666 C C . GLY A 1 341 ? -2.718 -9.344 -14.107 1.00 43.38 341 GLY A C 1
ATOM 2667 O O . GLY A 1 341 ? -3.344 -8.637 -14.893 1.00 43.38 341 GLY A O 1
ATOM 2668 N N . VAL A 1 342 ? -2.650 -9.076 -12.804 1.00 40.09 342 VAL A N 1
ATOM 2669 C CA . VAL A 1 342 ? -3.546 -8.137 -12.097 1.00 40.09 342 VAL A CA 1
ATOM 2670 C C . VAL A 1 342 ? -3.249 -6.653 -12.398 1.00 40.09 342 VAL A C 1
ATOM 2672 O O . VAL A 1 342 ? -4.069 -5.796 -12.110 1.00 40.09 342 VAL A O 1
ATOM 2675 N N . ASN A 1 343 ? -2.137 -6.319 -13.070 1.00 44.78 343 ASN A N 1
ATOM 2676 C CA . ASN A 1 343 ? -1.706 -4.927 -13.288 1.00 44.78 343 ASN A CA 1
ATOM 2677 C C . ASN A 1 343 ? -1.109 -4.664 -14.684 1.00 44.78 343 ASN A C 1
ATOM 2679 O O . ASN A 1 343 ? 0.035 -4.216 -14.833 1.00 44.78 343 ASN A O 1
ATOM 2683 N N . PHE A 1 344 ? -1.877 -4.929 -15.743 1.00 43.50 344 PHE A N 1
ATOM 2684 C CA . PHE A 1 344 ? -1.493 -4.516 -17.094 1.00 43.50 344 PHE A CA 1
ATOM 2685 C C . PHE A 1 344 ? -1.729 -3.008 -17.294 1.00 43.50 344 PHE A C 1
ATOM 2687 O O . PHE A 1 344 ? -2.867 -2.559 -17.416 1.00 43.50 344 PHE A O 1
ATOM 2694 N N . ASN A 1 345 ? -0.657 -2.215 -17.390 1.00 53.62 345 ASN A N 1
ATOM 2695 C CA . ASN A 1 345 ? -0.721 -0.861 -17.948 1.00 53.62 345 ASN A CA 1
ATOM 2696 C C . ASN A 1 345 ? -0.333 -0.931 -19.431 1.00 53.62 345 ASN A C 1
ATOM 2698 O O . ASN A 1 345 ? 0.651 -1.590 -19.773 1.00 53.62 345 ASN A O 1
ATOM 2702 N N . LYS A 1 346 ? -1.070 -0.224 -20.302 1.00 55.66 346 LYS A N 1
ATOM 2703 C CA . LYS A 1 346 ? -0.811 -0.145 -21.752 1.00 55.66 346 LYS A CA 1
ATOM 2704 C C . LYS A 1 346 ? 0.670 0.041 -22.089 1.00 55.66 346 LYS A C 1
ATOM 2706 O O . LYS A 1 346 ? 1.143 -0.535 -23.054 1.00 55.66 346 LYS A O 1
ATOM 2711 N N . LYS A 1 347 ? 1.431 0.786 -21.281 1.00 59.09 347 LYS A N 1
ATOM 2712 C CA . LYS A 1 347 ? 2.846 1.083 -21.545 1.00 59.09 347 LYS A CA 1
ATOM 2713 C C . LYS A 1 347 ? 3.827 -0.049 -21.212 1.00 59.09 347 LYS A C 1
ATOM 2715 O O . LYS A 1 347 ? 4.997 0.133 -21.491 1.00 59.09 347 LYS A O 1
ATOM 2720 N N . ASN A 1 348 ? 3.426 -1.183 -20.637 1.00 67.88 348 ASN A N 1
ATOM 2721 C CA . ASN A 1 348 ? 4.389 -2.183 -20.137 1.00 67.88 348 ASN A CA 1
ATOM 2722 C C . ASN A 1 348 ? 4.952 -3.089 -21.241 1.00 67.88 348 ASN A C 1
ATOM 2724 O O . ASN A 1 348 ? 6.113 -3.499 -21.187 1.00 67.88 348 ASN A O 1
ATOM 2728 N N . ILE A 1 349 ? 4.137 -3.375 -22.253 1.00 73.38 349 ILE A N 1
ATOM 2729 C CA . ILE A 1 349 ? 4.514 -4.168 -23.418 1.00 73.38 349 ILE A CA 1
ATOM 2730 C C . ILE A 1 349 ? 3.901 -3.542 -24.663 1.00 73.38 349 ILE A C 1
ATOM 2732 O O . ILE A 1 349 ? 2.728 -3.175 -24.684 1.00 73.38 349 ILE A O 1
ATOM 2736 N N . ASP A 1 350 ? 4.710 -3.396 -25.700 1.00 79.69 350 ASP A N 1
ATOM 2737 C CA . ASP A 1 350 ? 4.285 -2.836 -26.969 1.00 79.69 350 ASP A CA 1
ATOM 2738 C C . ASP A 1 350 ? 4.754 -3.709 -28.127 1.00 79.69 350 ASP A C 1
ATOM 2740 O O . ASP A 1 350 ? 5.826 -4.317 -28.091 1.00 79.69 350 ASP A O 1
ATOM 2744 N N . VAL A 1 351 ? 3.933 -3.748 -29.170 1.00 84.31 351 VAL A N 1
ATOM 2745 C CA . VAL A 1 351 ? 4.208 -4.462 -30.411 1.00 84.31 351 VAL A CA 1
ATOM 2746 C C . VAL A 1 351 ? 4.210 -3.444 -31.532 1.00 84.31 351 VAL A C 1
ATOM 2748 O O . VAL A 1 351 ? 3.182 -2.841 -31.850 1.00 84.31 351 VAL A O 1
ATOM 2751 N N . VAL A 1 352 ? 5.383 -3.254 -32.130 1.00 82.94 352 VAL A N 1
ATOM 2752 C CA . VAL A 1 352 ? 5.584 -2.286 -33.207 1.00 82.94 352 VAL A CA 1
ATOM 2753 C C . VAL A 1 352 ? 5.222 -2.923 -34.551 1.00 82.94 352 VAL A C 1
ATOM 2755 O O . VAL A 1 352 ? 5.472 -4.108 -34.794 1.00 82.94 352 VAL A O 1
ATOM 2758 N N . GLY A 1 353 ? 4.613 -2.128 -35.433 1.00 76.94 353 GLY A N 1
ATOM 2759 C CA . GLY A 1 353 ? 4.088 -2.552 -36.730 1.00 76.94 353 GLY A CA 1
ATOM 2760 C C . GLY A 1 353 ? 5.086 -3.278 -37.639 1.00 76.94 353 GLY A C 1
ATOM 2761 O O . GLY A 1 353 ? 6.308 -3.178 -37.484 1.00 76.94 353 GLY A O 1
ATOM 2762 N N . GLY A 1 354 ? 4.525 -4.014 -38.604 1.00 75.12 354 GLY A N 1
ATOM 2763 C CA . GLY A 1 354 ? 5.215 -5.047 -39.388 1.00 75.12 354 GLY A CA 1
ATOM 2764 C C . GLY A 1 354 ? 5.102 -6.460 -38.786 1.00 75.12 354 GLY A C 1
ATOM 2765 O O . GLY A 1 354 ? 5.661 -7.419 -39.314 1.00 75.12 354 GLY A O 1
ATOM 2766 N N . THR A 1 355 ? 4.325 -6.600 -37.711 1.00 80.25 355 THR A N 1
ATOM 2767 C CA . THR A 1 355 ? 4.054 -7.879 -37.047 1.00 80.25 355 THR A CA 1
ATOM 2768 C C . THR A 1 355 ? 2.831 -8.560 -37.665 1.00 80.25 355 THR A C 1
ATOM 2770 O O . THR A 1 355 ? 1.777 -7.937 -37.820 1.00 80.25 355 THR A O 1
ATOM 2773 N N . THR A 1 356 ? 2.971 -9.844 -38.005 1.00 86.19 356 THR A N 1
ATOM 2774 C CA . THR A 1 356 ? 1.854 -10.713 -38.418 1.00 86.19 356 THR A CA 1
ATOM 2775 C C . THR A 1 356 ? 1.509 -11.664 -37.281 1.00 86.19 356 THR A C 1
ATOM 2777 O O . THR A 1 356 ? 2.403 -12.287 -36.717 1.00 86.19 356 THR A O 1
ATOM 2780 N N . VAL A 1 357 ? 0.232 -11.783 -36.941 1.00 87.50 357 VAL A N 1
ATOM 2781 C CA . VAL A 1 357 ? -0.242 -12.550 -35.787 1.00 87.50 357 VAL A CA 1
ATOM 2782 C C . VAL A 1 357 ? -1.163 -13.658 -36.262 1.00 87.50 357 VAL A C 1
ATOM 2784 O O . VAL A 1 357 ? -2.222 -13.404 -36.839 1.00 87.50 357 VAL A O 1
ATOM 2787 N N . ASP A 1 358 ? -0.758 -14.890 -36.003 1.00 86.44 358 ASP A N 1
ATOM 2788 C CA . ASP A 1 358 ? -1.507 -16.090 -36.330 1.00 86.44 358 ASP A CA 1
ATOM 2789 C C . ASP A 1 358 ? -2.064 -16.700 -35.044 1.00 86.44 358 ASP A C 1
ATOM 2791 O O . ASP A 1 358 ? -1.317 -17.227 -34.217 1.00 86.44 358 ASP A O 1
ATOM 2795 N N . ASN A 1 359 ? -3.382 -16.613 -34.868 1.00 83.94 359 ASN A N 1
ATOM 2796 C CA . ASN A 1 359 ? -4.053 -17.171 -33.698 1.00 83.94 359 ASN A CA 1
ATOM 2797 C C . ASN A 1 359 ? -4.114 -18.708 -33.740 1.00 83.94 359 ASN A C 1
ATOM 2799 O O . ASN A 1 359 ? -4.063 -19.353 -32.700 1.00 83.94 359 ASN A O 1
ATOM 2803 N N . VAL A 1 360 ? -4.183 -19.308 -34.934 1.00 82.62 360 VAL A N 1
ATOM 2804 C CA . VAL A 1 360 ? -4.285 -20.768 -35.098 1.00 82.62 360 VAL A CA 1
ATOM 2805 C C . VAL A 1 360 ? -2.940 -21.427 -34.814 1.00 82.62 360 VAL A C 1
ATOM 2807 O O . VAL A 1 360 ? -2.869 -22.407 -34.078 1.00 82.62 360 VAL A O 1
ATOM 2810 N N . ALA A 1 361 ? -1.859 -20.863 -35.354 1.00 79.44 361 ALA A N 1
ATOM 2811 C CA . ALA A 1 361 ? -0.499 -21.299 -35.049 1.00 79.44 361 ALA A CA 1
ATOM 2812 C C . ALA A 1 361 ? 0.002 -20.785 -33.684 1.00 79.44 361 ALA A C 1
ATOM 2814 O O . ALA A 1 361 ? 1.072 -21.196 -33.239 1.00 79.44 361 ALA A O 1
ATOM 2815 N N . ASN A 1 362 ? -0.747 -19.884 -33.035 1.00 82.62 362 ASN A N 1
ATOM 2816 C CA . ASN A 1 362 ? -0.379 -19.169 -31.814 1.00 82.62 362 ASN A CA 1
ATOM 2817 C C . ASN A 1 362 ? 1.012 -18.516 -31.915 1.00 82.62 362 ASN A C 1
ATOM 2819 O O . ASN A 1 362 ? 1.876 -18.747 -31.071 1.00 82.62 362 ASN A O 1
ATOM 2823 N N . THR A 1 363 ? 1.258 -17.746 -32.980 1.00 84.19 363 THR A N 1
ATOM 2824 C CA . THR A 1 363 ? 2.557 -17.096 -33.233 1.00 84.19 363 THR A CA 1
ATOM 2825 C C . THR A 1 363 ? 2.429 -15.631 -33.639 1.00 84.19 363 THR A C 1
ATOM 2827 O O . THR A 1 363 ? 1.509 -15.224 -34.340 1.00 84.19 363 THR A O 1
ATOM 2830 N N . MET A 1 364 ? 3.419 -14.843 -33.235 1.00 85.12 364 MET A N 1
ATOM 2831 C CA . MET A 1 364 ? 3.711 -13.491 -33.693 1.00 85.12 364 MET A CA 1
ATOM 2832 C C . MET A 1 364 ? 4.978 -13.539 -34.541 1.00 85.12 364 MET A C 1
ATOM 2834 O O . MET A 1 364 ? 6.025 -13.999 -34.091 1.00 85.12 364 MET A O 1
ATOM 2838 N N . SER A 1 365 ? 4.866 -13.078 -35.776 1.00 81.31 365 SER A N 1
ATOM 2839 C CA . SER A 1 365 ? 5.899 -13.126 -36.799 1.00 81.31 365 SER A CA 1
ATOM 2840 C C . SER A 1 365 ? 6.487 -11.741 -37.038 1.00 81.31 365 SER A C 1
ATOM 2842 O O . SER A 1 365 ? 5.766 -10.825 -37.437 1.00 81.31 365 SER A O 1
ATOM 2844 N N . PHE A 1 366 ? 7.800 -11.608 -36.845 1.00 77.38 366 PHE A N 1
ATOM 2845 C CA . PHE A 1 366 ? 8.560 -10.367 -37.026 1.00 77.38 366 PHE A CA 1
ATOM 2846 C C . PHE A 1 366 ? 9.554 -10.515 -38.188 1.00 77.38 366 PHE A C 1
ATOM 2848 O O . PHE A 1 366 ? 10.363 -11.448 -38.195 1.00 77.38 366 PHE A O 1
ATOM 2855 N N . GLY A 1 367 ? 9.535 -9.602 -39.167 1.00 66.31 367 GLY A N 1
ATOM 2856 C CA . GLY A 1 367 ? 10.467 -9.616 -40.306 1.00 66.31 367 GLY A CA 1
ATOM 2857 C C . GLY A 1 367 ? 11.318 -8.349 -40.381 1.00 66.31 367 GLY A C 1
ATOM 2858 O O . GLY A 1 367 ? 10.766 -7.268 -40.513 1.00 66.31 367 GLY A O 1
ATOM 2859 N N . VAL A 1 368 ? 12.657 -8.426 -40.336 1.00 61.34 368 VAL A N 1
ATOM 2860 C CA . VAL A 1 368 ? 13.512 -7.215 -40.386 1.00 61.34 368 VAL A CA 1
ATOM 2861 C C . VAL A 1 368 ? 14.563 -7.242 -41.488 1.00 61.34 368 VAL A C 1
ATOM 2863 O O . VAL A 1 368 ? 15.190 -8.260 -41.761 1.00 61.34 368 VAL A O 1
ATOM 2866 N N . SER A 1 369 ? 14.793 -6.056 -42.063 1.00 54.25 369 SER A N 1
ATOM 2867 C CA . SER A 1 369 ? 16.003 -5.669 -42.799 1.00 54.25 369 SER A CA 1
ATOM 2868 C C . SER A 1 369 ? 16.981 -4.965 -41.844 1.00 54.25 369 SER A C 1
ATOM 2870 O O . SER A 1 369 ? 16.603 -3.971 -41.216 1.00 54.25 369 SER A O 1
ATOM 2872 N N . TYR A 1 370 ? 18.215 -5.468 -41.726 1.00 54.97 370 TYR A N 1
ATOM 2873 C CA . TYR A 1 370 ? 19.284 -4.885 -40.895 1.00 54.97 370 TYR A CA 1
ATOM 2874 C C . TYR A 1 370 ? 19.600 -3.415 -41.271 1.00 54.97 370 TYR A C 1
ATOM 2876 O O . TYR A 1 370 ? 19.311 -2.997 -42.391 1.00 54.97 370 TYR A O 1
ATOM 2884 N N . ASN A 1 371 ? 20.211 -2.658 -40.338 1.00 56.78 371 ASN A N 1
ATOM 2885 C CA . ASN A 1 371 ? 20.575 -1.216 -40.378 1.00 56.78 371 ASN A CA 1
ATOM 2886 C C . ASN A 1 371 ? 19.576 -0.197 -39.780 1.00 56.78 371 ASN A C 1
ATOM 2888 O O . ASN A 1 371 ? 19.841 1.002 -39.841 1.00 56.78 371 ASN A O 1
ATOM 2892 N N . ALA A 1 372 ? 18.466 -0.630 -39.170 1.00 62.38 372 ALA A N 1
ATOM 2893 C CA . ALA A 1 372 ? 17.422 0.282 -38.670 1.00 62.38 372 ALA A CA 1
ATOM 2894 C C . ALA A 1 372 ? 17.503 0.641 -37.169 1.00 62.38 372 ALA A C 1
ATOM 2896 O O . ALA A 1 372 ? 16.790 1.538 -36.730 1.00 62.38 372 ALA A O 1
ATOM 2897 N N . PHE A 1 373 ? 18.350 -0.023 -36.375 1.00 76.62 373 PHE A N 1
ATOM 2898 C CA . PHE A 1 373 ? 18.384 0.179 -34.920 1.00 76.62 373 PHE A CA 1
ATOM 2899 C C . PHE A 1 373 ? 19.543 1.085 -34.512 1.00 76.62 373 PHE A C 1
ATOM 2901 O O . PHE A 1 373 ? 20.711 0.708 -34.654 1.00 76.62 373 PHE A O 1
ATOM 2908 N N . ARG A 1 374 ? 19.207 2.271 -33.996 1.00 86.31 374 ARG A N 1
ATOM 2909 C CA . ARG A 1 374 ? 20.139 3.223 -33.383 1.00 86.31 374 ARG A CA 1
ATOM 2910 C C . ARG A 1 374 ? 19.625 3.617 -32.010 1.00 86.31 374 ARG A C 1
ATOM 2912 O O . ARG A 1 374 ? 18.463 4.000 -31.894 1.00 86.31 374 ARG A O 1
ATOM 2919 N N . THR A 1 375 ? 20.470 3.524 -30.990 1.00 90.19 375 THR A N 1
ATOM 2920 C CA . THR A 1 375 ? 20.117 4.027 -29.659 1.00 90.19 375 THR A CA 1
ATOM 2921 C C . THR A 1 375 ? 19.969 5.554 -29.692 1.00 90.19 375 THR A C 1
ATOM 2923 O O . THR A 1 375 ? 20.743 6.229 -30.378 1.00 90.19 375 THR A O 1
ATOM 2926 N N . PRO A 1 376 ? 18.976 6.126 -28.999 1.00 91.50 376 PRO A N 1
ATOM 2927 C CA . PRO A 1 376 ? 18.765 7.573 -28.973 1.00 91.50 376 PRO A CA 1
ATOM 2928 C C . PRO A 1 376 ? 19.848 8.312 -28.174 1.00 91.50 376 PRO A C 1
ATOM 2930 O O . PRO A 1 376 ? 20.557 7.714 -27.360 1.00 91.50 376 PRO A O 1
ATOM 2933 N N . TYR A 1 377 ? 19.959 9.622 -28.392 1.00 94.31 377 TYR A N 1
ATOM 2934 C CA . TYR A 1 377 ? 20.781 10.494 -27.551 1.00 94.31 377 TYR A CA 1
ATOM 2935 C C . TYR A 1 377 ? 20.076 10.798 -26.221 1.00 94.31 377 TYR A C 1
ATOM 2937 O O . TYR A 1 377 ? 18.849 10.721 -26.128 1.00 94.31 377 TYR A O 1
ATOM 2945 N N . TYR A 1 378 ? 20.839 11.177 -25.198 1.00 93.81 378 TYR A N 1
ATOM 2946 C CA . TYR A 1 378 ? 20.306 11.713 -23.953 1.00 93.81 378 TYR A CA 1
ATOM 2947 C C . TYR A 1 378 ? 19.440 12.945 -24.218 1.00 93.81 378 TYR A C 1
ATOM 2949 O O . TYR A 1 378 ? 19.675 13.716 -25.149 1.00 93.81 378 TYR A O 1
ATOM 2957 N N . ASN A 1 379 ? 18.436 13.134 -23.366 1.00 90.62 379 ASN A N 1
ATOM 2958 C CA . ASN A 1 379 ? 17.460 14.220 -23.422 1.00 90.62 379 ASN A CA 1
ATOM 2959 C C . ASN A 1 379 ? 16.600 14.246 -24.700 1.00 90.62 379 ASN A C 1
ATOM 2961 O O . ASN A 1 379 ? 15.882 15.217 -24.935 1.00 90.62 379 ASN A O 1
ATOM 2965 N N . GLN A 1 380 ? 16.637 13.194 -25.524 1.00 93.25 380 GLN A N 1
ATOM 2966 C CA . GLN A 1 380 ? 15.705 13.023 -26.636 1.00 93.25 380 GLN A CA 1
ATOM 2967 C C . GLN A 1 380 ? 14.484 12.211 -26.215 1.00 93.25 380 GLN A C 1
ATOM 2969 O O . GLN A 1 380 ? 14.553 11.356 -25.331 1.00 93.25 380 GLN A O 1
ATOM 2974 N N . ILE A 1 381 ? 13.368 12.457 -26.902 1.00 89.44 381 ILE A N 1
ATOM 2975 C CA . ILE A 1 381 ? 12.159 11.650 -26.761 1.00 89.44 381 ILE A CA 1
ATOM 2976 C C . ILE A 1 381 ? 12.433 10.259 -27.343 1.00 89.44 381 ILE A C 1
ATOM 2978 O O . ILE A 1 381 ? 12.740 10.109 -28.528 1.00 89.44 381 ILE A O 1
ATOM 2982 N N . PHE A 1 382 ? 12.294 9.230 -26.513 1.00 89.75 382 PHE A N 1
ATOM 2983 C CA . PHE A 1 382 ? 12.283 7.842 -26.934 1.00 89.75 382 PHE A CA 1
ATOM 2984 C C . PHE A 1 382 ? 11.012 7.558 -27.739 1.00 89.75 382 PHE A C 1
ATOM 2986 O O . PHE A 1 382 ? 9.898 7.594 -27.217 1.00 89.75 382 PHE A O 1
ATOM 2993 N N . ASN A 1 383 ? 11.192 7.244 -29.020 1.00 85.94 383 ASN A N 1
ATOM 2994 C CA . ASN A 1 383 ? 10.101 6.945 -29.934 1.00 85.94 383 ASN A CA 1
ATOM 2995 C C . ASN A 1 383 ? 10.141 5.469 -30.365 1.00 85.94 383 ASN A C 1
ATOM 2997 O O . ASN A 1 383 ? 10.851 5.103 -31.306 1.00 85.94 383 ASN A O 1
ATOM 3001 N N . ALA A 1 384 ? 9.335 4.630 -29.706 1.00 82.56 384 ALA A N 1
ATOM 3002 C CA . ALA A 1 384 ? 9.207 3.205 -30.027 1.00 82.56 384 ALA A CA 1
ATOM 3003 C C . ALA A 1 384 ? 8.736 2.950 -31.469 1.00 82.56 384 ALA A C 1
ATOM 3005 O O . ALA A 1 384 ? 9.079 1.927 -32.058 1.00 82.56 384 ALA A O 1
ATOM 3006 N N . ARG A 1 385 ? 8.025 3.907 -32.084 1.00 81.00 385 ARG A N 1
ATOM 3007 C CA . ARG A 1 385 ? 7.513 3.798 -33.459 1.00 81.00 385 ARG A CA 1
ATOM 3008 C C . ARG A 1 385 ? 8.615 3.673 -34.509 1.00 81.00 385 ARG A C 1
ATOM 3010 O O . ARG A 1 385 ? 8.318 3.298 -35.635 1.00 81.00 385 ARG A O 1
ATOM 3017 N N . LEU A 1 386 ? 9.868 3.973 -34.169 1.00 80.06 386 LEU A N 1
ATOM 3018 C CA . LEU A 1 386 ? 11.021 3.799 -35.060 1.00 80.06 386 LEU A CA 1
ATOM 3019 C C . LEU A 1 386 ? 11.578 2.361 -35.041 1.00 80.06 386 LEU A C 1
ATOM 3021 O O . LEU A 1 386 ? 12.356 1.983 -35.917 1.00 80.06 386 LEU A O 1
ATOM 3025 N N . LEU A 1 387 ? 11.174 1.537 -34.069 1.00 81.12 387 LEU A N 1
ATOM 3026 C CA . LEU A 1 387 ? 11.708 0.196 -33.820 1.00 81.12 387 LEU A CA 1
ATOM 3027 C C . LEU A 1 387 ? 10.847 -0.885 -34.493 1.00 81.12 387 LEU A C 1
ATOM 3029 O O . LEU A 1 387 ? 10.224 -1.717 -33.840 1.00 81.12 387 LEU A O 1
ATOM 3033 N N . LYS A 1 388 ? 10.790 -0.863 -35.826 1.00 77.81 388 LYS A N 1
ATOM 3034 C CA . LYS A 1 388 ? 9.946 -1.768 -36.630 1.00 77.81 388 LYS A CA 1
ATOM 3035 C C . LYS A 1 388 ? 10.137 -3.256 -36.306 1.00 77.81 388 LYS A C 1
ATOM 3037 O O . LYS A 1 388 ? 11.273 -3.712 -36.174 1.00 77.81 388 LYS A O 1
ATOM 3042 N N . ASN A 1 389 ? 9.043 -4.022 -36.313 1.00 76.81 389 ASN A N 1
ATOM 3043 C CA . ASN A 1 389 ? 9.030 -5.473 -36.073 1.00 76.81 389 ASN A CA 1
ATOM 3044 C C . ASN A 1 389 ? 9.747 -5.887 -34.778 1.00 76.81 389 ASN A C 1
ATOM 3046 O O . ASN A 1 389 ? 10.536 -6.836 -34.764 1.00 76.81 389 ASN A O 1
ATOM 3050 N N . THR A 1 390 ? 9.508 -5.144 -33.704 1.00 81.12 390 THR A N 1
ATOM 3051 C CA . THR A 1 390 ? 10.034 -5.483 -32.386 1.00 81.12 390 THR A CA 1
ATOM 3052 C C . THR A 1 390 ? 8.920 -5.539 -31.360 1.00 81.12 390 THR A C 1
ATOM 3054 O O . THR A 1 390 ? 7.849 -4.947 -31.532 1.00 81.12 390 THR A O 1
ATOM 3057 N N . ILE A 1 391 ? 9.211 -6.260 -30.286 1.00 85.38 391 ILE A N 1
ATOM 3058 C CA . ILE A 1 391 ? 8.506 -6.134 -29.020 1.00 85.38 391 ILE A CA 1
ATOM 3059 C C . ILE A 1 391 ? 9.312 -5.156 -28.171 1.00 85.38 391 ILE A C 1
ATOM 3061 O O . ILE A 1 391 ? 10.530 -5.301 -28.039 1.00 85.38 391 ILE A O 1
ATOM 3065 N N . VAL A 1 392 ? 8.640 -4.167 -27.598 1.00 86.75 392 VAL A N 1
ATOM 3066 C CA . VAL A 1 392 ? 9.240 -3.222 -26.660 1.00 86.75 392 VAL A CA 1
ATOM 3067 C C . VAL A 1 392 ? 8.671 -3.504 -25.277 1.00 86.75 392 VAL A C 1
ATOM 3069 O O . VAL A 1 392 ? 7.457 -3.541 -25.106 1.00 86.75 392 VAL A O 1
ATOM 3072 N N . LEU A 1 393 ? 9.541 -3.716 -24.293 1.00 83.50 393 LEU A N 1
ATOM 3073 C CA . LEU A 1 393 ? 9.156 -3.848 -22.889 1.00 83.50 393 LEU A CA 1
ATOM 3074 C C . LEU A 1 393 ? 9.615 -2.617 -22.131 1.00 83.50 393 LEU A C 1
ATOM 3076 O O . LEU A 1 393 ? 10.766 -2.201 -22.265 1.00 83.50 393 LEU A O 1
ATOM 3080 N N . TYR A 1 394 ? 8.740 -2.084 -21.292 1.00 80.25 394 TYR A N 1
ATOM 3081 C CA . TYR A 1 394 ? 9.071 -1.002 -20.379 1.00 80.25 394 TYR A CA 1
ATOM 3082 C C . TYR A 1 394 ? 9.080 -1.575 -18.969 1.00 80.25 394 TYR A C 1
ATOM 3084 O O . TYR A 1 394 ? 8.044 -1.925 -18.410 1.00 80.25 394 TYR A O 1
ATOM 3092 N N . VAL A 1 395 ? 10.275 -1.699 -18.407 1.00 73.50 395 VAL A N 1
ATOM 3093 C CA . VAL A 1 395 ? 10.508 -2.309 -17.100 1.00 73.50 395 VAL A CA 1
ATOM 3094 C C . VAL A 1 395 ? 10.835 -1.199 -16.122 1.00 73.50 395 VAL A C 1
ATOM 3096 O O . VAL A 1 395 ? 11.781 -0.454 -16.363 1.00 73.50 395 VAL A O 1
ATOM 3099 N N . ARG A 1 396 ? 10.071 -1.048 -15.036 1.00 67.88 396 ARG A N 1
ATOM 3100 C CA . ARG A 1 396 ? 10.379 0.001 -14.048 1.00 67.88 396 ARG A CA 1
ATOM 3101 C C . ARG A 1 396 ? 11.769 -0.216 -13.456 1.00 67.88 396 ARG A C 1
ATOM 3103 O O . ARG A 1 396 ? 12.184 -1.352 -13.238 1.00 67.88 396 ARG A O 1
ATOM 3110 N N . ALA A 1 397 ? 12.482 0.874 -13.197 1.00 63.66 397 ALA A N 1
ATOM 3111 C CA . ALA A 1 397 ? 13.747 0.777 -12.487 1.00 63.66 397 ALA A CA 1
ATOM 3112 C C . ALA A 1 397 ? 13.504 0.381 -11.027 1.00 63.66 397 ALA A C 1
ATOM 3114 O O . ALA A 1 397 ? 12.627 0.933 -10.369 1.00 63.66 397 ALA A O 1
ATOM 3115 N N . THR A 1 398 ? 14.306 -0.554 -10.530 1.00 53.50 398 THR A N 1
ATOM 3116 C CA . THR A 1 398 ? 14.280 -1.016 -9.134 1.00 53.50 398 THR A CA 1
ATOM 3117 C C . THR A 1 398 ? 15.456 -0.467 -8.322 1.00 53.50 398 THR A C 1
ATOM 3119 O O . THR A 1 398 ? 15.562 -0.728 -7.133 1.00 53.50 398 THR A O 1
ATOM 3122 N N . GLY A 1 399 ? 16.362 0.284 -8.960 1.00 55.81 399 GLY A N 1
ATOM 3123 C CA . GLY A 1 399 ? 17.649 0.681 -8.378 1.00 55.81 399 GLY A CA 1
ATOM 3124 C C . GLY A 1 399 ? 18.719 -0.418 -8.426 1.00 55.81 399 GLY A C 1
ATOM 3125 O O . GLY A 1 399 ? 19.888 -0.120 -8.199 1.00 55.81 399 GLY A O 1
ATOM 3126 N N . GLU A 1 400 ? 18.343 -1.643 -8.800 1.00 58.84 400 GLU A N 1
ATOM 3127 C CA . GLU A 1 400 ? 19.216 -2.814 -8.886 1.00 58.84 400 GLU A CA 1
ATOM 3128 C C . GLU A 1 400 ? 19.685 -3.112 -10.316 1.00 58.84 400 GLU A C 1
ATOM 3130 O O . GLU A 1 400 ? 19.067 -2.720 -11.307 1.00 58.84 400 GLU A O 1
ATOM 3135 N N . SER A 1 401 ? 20.783 -3.865 -10.440 1.00 64.62 401 SER A N 1
ATOM 3136 C CA . SER A 1 401 ? 21.317 -4.284 -11.750 1.00 64.62 401 SER A CA 1
ATOM 3137 C C . SER A 1 401 ? 20.500 -5.393 -12.433 1.00 64.62 401 SER A C 1
ATOM 3139 O O . SER A 1 401 ? 20.582 -5.559 -13.659 1.00 64.62 401 SER A O 1
ATOM 3141 N N . ILE A 1 402 ? 19.710 -6.133 -11.645 1.00 71.81 402 ILE A N 1
ATOM 3142 C CA . ILE A 1 402 ? 18.730 -7.137 -12.074 1.00 71.81 402 ILE A CA 1
ATOM 3143 C C . ILE A 1 402 ? 17.341 -6.556 -11.829 1.00 71.81 402 ILE A C 1
ATOM 3145 O O . ILE A 1 402 ? 16.983 -6.231 -10.703 1.00 71.81 402 ILE A O 1
ATOM 3149 N N . LEU A 1 403 ? 16.556 -6.442 -12.893 1.00 70.12 403 LEU A N 1
ATOM 3150 C CA . LEU A 1 403 ? 15.268 -5.753 -12.881 1.00 70.12 403 LEU A CA 1
ATOM 3151 C C . LEU A 1 403 ? 14.074 -6.706 -12.780 1.00 70.12 403 LEU A C 1
ATOM 3153 O O . LEU A 1 403 ? 12.949 -6.242 -12.652 1.00 70.12 403 LEU A O 1
ATOM 3157 N N . GLY A 1 404 ? 14.288 -8.022 -12.898 1.00 70.44 404 GLY A N 1
ATOM 3158 C CA . GLY A 1 404 ? 13.218 -9.020 -12.881 1.00 70.44 404 GLY A CA 1
ATOM 3159 C C . GLY A 1 404 ? 13.564 -10.319 -13.600 1.00 70.44 404 GLY A C 1
ATOM 3160 O O . GLY A 1 404 ? 14.728 -10.593 -13.887 1.00 70.44 404 GLY A O 1
ATOM 3161 N N . GLN A 1 405 ? 12.539 -11.108 -13.916 1.00 75.88 405 GLN A N 1
ATOM 3162 C CA . GLN A 1 405 ? 12.622 -12.380 -14.632 1.00 75.88 405 GLN A CA 1
ATOM 3163 C C . GLN A 1 405 ? 11.737 -12.369 -15.882 1.00 75.88 405 GLN A C 1
ATOM 3165 O O . GLN A 1 405 ? 10.620 -11.867 -15.880 1.00 75.88 405 GLN A O 1
ATOM 3170 N N . MET A 1 406 ? 12.205 -12.968 -16.966 1.00 76.81 406 MET A N 1
ATOM 3171 C CA . MET A 1 406 ? 11.465 -13.091 -18.220 1.00 76.81 406 MET A CA 1
ATOM 3172 C C . MET A 1 406 ? 11.374 -14.550 -18.619 1.00 76.81 406 MET A C 1
ATOM 3174 O O . MET A 1 406 ? 12.386 -15.241 -18.557 1.00 76.81 406 MET A O 1
ATOM 3178 N N . THR A 1 407 ? 10.215 -14.983 -19.108 1.00 80.19 407 THR A N 1
ATOM 3179 C CA . THR A 1 407 ? 10.041 -16.285 -19.767 1.00 80.19 407 THR A CA 1
ATOM 3180 C C . THR A 1 407 ? 9.430 -16.064 -21.143 1.00 80.19 407 THR A C 1
ATOM 3182 O O . THR A 1 407 ? 8.366 -15.458 -21.259 1.00 80.19 407 THR A O 1
ATOM 3185 N N . ALA A 1 408 ? 10.076 -16.556 -22.195 1.00 79.25 408 ALA A N 1
ATOM 3186 C CA . ALA A 1 408 ? 9.591 -16.416 -23.565 1.00 79.25 408 ALA A CA 1
ATOM 3187 C C . ALA A 1 408 ? 9.515 -17.768 -24.265 1.00 79.25 408 ALA A C 1
ATOM 3189 O O . ALA A 1 408 ? 10.445 -18.568 -24.182 1.00 79.25 408 ALA A O 1
ATOM 3190 N N . THR A 1 409 ? 8.434 -17.996 -25.005 1.00 81.62 409 THR A N 1
ATOM 3191 C CA . THR A 1 409 ? 8.260 -19.170 -25.861 1.00 81.62 409 THR A CA 1
ATOM 3192 C C . THR A 1 409 ? 8.274 -18.745 -27.326 1.00 81.62 409 THR A C 1
ATOM 3194 O O . THR A 1 409 ? 7.634 -17.775 -27.734 1.00 81.62 409 THR A O 1
ATOM 3197 N N . PHE A 1 410 ? 9.061 -19.445 -28.130 1.00 80.69 410 PHE A N 1
ATOM 3198 C CA . PHE A 1 410 ? 9.253 -19.184 -29.554 1.00 80.69 410 PHE A CA 1
ATOM 3199 C C . PHE A 1 410 ? 9.495 -20.491 -30.319 1.00 80.69 410 PHE A C 1
ATOM 3201 O O . PHE A 1 410 ? 9.819 -21.523 -29.719 1.00 80.69 410 PHE A O 1
ATOM 3208 N N . ALA A 1 411 ? 9.311 -20.460 -31.641 1.00 76.25 411 ALA A N 1
ATOM 3209 C CA . ALA A 1 411 ? 9.341 -21.665 -32.469 1.00 76.25 411 ALA A CA 1
ATOM 3210 C C . ALA A 1 411 ? 10.734 -22.338 -32.509 1.00 76.25 411 ALA A C 1
ATOM 3212 O O . ALA A 1 411 ? 11.745 -21.655 -32.345 1.00 76.25 411 ALA A O 1
ATOM 3213 N N . PRO A 1 412 ? 10.825 -23.648 -32.827 1.00 68.31 412 PRO A N 1
ATOM 3214 C CA . PRO A 1 412 ? 12.074 -24.426 -32.763 1.00 68.31 412 PRO A CA 1
ATOM 3215 C C . PRO A 1 412 ? 13.261 -23.896 -33.587 1.00 68.31 412 PRO A C 1
ATOM 3217 O O . PRO A 1 412 ? 14.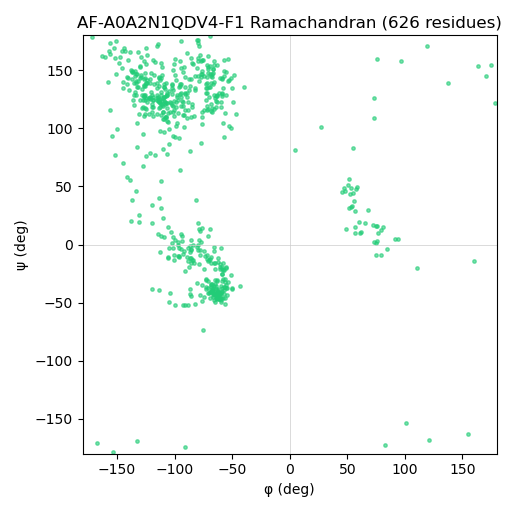401 -24.225 -33.281 1.00 68.31 412 PRO A O 1
ATOM 3220 N N . ASN A 1 413 ? 13.009 -23.077 -34.615 1.00 69.25 413 ASN A N 1
ATOM 3221 C CA . ASN A 1 413 ? 14.037 -22.472 -35.477 1.00 69.25 413 ASN A CA 1
ATOM 3222 C C . ASN A 1 413 ? 14.111 -20.938 -35.341 1.00 69.25 413 ASN A C 1
ATOM 3224 O O . ASN A 1 413 ? 14.772 -20.270 -36.140 1.00 69.25 413 ASN A O 1
ATOM 3228 N N . ALA A 1 414 ? 13.399 -20.367 -34.369 1.00 71.81 414 ALA A N 1
ATOM 3229 C CA . ALA A 1 414 ? 13.432 -18.945 -34.079 1.00 71.81 414 ALA A CA 1
ATOM 3230 C C . ALA A 1 414 ? 14.509 -18.644 -33.028 1.00 71.81 414 ALA A C 1
ATOM 3232 O O . ALA A 1 414 ? 14.722 -19.404 -32.088 1.00 71.81 414 ALA A O 1
ATOM 3233 N N . GLU A 1 415 ? 15.163 -17.493 -33.170 1.00 73.69 415 GLU A N 1
ATOM 3234 C CA . GLU A 1 415 ? 16.018 -16.927 -32.130 1.00 73.69 415 GLU A CA 1
ATOM 3235 C C . GLU A 1 415 ? 15.394 -15.620 -31.640 1.00 73.69 415 GLU A C 1
ATOM 3237 O O . GLU A 1 415 ? 15.167 -14.693 -32.427 1.00 73.69 415 GLU A O 1
ATOM 3242 N N . LEU A 1 416 ? 15.133 -15.540 -30.335 1.00 80.25 416 LEU A N 1
ATOM 3243 C CA . LEU A 1 416 ? 14.798 -14.291 -29.663 1.00 80.25 416 LEU A CA 1
ATOM 3244 C C . LEU A 1 416 ? 16.095 -13.604 -29.224 1.00 80.25 416 LEU A C 1
ATOM 3246 O O . LEU A 1 416 ? 16.998 -14.244 -28.682 1.00 80.25 416 LEU A O 1
ATOM 3250 N N . ARG A 1 417 ? 16.215 -12.302 -29.490 1.00 83.38 417 ARG A N 1
ATOM 3251 C CA . ARG A 1 417 ? 17.417 -11.517 -29.188 1.00 83.38 417 ARG A CA 1
ATOM 3252 C C . ARG A 1 417 ? 17.031 -10.169 -28.587 1.00 83.38 417 ARG A C 1
ATOM 3254 O O . ARG A 1 417 ? 16.049 -9.573 -29.025 1.00 83.38 417 ARG A O 1
ATOM 3261 N N . PHE A 1 418 ? 17.815 -9.704 -27.618 1.00 88.19 418 PHE A N 1
ATOM 3262 C CA . PHE A 1 418 ? 17.778 -8.342 -27.096 1.00 88.19 418 PHE A CA 1
ATOM 3263 C C . PHE A 1 418 ? 18.695 -7.442 -27.921 1.00 88.19 418 PHE A C 1
ATOM 3265 O O . PHE A 1 418 ? 19.799 -7.843 -28.308 1.00 88.19 418 PHE A O 1
ATOM 3272 N N . ILE A 1 419 ? 18.260 -6.203 -28.135 1.00 89.00 419 ILE A N 1
ATOM 3273 C CA . ILE A 1 419 ? 19.073 -5.146 -28.738 1.00 89.00 419 ILE A CA 1
ATOM 3274 C C . ILE A 1 419 ? 19.633 -4.268 -27.612 1.00 89.00 419 ILE A C 1
ATOM 3276 O O . ILE A 1 419 ? 18.893 -3.441 -27.079 1.00 89.00 419 ILE A O 1
ATOM 3280 N N . PRO A 1 420 ? 20.914 -4.414 -27.227 1.00 90.94 420 PRO A N 1
ATOM 3281 C CA . PRO A 1 420 ? 21.444 -3.645 -26.113 1.00 90.94 420 PRO A CA 1
ATOM 3282 C C . PRO A 1 420 ? 21.812 -2.218 -26.536 1.00 90.94 420 PRO A C 1
ATOM 3284 O O . PRO A 1 420 ? 22.313 -1.971 -27.632 1.00 90.94 420 PRO A O 1
ATOM 3287 N N . GLY A 1 421 ? 21.616 -1.259 -25.640 1.00 92.19 421 GLY A N 1
ATOM 3288 C CA . GLY A 1 421 ? 22.205 0.079 -25.710 1.00 92.19 421 GLY A CA 1
ATOM 3289 C C . GLY A 1 421 ? 23.346 0.283 -24.720 1.00 92.19 421 GLY A C 1
ATOM 3290 O O . GLY A 1 421 ? 24.113 1.238 -24.837 1.00 92.19 421 GLY A O 1
ATOM 3291 N N . PHE A 1 422 ? 23.507 -0.654 -23.791 1.00 92.44 422 PHE A N 1
ATOM 3292 C CA . PHE A 1 422 ? 24.510 -0.615 -22.742 1.00 92.44 422 PHE A CA 1
ATOM 3293 C C . PHE A 1 422 ? 25.719 -1.496 -23.071 1.00 92.44 422 PHE A C 1
ATOM 3295 O O . PHE A 1 422 ? 25.650 -2.444 -23.855 1.00 92.44 422 PHE A O 1
ATOM 3302 N N . THR A 1 423 ? 26.854 -1.158 -22.471 1.00 91.38 423 THR A N 1
ATOM 3303 C CA . THR A 1 423 ? 28.069 -1.978 -22.448 1.00 91.38 423 THR A CA 1
ATOM 3304 C C . THR A 1 423 ? 28.530 -2.094 -21.002 1.00 91.38 423 THR A C 1
ATOM 3306 O O . THR A 1 423 ? 28.389 -1.136 -20.244 1.00 91.38 423 THR A O 1
ATOM 3309 N N . ALA A 1 424 ? 29.065 -3.252 -20.614 1.00 91.00 424 ALA A N 1
ATOM 3310 C CA . ALA A 1 424 ? 29.649 -3.433 -19.289 1.00 91.00 424 ALA A CA 1
ATOM 3311 C C . ALA A 1 424 ? 30.789 -2.428 -19.070 1.00 91.00 424 ALA A C 1
ATOM 3313 O O . ALA A 1 424 ? 31.678 -2.289 -19.912 1.00 91.00 424 ALA A O 1
ATOM 3314 N N . ASP A 1 425 ? 30.737 -1.718 -17.951 1.00 90.06 425 ASP A N 1
ATOM 3315 C CA . ASP A 1 425 ? 31.740 -0.743 -17.545 1.00 90.06 425 ASP A CA 1
ATOM 3316 C C . ASP A 1 425 ? 31.770 -0.709 -16.016 1.00 90.06 425 ASP A C 1
ATOM 3318 O O . ASP A 1 425 ? 30.928 -0.081 -15.373 1.00 90.06 425 ASP A O 1
ATOM 3322 N N . SER A 1 426 ? 32.743 -1.408 -15.429 1.00 87.19 426 SER A N 1
ATOM 3323 C CA . SER A 1 426 ? 32.880 -1.556 -13.976 1.00 87.19 426 SER A CA 1
ATOM 3324 C C . SER A 1 426 ? 33.197 -0.245 -13.250 1.00 87.19 426 SER A C 1
ATOM 3326 O O . SER A 1 426 ? 33.265 -0.234 -12.027 1.00 87.19 426 SER A O 1
ATOM 3328 N N . THR A 1 427 ? 33.429 0.850 -13.982 1.00 87.44 427 THR A N 1
ATOM 3329 C CA . THR A 1 427 ? 33.630 2.188 -13.405 1.00 87.44 427 THR A CA 1
ATOM 3330 C C . THR A 1 427 ? 32.318 2.925 -13.130 1.00 87.44 427 THR A C 1
ATOM 3332 O O . THR A 1 427 ? 32.326 3.952 -12.456 1.00 87.44 427 THR A O 1
ATOM 3335 N N . GLN A 1 428 ? 31.196 2.436 -13.665 1.00 81.00 428 GLN A N 1
ATOM 3336 C CA . GLN A 1 428 ? 29.879 3.050 -13.520 1.00 81.00 428 GLN A CA 1
ATOM 3337 C C . GLN A 1 428 ? 29.122 2.462 -12.325 1.00 81.00 428 GLN A C 1
ATOM 3339 O O . GLN A 1 428 ? 29.249 1.275 -12.039 1.00 81.00 428 GLN A O 1
ATOM 3344 N N . ILE A 1 429 ? 28.279 3.271 -11.674 1.00 70.62 429 ILE A N 1
ATOM 3345 C CA . ILE A 1 429 ? 27.495 2.869 -10.488 1.00 70.62 429 ILE A CA 1
ATOM 3346 C C . ILE A 1 429 ? 26.592 1.670 -10.799 1.00 70.62 429 ILE A C 1
ATOM 3348 O O . ILE A 1 429 ? 26.498 0.737 -10.011 1.00 70.62 429 ILE A O 1
ATOM 3352 N N . THR A 1 430 ? 25.975 1.657 -11.980 1.00 71.88 430 THR A N 1
ATOM 3353 C CA . THR A 1 430 ? 25.125 0.539 -12.420 1.00 71.88 430 THR A CA 1
ATOM 3354 C C . THR A 1 430 ? 25.920 -0.665 -12.948 1.00 71.88 430 THR A C 1
ATOM 3356 O O . THR A 1 430 ? 25.323 -1.674 -13.311 1.00 71.88 430 THR A O 1
ATOM 3359 N N . GLY A 1 431 ? 27.252 -0.564 -13.059 1.00 83.69 431 GLY A N 1
ATOM 3360 C CA . GLY A 1 431 ? 28.113 -1.529 -13.755 1.00 83.69 431 GLY A CA 1
ATOM 3361 C C . GLY A 1 431 ? 28.011 -1.476 -15.286 1.00 83.69 431 GLY A C 1
ATOM 3362 O O . GLY A 1 431 ? 28.666 -2.257 -15.985 1.00 83.69 431 GLY A O 1
ATOM 3363 N N . TYR A 1 432 ? 27.203 -0.556 -15.824 1.00 89.19 432 TYR A N 1
ATOM 3364 C CA . TYR A 1 432 ? 26.948 -0.416 -17.251 1.00 89.19 432 TYR A CA 1
ATOM 3365 C C . TYR A 1 432 ? 27.030 1.042 -17.709 1.00 89.19 432 TYR A C 1
ATOM 3367 O O . TYR A 1 432 ? 26.602 1.980 -17.033 1.00 89.19 432 TYR A O 1
ATOM 3375 N N . ARG A 1 433 ? 27.533 1.230 -18.929 1.00 91.69 433 ARG A N 1
ATOM 3376 C CA . ARG A 1 433 ? 27.569 2.518 -19.621 1.00 91.69 433 ARG A CA 1
ATOM 3377 C C . ARG A 1 433 ? 26.642 2.496 -20.827 1.00 91.69 433 ARG A C 1
ATOM 3379 O O . ARG A 1 433 ? 26.789 1.646 -21.707 1.00 91.69 433 ARG A O 1
ATOM 3386 N N . TYR A 1 434 ? 25.718 3.449 -20.884 1.00 93.81 434 TYR A N 1
ATOM 3387 C CA . TYR A 1 434 ? 24.886 3.677 -22.062 1.00 93.81 434 TYR A CA 1
ATOM 3388 C C . TYR A 1 434 ? 25.711 4.288 -23.200 1.00 93.81 434 TYR A C 1
ATOM 3390 O O . TYR A 1 434 ? 26.549 5.160 -22.964 1.00 93.81 434 TYR A O 1
ATOM 3398 N N . ILE A 1 435 ? 25.480 3.829 -24.429 1.00 93.06 435 ILE A N 1
ATOM 3399 C CA . ILE A 1 435 ? 26.148 4.332 -25.631 1.00 93.06 435 ILE A CA 1
ATOM 3400 C C . ILE A 1 435 ? 25.102 4.990 -26.533 1.00 93.06 435 ILE A C 1
ATOM 3402 O O . ILE A 1 435 ? 24.254 4.301 -27.102 1.00 93.06 435 ILE A O 1
ATOM 3406 N N . GLU A 1 436 ? 25.174 6.310 -26.689 1.00 92.38 436 GLU A N 1
ATOM 3407 C CA . GLU A 1 436 ? 24.314 7.081 -27.596 1.00 92.38 436 GLU A CA 1
ATOM 3408 C C . GLU A 1 436 ? 24.638 6.785 -29.070 1.00 92.38 436 GLU A C 1
ATOM 3410 O O . GLU A 1 436 ? 25.794 6.551 -29.430 1.00 92.38 436 GLU A O 1
ATOM 3415 N N . ASN A 1 437 ? 23.624 6.814 -29.940 1.00 90.31 437 ASN A N 1
ATOM 3416 C CA . ASN A 1 437 ? 23.745 6.599 -31.390 1.00 90.31 437 ASN A CA 1
ATOM 3417 C C . ASN A 1 437 ? 24.511 5.322 -31.795 1.00 90.31 437 ASN A C 1
ATOM 3419 O O . ASN A 1 437 ? 25.155 5.247 -32.848 1.00 90.31 437 ASN A O 1
ATOM 3423 N N . ARG A 1 438 ? 24.420 4.278 -30.972 1.00 88.94 438 ARG A N 1
ATOM 3424 C CA . ARG A 1 438 ? 24.966 2.957 -31.265 1.00 88.94 438 ARG A CA 1
ATOM 3425 C C . ARG A 1 438 ? 24.118 2.296 -32.341 1.00 88.94 438 ARG A C 1
ATOM 3427 O O . ARG A 1 438 ? 22.946 2.008 -32.116 1.00 88.94 438 ARG A O 1
ATOM 3434 N N . SER A 1 439 ? 24.714 2.040 -33.501 1.00 85.69 439 SER A N 1
ATOM 3435 C CA . SER A 1 439 ? 24.054 1.353 -34.613 1.00 85.69 439 SER A CA 1
ATOM 3436 C C . SER A 1 439 ? 24.322 -0.148 -34.609 1.00 85.69 439 SER A C 1
ATOM 3438 O O . SER A 1 439 ? 25.473 -0.563 -34.466 1.00 85.69 439 SER A O 1
ATOM 3440 N N . TRP A 1 440 ? 23.291 -0.945 -34.889 1.00 79.94 440 TRP A N 1
ATOM 3441 C CA . TRP A 1 440 ? 23.406 -2.395 -35.044 1.00 79.94 440 TRP A CA 1
ATOM 3442 C C . TRP A 1 440 ? 23.209 -2.819 -36.503 1.00 79.94 440 TRP A C 1
ATOM 3444 O O . TRP A 1 440 ? 22.122 -2.687 -37.068 1.00 79.94 440 TRP A O 1
ATOM 3454 N N . ASN A 1 441 ? 24.271 -3.348 -37.111 1.00 73.88 441 ASN A N 1
ATOM 3455 C CA . ASN A 1 441 ? 24.289 -3.830 -38.498 1.00 73.88 441 ASN A CA 1
ATOM 3456 C C . ASN A 1 441 ? 24.470 -5.357 -38.615 1.00 73.88 441 ASN A C 1
ATOM 3458 O O . ASN A 1 441 ? 24.375 -5.900 -39.712 1.00 73.88 441 ASN A O 1
ATOM 3462 N N . ASN A 1 442 ? 24.719 -6.054 -37.501 1.00 72.50 442 ASN A N 1
ATOM 3463 C CA . ASN A 1 442 ? 24.973 -7.491 -37.461 1.00 72.50 442 ASN A CA 1
ATOM 3464 C C . ASN A 1 442 ? 24.206 -8.146 -36.304 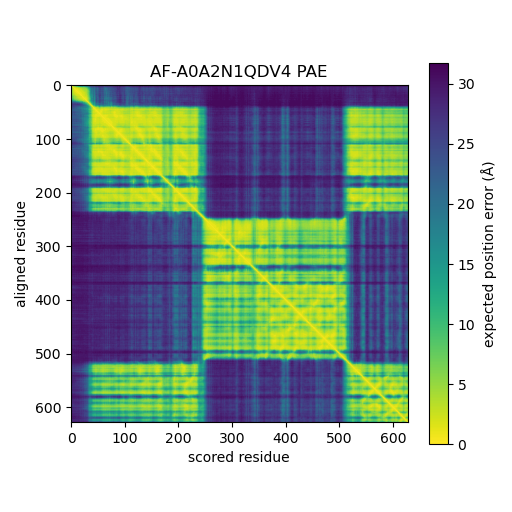1.00 72.50 442 ASN A C 1
ATOM 3466 O O . ASN A 1 442 ? 24.404 -7.787 -35.142 1.00 72.50 442 ASN A O 1
ATOM 3470 N N . LYS A 1 443 ? 23.387 -9.159 -36.612 1.00 70.25 443 LYS A N 1
ATOM 3471 C CA . LYS A 1 443 ? 22.643 -9.940 -35.609 1.00 70.25 443 LYS A CA 1
ATOM 3472 C C . LYS A 1 443 ? 23.532 -10.614 -34.561 1.00 70.25 443 LYS A C 1
ATOM 3474 O O . LYS A 1 443 ? 23.093 -10.803 -33.433 1.00 70.25 443 LYS A O 1
ATOM 3479 N N . ASN A 1 444 ? 24.768 -10.979 -34.918 1.00 73.81 444 ASN A N 1
ATOM 3480 C CA . ASN A 1 444 ? 25.675 -11.712 -34.031 1.00 73.81 444 ASN A CA 1
ATOM 3481 C C . ASN A 1 444 ? 26.198 -10.825 -32.898 1.00 73.81 444 ASN A C 1
ATOM 3483 O O . ASN A 1 444 ? 26.778 -11.332 -31.948 1.00 73.81 444 ASN A O 1
ATOM 3487 N N . ALA A 1 445 ? 25.995 -9.513 -33.010 1.00 76.25 445 ALA A N 1
ATOM 3488 C CA . ALA A 1 445 ? 26.373 -8.548 -31.997 1.00 76.25 445 ALA A CA 1
ATOM 3489 C C . ALA A 1 445 ? 25.222 -8.262 -30.999 1.00 76.25 445 ALA A C 1
ATOM 3491 O O . ALA A 1 445 ? 25.429 -7.568 -30.009 1.00 76.25 445 ALA A O 1
ATOM 3492 N N . LEU A 1 446 ? 24.026 -8.819 -31.241 1.00 86.38 446 LEU A N 1
ATOM 3493 C CA . LEU A 1 446 ? 22.872 -8.766 -30.336 1.00 86.38 446 LEU A CA 1
ATOM 3494 C C . LEU A 1 446 ? 22.949 -9.877 -29.280 1.00 86.38 446 LEU A C 1
ATOM 3496 O O . LEU A 1 446 ? 23.529 -10.937 -29.527 1.00 86.38 446 LEU A O 1
ATOM 3500 N N . ILE A 1 447 ? 22.297 -9.672 -28.136 1.00 87.75 447 ILE A N 1
ATOM 3501 C CA . ILE A 1 447 ? 22.306 -10.629 -27.022 1.00 87.75 447 ILE A CA 1
ATOM 3502 C C . ILE A 1 447 ? 21.222 -11.679 -27.271 1.00 87.75 447 ILE A C 1
ATOM 3504 O O . ILE A 1 447 ? 20.044 -11.344 -27.359 1.00 87.75 447 ILE A O 1
ATOM 3508 N N . ALA A 1 448 ? 21.605 -12.948 -27.412 1.00 85.69 448 ALA A N 1
ATOM 3509 C CA . ALA A 1 448 ? 20.642 -14.041 -27.542 1.00 85.69 448 ALA A CA 1
ATOM 3510 C C . ALA A 1 448 ? 19.867 -14.252 -26.237 1.00 85.69 448 ALA A C 1
ATOM 3512 O O . ALA A 1 448 ? 20.429 -14.097 -25.154 1.00 85.69 448 ALA A O 1
ATOM 3513 N N . TYR A 1 449 ? 18.591 -14.625 -26.351 1.00 85.00 449 TYR A N 1
ATOM 3514 C CA . TYR A 1 449 ? 17.789 -15.015 -25.200 1.00 85.00 449 TYR A CA 1
ATOM 3515 C C . TYR A 1 449 ? 18.434 -16.233 -24.509 1.00 85.00 449 TYR A C 1
ATOM 3517 O O . TYR A 1 449 ? 18.601 -17.273 -25.158 1.00 85.00 449 TYR A O 1
ATOM 3525 N N . PRO A 1 450 ? 18.849 -16.122 -23.234 1.00 77.25 450 PRO A N 1
ATOM 3526 C CA . PRO A 1 450 ? 19.543 -17.208 -22.548 1.00 77.25 450 PRO A CA 1
ATOM 3527 C C . PRO A 1 450 ? 18.624 -18.419 -22.328 1.00 77.25 450 PRO A C 1
ATOM 3529 O O . PRO A 1 450 ? 17.416 -18.279 -22.198 1.00 77.25 450 PRO A O 1
ATOM 3532 N N . GLY A 1 451 ? 19.182 -19.630 -22.282 1.00 77.56 451 GLY A N 1
ATOM 3533 C CA . GLY A 1 451 ? 18.434 -20.841 -21.900 1.00 77.56 451 GLY A CA 1
ATOM 3534 C C . GLY A 1 451 ? 17.461 -21.416 -22.944 1.00 77.56 451 GLY A C 1
ATOM 3535 O O . GLY A 1 451 ? 17.012 -22.543 -22.768 1.00 77.56 451 GLY A O 1
ATOM 3536 N N . GLY A 1 452 ? 17.190 -20.716 -24.052 1.00 79.19 452 GLY A N 1
ATOM 3537 C CA . GLY A 1 452 ? 16.322 -21.204 -25.133 1.00 79.19 452 GLY A CA 1
ATOM 3538 C C . GLY A 1 452 ? 14.821 -20.989 -24.884 1.00 79.19 452 GLY A C 1
ATOM 3539 O O . GLY A 1 452 ? 14.423 -20.287 -23.957 1.00 79.19 452 GLY A O 1
ATOM 3540 N N . SER A 1 453 ? 13.978 -21.549 -25.758 1.00 82.38 453 SER A N 1
ATOM 3541 C CA . SER A 1 453 ? 12.514 -21.388 -25.695 1.00 82.38 453 SER A CA 1
ATOM 3542 C C . SER A 1 453 ? 11.950 -22.002 -24.409 1.00 82.38 453 SER A C 1
ATOM 3544 O O . SER A 1 453 ? 12.232 -23.158 -24.102 1.00 82.38 453 SER A O 1
ATOM 3546 N N . GLY A 1 454 ? 11.162 -21.230 -23.658 1.00 78.44 454 GLY A N 1
ATOM 3547 C CA . GLY A 1 454 ? 10.532 -21.636 -22.398 1.00 78.44 454 GLY A CA 1
ATOM 3548 C C . GLY A 1 454 ? 11.402 -21.483 -21.147 1.00 78.44 454 GLY A C 1
ATOM 3549 O O . GLY A 1 454 ? 10.909 -21.723 -20.048 1.00 78.44 454 GLY A O 1
ATOM 3550 N N . ALA A 1 455 ? 12.667 -21.071 -21.274 1.00 80.31 455 ALA A N 1
ATOM 3551 C CA . ALA A 1 455 ? 13.527 -20.824 -20.119 1.00 80.31 455 ALA A CA 1
ATOM 3552 C C . ALA A 1 455 ? 13.149 -19.522 -19.402 1.00 80.31 455 ALA A C 1
ATOM 3554 O O . ALA A 1 455 ? 12.798 -18.541 -20.049 1.00 80.31 455 ALA A O 1
ATOM 3555 N N . THR A 1 456 ? 13.271 -19.493 -18.073 1.00 78.00 456 THR A N 1
ATOM 3556 C CA . THR A 1 456 ? 13.156 -18.263 -17.278 1.00 78.00 456 THR A CA 1
ATOM 3557 C C . THR A 1 456 ? 14.542 -17.672 -17.041 1.00 78.00 456 THR A C 1
ATOM 3559 O O . THR A 1 456 ? 15.437 -18.359 -16.547 1.00 78.00 456 THR A O 1
ATOM 3562 N N . VAL A 1 457 ? 14.729 -16.395 -17.377 1.00 78.44 457 VAL A N 1
ATOM 3563 C CA . VAL A 1 457 ? 16.031 -15.709 -17.319 1.00 78.44 457 VAL A CA 1
ATOM 3564 C C . VAL A 1 457 ? 15.943 -14.386 -16.560 1.00 78.44 457 VAL A C 1
ATOM 3566 O O . VAL A 1 457 ? 14.921 -13.703 -16.659 1.00 78.44 457 VAL A O 1
ATOM 3569 N N . PRO A 1 458 ? 16.996 -13.976 -15.829 1.00 77.69 458 PRO A N 1
ATOM 3570 C CA . PRO A 1 458 ? 17.044 -12.648 -15.228 1.00 77.69 458 PRO A CA 1
ATOM 3571 C C . PRO A 1 458 ? 17.164 -11.560 -16.307 1.00 77.69 458 PRO A C 1
ATOM 3573 O O . PRO A 1 458 ? 17.925 -11.697 -17.268 1.00 77.69 458 PRO A O 1
ATOM 3576 N N . ILE A 1 459 ? 16.440 -10.452 -16.133 1.00 78.44 459 ILE A N 1
ATOM 3577 C CA . ILE A 1 459 ? 16.597 -9.246 -16.949 1.00 78.44 459 ILE A CA 1
ATOM 3578 C C . ILE A 1 459 ? 17.628 -8.330 -16.290 1.00 78.44 459 ILE A C 1
ATOM 3580 O O . ILE A 1 459 ? 17.387 -7.781 -15.218 1.00 78.44 459 ILE A O 1
ATOM 3584 N N . HIS A 1 460 ? 18.752 -8.111 -16.968 1.00 84.81 460 HIS A N 1
ATOM 3585 C CA . HIS A 1 460 ? 19.800 -7.189 -16.527 1.00 84.81 460 HIS A CA 1
ATOM 3586 C C . HIS A 1 460 ? 19.737 -5.852 -17.268 1.00 84.81 460 HIS A C 1
ATOM 3588 O O . HIS A 1 460 ? 19.449 -5.828 -18.468 1.00 84.81 460 HIS A O 1
ATOM 3594 N N . ILE A 1 461 ? 20.156 -4.763 -16.607 1.00 84.88 461 ILE A N 1
ATOM 3595 C CA . ILE A 1 461 ? 20.349 -3.440 -17.242 1.00 84.88 461 ILE A CA 1
ATOM 3596 C C . ILE A 1 461 ? 21.202 -3.546 -18.518 1.00 84.88 461 ILE A C 1
ATOM 3598 O O . ILE A 1 461 ? 20.912 -2.895 -19.518 1.00 84.88 461 ILE A O 1
ATOM 3602 N N . GLY A 1 462 ? 22.218 -4.415 -18.531 1.00 88.12 462 GLY A N 1
ATOM 3603 C CA . GLY A 1 462 ? 23.085 -4.627 -19.695 1.00 88.12 462 GLY A CA 1
ATOM 3604 C C . GLY A 1 462 ? 22.367 -5.086 -20.970 1.00 88.12 462 GLY A C 1
ATOM 3605 O O . GLY A 1 462 ? 22.897 -4.899 -22.063 1.00 88.12 462 GLY A O 1
ATOM 3606 N N . SER A 1 463 ? 21.164 -5.658 -20.848 1.00 90.00 463 SER A N 1
ATOM 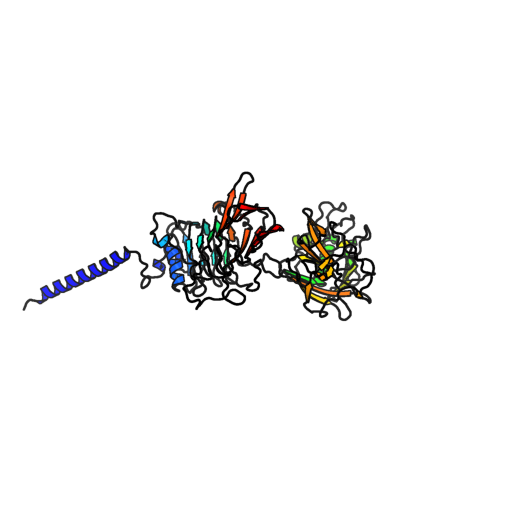3607 C CA . SER A 1 463 ? 20.336 -6.070 -21.990 1.00 90.00 463 SER A CA 1
ATOM 3608 C C . SER A 1 463 ? 19.311 -5.009 -22.411 1.00 90.00 463 SER A C 1
ATOM 3610 O O . SER A 1 463 ? 18.609 -5.208 -23.402 1.00 90.00 463 SER A O 1
ATOM 3612 N N . ALA A 1 464 ? 19.216 -3.889 -21.686 1.00 92.69 464 ALA A N 1
ATOM 3613 C CA . ALA A 1 464 ? 18.304 -2.799 -22.012 1.00 92.69 464 ALA A CA 1
ATOM 3614 C C . ALA A 1 464 ? 18.765 -2.058 -23.272 1.00 92.69 464 ALA A C 1
ATOM 3616 O O . ALA A 1 464 ? 19.957 -1.963 -23.560 1.00 92.69 464 ALA A O 1
ATOM 3617 N N . PHE A 1 465 ? 17.819 -1.491 -24.011 1.00 93.38 465 PHE A N 1
ATOM 3618 C CA . PHE A 1 465 ? 18.061 -0.635 -25.167 1.00 93.38 465 PHE A CA 1
ATOM 3619 C C . PHE A 1 465 ? 18.266 0.827 -24.772 1.00 93.38 465 PHE A C 1
ATOM 3621 O O . PHE A 1 465 ? 19.106 1.491 -25.368 1.00 93.38 465 PHE A O 1
ATOM 3628 N N . ALA A 1 466 ? 17.515 1.327 -23.788 1.00 94.50 466 ALA A N 1
ATOM 3629 C CA . ALA A 1 466 ? 17.610 2.694 -23.273 1.00 94.50 466 ALA A CA 1
ATOM 3630 C C . ALA A 1 466 ? 17.086 2.779 -21.830 1.00 94.50 466 ALA A C 1
ATOM 3632 O O . ALA A 1 466 ? 16.380 1.885 -21.367 1.00 94.50 466 ALA A O 1
ATOM 3633 N N . ALA A 1 467 ? 17.410 3.867 -21.136 1.00 90.06 467 ALA A N 1
ATOM 3634 C CA . ALA A 1 467 ? 16.826 4.240 -19.850 1.00 90.06 467 ALA A CA 1
ATOM 3635 C C . ALA A 1 467 ? 16.051 5.551 -20.024 1.00 90.06 467 ALA A C 1
ATOM 3637 O O . ALA A 1 467 ? 16.549 6.463 -20.687 1.00 90.06 467 ALA A O 1
ATOM 3638 N N . VAL A 1 468 ? 14.835 5.637 -19.480 1.00 83.69 468 VAL A N 1
ATOM 3639 C CA . VAL A 1 468 ? 13.915 6.754 -19.730 1.00 83.69 468 VAL A CA 1
ATOM 3640 C C . VAL A 1 468 ? 13.201 7.245 -18.471 1.00 83.69 468 VAL A C 1
ATOM 3642 O O . VAL A 1 468 ? 12.891 6.466 -17.570 1.00 83.69 468 VAL A O 1
ATOM 3645 N N . ILE A 1 469 ? 12.897 8.540 -18.441 1.00 77.75 469 ILE A N 1
ATOM 3646 C CA . ILE A 1 469 ? 12.021 9.205 -17.468 1.00 77.75 469 ILE A CA 1
ATOM 3647 C C . ILE A 1 469 ? 10.774 9.692 -18.196 1.00 77.75 469 ILE A C 1
ATOM 3649 O O . ILE A 1 469 ? 10.854 10.128 -19.340 1.00 77.75 469 ILE A O 1
ATOM 3653 N N . GLU A 1 470 ? 9.623 9.591 -17.547 1.00 72.88 470 GLU A N 1
ATOM 3654 C CA . GLU A 1 470 ? 8.371 10.130 -18.073 1.00 72.88 470 GLU A CA 1
ATOM 3655 C C . GLU A 1 470 ? 8.220 11.591 -17.630 1.00 72.88 470 GLU A C 1
ATOM 3657 O O . GLU A 1 470 ? 8.274 11.872 -16.434 1.00 72.88 470 GLU A O 1
ATOM 3662 N N . ASP A 1 471 ? 8.077 12.517 -18.581 1.00 71.25 471 ASP A N 1
ATOM 3663 C CA . ASP A 1 471 ? 7.829 13.932 -18.285 1.00 71.25 471 ASP A CA 1
ATOM 3664 C C . ASP A 1 471 ? 6.350 14.200 -17.932 1.00 71.25 471 ASP A C 1
ATOM 3666 O O . ASP A 1 471 ? 5.485 13.334 -18.067 1.00 71.25 471 ASP A O 1
ATOM 3670 N N . ALA A 1 472 ? 6.033 15.430 -17.515 1.00 59.09 472 ALA A N 1
ATOM 3671 C CA . ALA A 1 472 ? 4.669 15.833 -17.151 1.00 59.09 472 ALA A CA 1
ATOM 3672 C C . ALA A 1 472 ? 3.641 15.718 -18.301 1.00 59.09 472 ALA A C 1
ATOM 3674 O O . ALA A 1 472 ? 2.438 15.716 -18.052 1.00 59.09 472 ALA A O 1
ATOM 3675 N N . ASN A 1 473 ? 4.099 15.618 -19.553 1.00 55.94 473 ASN A N 1
ATOM 3676 C CA . ASN A 1 473 ? 3.256 15.442 -20.736 1.00 55.94 473 ASN A CA 1
ATOM 3677 C C . ASN A 1 473 ? 3.147 13.962 -21.159 1.00 55.94 473 ASN A C 1
ATOM 3679 O O . ASN A 1 473 ? 2.510 13.652 -22.169 1.00 55.94 473 ASN A O 1
ATOM 3683 N N . GLY A 1 474 ? 3.769 13.046 -20.410 1.00 61.34 474 GLY A N 1
ATOM 3684 C CA . GLY A 1 474 ? 3.799 11.615 -20.690 1.00 61.34 474 GLY A CA 1
ATOM 3685 C C . GLY A 1 474 ? 4.813 11.197 -21.761 1.00 61.34 474 GLY A C 1
ATOM 3686 O O . GLY A 1 474 ? 4.730 10.064 -22.250 1.00 61.34 474 GLY A O 1
ATOM 3687 N N . ASN A 1 475 ? 5.741 12.080 -22.153 1.00 75.50 475 ASN A N 1
ATOM 3688 C CA . ASN A 1 475 ? 6.826 11.745 -23.073 1.00 75.50 475 ASN A CA 1
ATOM 3689 C C . ASN A 1 475 ? 7.932 10.992 -22.336 1.00 75.50 475 ASN A C 1
ATOM 3691 O O . ASN A 1 475 ? 8.317 11.352 -21.227 1.00 75.50 475 ASN A O 1
ATOM 3695 N N . MET A 1 476 ? 8.505 9.988 -22.996 1.00 81.88 476 MET A N 1
ATOM 3696 C CA . MET A 1 476 ? 9.631 9.227 -22.459 1.00 81.88 476 MET A CA 1
ATOM 3697 C C . MET A 1 476 ? 10.938 9.900 -22.875 1.00 81.88 476 MET A C 1
ATOM 3699 O O . MET A 1 476 ? 11.294 9.857 -24.047 1.00 81.88 476 MET A O 1
ATOM 3703 N N . ILE A 1 477 ? 11.655 10.519 -21.947 1.00 88.19 477 ILE A N 1
ATOM 3704 C CA . ILE A 1 477 ? 12.927 11.204 -22.193 1.00 88.19 477 ILE A CA 1
ATOM 3705 C C . ILE A 1 477 ? 14.082 10.281 -21.827 1.00 88.19 477 ILE A C 1
ATOM 3707 O O . ILE A 1 477 ? 14.113 9.732 -20.731 1.00 88.19 477 ILE A O 1
ATOM 3711 N N . VAL A 1 478 ? 15.041 10.111 -22.732 1.00 94.38 478 VAL A N 1
ATOM 3712 C CA . VAL A 1 478 ? 16.219 9.259 -22.519 1.00 94.38 478 VAL A CA 1
ATOM 3713 C C . VAL A 1 478 ? 17.171 9.917 -21.529 1.00 94.38 478 VAL A C 1
ATOM 3715 O O . VAL A 1 478 ? 17.548 11.074 -21.707 1.00 94.38 478 VAL A O 1
ATOM 3718 N N . VAL A 1 479 ? 17.605 9.178 -20.511 1.00 88.81 479 VAL A N 1
ATOM 3719 C CA . VAL A 1 479 ? 18.453 9.701 -19.430 1.00 88.81 479 VAL A CA 1
ATOM 3720 C C . VAL A 1 479 ? 19.685 8.840 -19.194 1.00 88.81 479 VAL A C 1
ATOM 3722 O O . VAL A 1 479 ? 19.735 7.675 -19.587 1.00 88.81 479 VAL A O 1
ATOM 3725 N N . ASN A 1 480 ? 20.686 9.419 -18.530 1.00 88.19 480 ASN A N 1
ATOM 3726 C CA . ASN A 1 480 ? 21.839 8.674 -18.041 1.00 88.19 480 ASN A CA 1
ATOM 3727 C C . ASN A 1 480 ? 21.493 8.015 -16.695 1.00 88.19 480 ASN A C 1
ATOM 3729 O O . ASN A 1 480 ? 21.392 8.734 -15.697 1.00 88.19 480 ASN A O 1
ATOM 3733 N N . PRO A 1 481 ? 21.375 6.674 -16.630 1.00 77.75 481 PRO A N 1
ATOM 3734 C CA . PRO A 1 481 ? 20.988 5.986 -15.403 1.00 77.75 481 PRO A CA 1
ATOM 3735 C C . PRO A 1 481 ? 22.059 6.033 -14.304 1.00 77.75 481 PRO A C 1
ATOM 3737 O O . PRO A 1 481 ? 21.770 5.701 -13.163 1.00 77.75 481 PRO A O 1
ATOM 3740 N N . ASN A 1 482 ? 23.292 6.447 -14.625 1.00 81.69 482 ASN A N 1
ATOM 3741 C CA . ASN A 1 482 ? 24.352 6.658 -13.634 1.00 81.69 482 ASN A CA 1
ATOM 3742 C C . ASN A 1 482 ? 24.303 8.058 -12.991 1.00 81.69 482 ASN A C 1
ATOM 3744 O O . ASN A 1 482 ? 25.106 8.348 -12.110 1.00 81.69 482 ASN A O 1
ATOM 3748 N N . VAL A 1 483 ? 23.401 8.933 -13.452 1.00 77.12 483 VAL A N 1
ATOM 3749 C CA . VAL A 1 483 ? 23.221 10.303 -12.936 1.00 77.12 483 VAL A CA 1
ATOM 3750 C C . VAL A 1 483 ? 21.813 10.501 -12.383 1.00 77.12 483 VAL A C 1
ATOM 3752 O O . VAL A 1 483 ? 21.644 11.170 -11.369 1.00 77.12 483 VAL A O 1
ATOM 3755 N N . VAL A 1 484 ? 20.806 9.922 -13.038 1.00 73.62 484 VAL A N 1
ATOM 3756 C CA . VAL A 1 484 ? 19.400 10.028 -12.641 1.00 73.62 484 VAL A CA 1
ATOM 3757 C C . VAL A 1 484 ? 18.781 8.640 -12.647 1.00 73.62 484 VAL A C 1
ATOM 3759 O O . VAL A 1 484 ? 18.983 7.887 -13.596 1.00 73.62 484 VAL A O 1
ATOM 3762 N N . ILE A 1 485 ? 18.006 8.307 -11.616 1.00 68.50 485 ILE A N 1
ATOM 3763 C CA . ILE A 1 485 ? 17.263 7.045 -11.568 1.00 68.50 485 ILE A CA 1
ATOM 3764 C C . ILE A 1 485 ? 16.169 7.100 -12.648 1.00 68.50 485 ILE A C 1
ATOM 3766 O O . ILE A 1 485 ? 15.312 7.984 -12.591 1.00 68.50 485 ILE A O 1
ATOM 3770 N N . PRO A 1 486 ? 16.189 6.214 -13.658 1.00 70.88 486 PRO A N 1
ATOM 3771 C CA . PRO A 1 486 ? 15.169 6.229 -14.697 1.00 70.88 486 PRO A CA 1
ATOM 3772 C C . PRO A 1 486 ? 13.824 5.754 -14.143 1.00 70.88 486 PRO A C 1
ATOM 3774 O O . PRO A 1 486 ? 13.779 4.935 -13.234 1.00 70.88 486 PRO A O 1
ATOM 3777 N N . HIS A 1 487 ? 12.715 6.202 -14.730 1.00 65.00 487 HIS A N 1
ATOM 3778 C CA . HIS A 1 487 ? 11.405 5.621 -14.420 1.00 65.00 487 HIS A CA 1
ATOM 3779 C C . HIS A 1 487 ? 11.296 4.210 -15.012 1.00 65.00 487 HIS A C 1
ATOM 3781 O O . HIS A 1 487 ? 10.747 3.311 -14.377 1.00 65.00 487 HIS A O 1
ATOM 3787 N N . TYR A 1 488 ? 11.858 4.003 -16.211 1.00 77.12 488 TYR A N 1
ATOM 3788 C CA . TYR A 1 488 ? 11.851 2.714 -16.900 1.00 77.12 488 TYR A CA 1
ATOM 3789 C C . TYR A 1 488 ? 13.172 2.437 -17.625 1.00 77.12 488 TYR A C 1
ATOM 3791 O O . TYR A 1 488 ? 13.770 3.321 -18.240 1.00 77.12 488 TYR A O 1
ATOM 3799 N N . TYR A 1 489 ? 13.580 1.175 -17.635 1.00 86.38 489 TYR A N 1
ATOM 3800 C CA . TYR A 1 489 ? 14.477 0.611 -18.632 1.00 86.38 489 TYR A CA 1
ATOM 3801 C C . TYR A 1 489 ? 13.649 0.032 -19.775 1.00 86.38 489 TYR A C 1
ATOM 3803 O O . TYR A 1 489 ? 12.718 -0.745 -19.564 1.00 86.38 489 TYR A O 1
ATOM 3811 N N . VAL A 1 490 ? 13.997 0.413 -20.999 1.00 90.62 490 VAL A N 1
ATOM 3812 C CA . VAL A 1 490 ? 13.321 -0.056 -22.204 1.00 90.62 490 VAL A CA 1
ATOM 3813 C C . VAL A 1 490 ? 14.109 -1.207 -22.802 1.00 90.62 490 VAL A C 1
ATOM 3815 O O . VAL A 1 490 ? 15.283 -1.039 -23.124 1.00 90.62 490 VAL A O 1
ATOM 3818 N N . PHE A 1 491 ? 13.472 -2.355 -22.995 1.00 90.38 491 PHE A N 1
ATOM 3819 C CA . PHE A 1 491 ? 14.042 -3.519 -23.668 1.00 90.38 491 PHE A CA 1
ATOM 3820 C C . PHE A 1 491 ? 13.411 -3.672 -25.040 1.00 90.38 491 PHE A C 1
ATOM 3822 O O . PHE A 1 491 ? 12.207 -3.502 -25.198 1.00 90.38 491 PHE A O 1
ATOM 3829 N N . VAL A 1 492 ? 14.227 -4.002 -26.035 1.00 89.25 492 VAL A N 1
ATOM 3830 C CA . VAL A 1 492 ? 13.780 -4.172 -27.419 1.00 89.25 492 VAL A CA 1
ATOM 3831 C C . VAL A 1 492 ? 14.145 -5.578 -27.870 1.00 89.25 492 VAL A C 1
ATOM 3833 O O . VAL A 1 492 ? 15.303 -5.989 -27.750 1.00 89.25 492 VAL A O 1
ATOM 3836 N N . LEU A 1 493 ? 13.147 -6.310 -28.358 1.00 84.56 493 LEU A N 1
ATOM 3837 C CA . LEU A 1 493 ? 13.190 -7.750 -28.595 1.00 84.56 493 LEU A CA 1
ATOM 3838 C C . LEU A 1 493 ? 12.782 -8.115 -30.030 1.00 84.56 493 LEU A C 1
ATOM 3840 O O . LEU A 1 493 ? 11.801 -7.597 -30.565 1.00 84.56 493 LEU A O 1
ATOM 3844 N N . GLY A 1 494 ? 13.546 -9.041 -30.619 1.00 75.56 494 GLY A N 1
ATOM 3845 C CA . GLY A 1 494 ? 13.463 -9.539 -32.007 1.00 75.56 494 GLY A CA 1
ATOM 3846 C C . GLY A 1 494 ? 14.891 -9.678 -32.583 1.00 75.56 494 GLY A C 1
ATOM 3847 O O . GLY A 1 494 ? 15.744 -8.856 -32.270 1.00 75.56 494 GLY A O 1
ATOM 3848 N N . ILE A 1 495 ? 15.317 -10.701 -33.343 1.00 65.00 495 ILE A N 1
ATOM 3849 C CA . ILE A 1 495 ? 14.951 -11.114 -34.720 1.00 65.00 495 ILE A CA 1
ATOM 3850 C C . ILE A 1 495 ? 15.868 -12.308 -35.140 1.00 65.00 495 ILE A C 1
ATOM 3852 O O . ILE A 1 495 ? 17.020 -12.372 -34.702 1.00 65.00 495 ILE A O 1
ATOM 3856 N N . SER A 1 496 ? 15.414 -13.171 -36.066 1.00 56.59 496 SER A N 1
ATOM 3857 C CA . SER A 1 496 ? 16.084 -14.358 -36.645 1.00 56.59 496 SER A CA 1
ATOM 3858 C C . SER A 1 496 ? 16.802 -14.084 -37.986 1.00 56.59 496 SER A C 1
ATOM 3860 O O . SER A 1 496 ? 16.478 -13.150 -38.713 1.00 56.59 496 SER A O 1
ATOM 3862 N N . ASN A 1 497 ? 17.783 -14.931 -38.335 1.00 54.66 497 ASN A N 1
ATOM 3863 C CA . ASN A 1 497 ? 18.674 -14.822 -39.509 1.00 54.66 497 ASN A CA 1
ATOM 3864 C C . ASN A 1 497 ? 18.130 -15.413 -40.819 1.00 54.66 497 ASN A C 1
ATOM 3866 O O . ASN A 1 497 ? 18.824 -15.418 -41.832 1.00 54.66 497 ASN A O 1
ATOM 3870 N N . SER A 1 498 ? 16.958 -16.034 -40.782 1.00 53.47 498 SER A N 1
ATOM 3871 C CA . SER A 1 498 ? 16.477 -16.873 -41.874 1.00 53.47 498 SER A CA 1
ATOM 3872 C C . SER A 1 498 ? 14.958 -16.903 -41.825 1.00 53.47 498 SER A C 1
ATOM 3874 O O . SER A 1 498 ? 14.397 -17.721 -41.112 1.00 53.47 498 SER A O 1
ATOM 3876 N N . GLN A 1 499 ? 14.317 -16.001 -42.573 1.00 56.72 499 GLN A N 1
ATOM 3877 C CA . GLN A 1 499 ? 12.875 -16.008 -42.848 1.00 56.72 499 GLN A CA 1
ATOM 3878 C C . GLN A 1 499 ? 12.003 -16.034 -41.568 1.00 56.72 499 GLN A C 1
ATOM 3880 O O . GLN A 1 499 ? 11.499 -17.075 -41.176 1.00 56.72 499 GLN A O 1
ATOM 3885 N N . VAL A 1 500 ? 11.782 -14.852 -40.972 1.00 60.91 500 VAL A N 1
ATOM 3886 C CA . VAL A 1 500 ? 10.786 -14.573 -39.908 1.00 60.91 500 VAL A CA 1
ATOM 3887 C C . VAL A 1 500 ? 11.123 -15.136 -38.510 1.00 60.91 500 VAL A C 1
ATOM 3889 O O . VAL A 1 500 ? 11.353 -16.325 -38.323 1.00 60.91 500 VAL A O 1
ATOM 3892 N N . SER A 1 501 ? 11.117 -14.275 -37.482 1.00 68.31 501 SER A N 1
ATOM 3893 C CA . SER A 1 501 ? 11.083 -14.721 -36.077 1.00 68.31 501 SER A CA 1
ATOM 3894 C C . SER A 1 501 ? 9.649 -14.976 -35.652 1.00 68.31 501 SER A C 1
ATOM 3896 O O . SER A 1 501 ? 8.860 -14.036 -35.656 1.00 68.31 501 SER A O 1
ATOM 3898 N N . THR A 1 502 ? 9.338 -16.200 -35.234 1.00 75.56 502 THR A N 1
ATOM 3899 C CA . THR A 1 502 ? 8.036 -16.584 -34.677 1.00 75.56 502 THR A CA 1
ATOM 3900 C C . THR A 1 502 ? 8.115 -16.725 -33.157 1.00 75.56 502 THR A C 1
ATOM 3902 O O . THR A 1 502 ? 8.810 -17.595 -32.632 1.00 75.56 502 THR A O 1
ATOM 3905 N N . VAL A 1 503 ? 7.404 -15.851 -32.447 1.00 76.44 503 VAL A N 1
ATOM 3906 C CA . VAL A 1 503 ? 7.299 -15.823 -30.980 1.00 76.44 503 VAL A CA 1
ATOM 3907 C C . VAL A 1 503 ? 5.876 -16.196 -30.587 1.00 76.44 503 VAL A C 1
ATOM 3909 O O . VAL A 1 503 ? 4.933 -15.619 -31.112 1.00 76.44 503 VAL A O 1
ATOM 3912 N N . ASN A 1 504 ? 5.699 -17.153 -29.685 1.00 75.31 504 ASN A N 1
ATOM 3913 C CA . ASN A 1 504 ? 4.380 -17.627 -29.268 1.00 75.31 504 ASN A CA 1
ATOM 3914 C C . ASN A 1 504 ? 3.844 -16.798 -28.097 1.00 75.31 504 ASN A C 1
ATOM 3916 O O . ASN A 1 504 ? 2.744 -16.243 -28.165 1.00 75.31 504 ASN A O 1
ATOM 3920 N N . SER A 1 505 ? 4.658 -16.660 -27.052 1.00 68.81 505 SER A N 1
ATOM 3921 C CA . SER A 1 505 ? 4.377 -15.781 -25.925 1.00 68.81 505 SER A CA 1
ATOM 3922 C C . SER A 1 505 ? 5.646 -15.157 -25.363 1.00 68.81 505 SER A C 1
ATOM 3924 O O . SER A 1 505 ? 6.741 -15.721 -25.424 1.00 68.81 505 SER A O 1
ATOM 3926 N N . VAL A 1 506 ? 5.483 -13.972 -24.791 1.00 60.91 506 VAL A N 1
ATOM 3927 C CA . VAL A 1 506 ? 6.492 -13.328 -23.959 1.00 60.91 506 VAL A CA 1
ATOM 3928 C C . VAL A 1 506 ? 5.826 -12.981 -22.649 1.00 60.91 506 VAL A C 1
ATOM 3930 O O . VAL A 1 506 ? 4.976 -12.099 -22.600 1.00 60.91 506 VAL A O 1
ATOM 3933 N N . SER A 1 507 ? 6.230 -13.674 -21.595 1.00 63.41 507 SER A N 1
ATOM 3934 C CA . SER A 1 507 ? 5.862 -13.327 -20.234 1.00 63.41 507 SER A CA 1
ATOM 3935 C C . SER A 1 507 ? 7.028 -12.635 -19.544 1.00 63.41 507 SER A C 1
ATOM 3937 O O . SER A 1 507 ? 8.194 -13.029 -19.662 1.00 63.41 507 SER A O 1
ATOM 3939 N N . PHE A 1 508 ? 6.719 -11.581 -18.817 1.00 56.94 508 PHE A N 1
ATOM 3940 C CA . PHE A 1 508 ? 7.675 -10.886 -17.989 1.00 56.94 508 PHE A CA 1
ATOM 3941 C C . PHE A 1 508 ? 7.111 -10.793 -16.574 1.00 56.94 508 PHE A C 1
ATOM 3943 O O . PHE A 1 508 ? 5.970 -10.390 -16.370 1.00 56.94 508 PHE A O 1
ATOM 3950 N N . ARG A 1 509 ? 7.913 -11.233 -15.606 1.00 56.72 509 ARG A N 1
ATOM 3951 C CA . ARG A 1 509 ? 7.607 -11.209 -14.183 1.00 56.72 509 ARG A CA 1
ATOM 3952 C C . ARG A 1 509 ? 8.688 -10.408 -13.486 1.00 56.72 509 ARG A C 1
ATOM 3954 O O . ARG A 1 509 ? 9.823 -10.861 -13.379 1.00 56.72 509 ARG A O 1
ATOM 3961 N N . TYR A 1 510 ? 8.355 -9.253 -12.951 1.00 47.09 510 TYR A N 1
ATOM 3962 C CA . TYR A 1 510 ? 9.263 -8.570 -12.038 1.00 47.09 510 TYR A CA 1
ATOM 3963 C C . TYR A 1 510 ? 8.513 -8.083 -10.831 1.00 47.09 510 TYR A C 1
ATOM 3965 O O . TYR A 1 510 ? 7.337 -7.789 -10.940 1.00 47.09 510 TYR A O 1
ATOM 3973 N N . VAL A 1 511 ? 9.190 -8.019 -9.693 1.00 46.25 511 VAL A N 1
ATOM 3974 C CA . VAL A 1 511 ? 8.662 -7.446 -8.460 1.00 46.25 511 VAL A CA 1
ATOM 3975 C C . VAL A 1 511 ? 9.152 -6.005 -8.387 1.00 46.25 511 VAL A C 1
ATOM 3977 O O . VAL A 1 511 ? 10.273 -5.768 -7.949 1.00 46.25 511 VAL A O 1
ATOM 3980 N N . PRO A 1 512 ? 8.410 -5.016 -8.893 1.00 42.47 512 PRO A N 1
ATOM 3981 C CA . PRO A 1 512 ? 8.524 -3.674 -8.375 1.00 42.47 512 PRO A CA 1
ATOM 3982 C C . PRO A 1 512 ? 7.602 -3.522 -7.169 1.00 42.47 512 PRO A C 1
ATOM 3984 O O . PRO A 1 512 ? 6.598 -4.219 -7.029 1.00 42.47 512 PRO A O 1
ATOM 3987 N N . ALA A 1 513 ? 7.897 -2.505 -6.377 1.00 33.41 513 ALA A N 1
ATOM 3988 C CA . ALA A 1 513 ? 6.994 -2.022 -5.358 1.00 33.41 513 ALA A CA 1
ATOM 3989 C C . ALA A 1 513 ? 5.552 -1.846 -5.891 1.00 33.41 513 ALA A C 1
ATOM 3991 O O . ALA A 1 513 ? 5.311 -1.041 -6.792 1.00 33.41 513 ALA A O 1
ATOM 3992 N N . SER A 1 514 ? 4.599 -2.655 -5.418 1.00 38.53 514 SER A N 1
ATOM 3993 C CA . SER A 1 514 ? 3.254 -2.840 -5.983 1.00 38.53 514 SER A CA 1
ATOM 3994 C C . SER A 1 514 ? 2.067 -2.596 -5.043 1.00 38.53 514 SER A C 1
ATOM 3996 O O . SER A 1 514 ? 2.163 -2.772 -3.844 1.00 38.53 514 SER A O 1
ATOM 3998 N N . SER A 1 515 ? 0.889 -2.414 -5.623 1.00 35.19 515 SER A N 1
ATOM 3999 C CA . SER A 1 515 ? -0.360 -2.021 -4.969 1.00 35.19 515 SER A CA 1
ATOM 4000 C C . SER A 1 515 ? -1.411 -3.117 -4.670 1.00 35.19 515 SER A C 1
ATOM 4002 O O . SER A 1 515 ? -2.483 -2.744 -4.218 1.00 35.19 515 SER A O 1
ATOM 4004 N N . ASP A 1 516 ? -1.170 -4.423 -4.871 1.00 38.72 516 ASP A N 1
ATOM 4005 C CA . ASP A 1 516 ? -2.160 -5.491 -4.523 1.00 38.72 516 ASP A CA 1
ATOM 4006 C C . ASP A 1 516 ? -1.803 -6.300 -3.259 1.00 38.72 516 ASP A C 1
ATOM 4008 O O . ASP A 1 516 ? -2.395 -7.347 -3.018 1.00 38.72 516 ASP A O 1
ATOM 4012 N N . GLU A 1 517 ? -0.870 -5.841 -2.424 1.00 43.19 517 GLU A N 1
ATOM 4013 C CA . GLU A 1 517 ? -0.547 -6.502 -1.138 1.00 43.19 517 GLU A CA 1
ATOM 4014 C C . GLU A 1 517 ? -1.658 -6.353 -0.076 1.00 43.19 517 GLU A C 1
ATOM 4016 O O . GLU A 1 517 ? -1.490 -6.734 1.081 1.00 43.19 517 GLU A O 1
ATOM 4021 N N . PHE A 1 518 ? -2.809 -5.798 -0.470 1.00 46.72 518 PHE A N 1
ATOM 4022 C CA . PHE A 1 518 ? -3.851 -5.291 0.416 1.00 46.72 518 PHE A CA 1
ATOM 4023 C C . PHE A 1 518 ? -5.256 -5.797 0.066 1.00 46.72 518 PHE A C 1
ATOM 4025 O O . PHE A 1 518 ? -6.230 -5.152 0.426 1.00 46.72 518 PHE A O 1
ATOM 4032 N N . ALA A 1 519 ? -5.405 -6.955 -0.593 1.00 38.84 519 ALA A N 1
ATOM 4033 C CA . ALA A 1 519 ? -6.730 -7.547 -0.857 1.00 38.84 519 ALA A CA 1
ATOM 4034 C C . ALA A 1 519 ? -7.583 -7.753 0.421 1.00 38.84 519 ALA A C 1
ATOM 4036 O O . ALA A 1 519 ? -8.799 -7.868 0.335 1.00 38.84 519 ALA A O 1
ATOM 4037 N N . ALA A 1 520 ? -6.939 -7.771 1.591 1.00 48.62 520 ALA A N 1
ATOM 4038 C CA . ALA A 1 520 ? -7.545 -7.838 2.919 1.00 48.62 520 ALA A CA 1
ATOM 4039 C C . ALA A 1 520 ? -7.874 -6.470 3.555 1.00 48.62 520 ALA A C 1
ATOM 4041 O O . ALA A 1 520 ? -8.518 -6.440 4.604 1.00 48.62 520 ALA A O 1
ATOM 4042 N N . LEU A 1 521 ? -7.402 -5.352 2.988 1.00 62.41 521 LEU A N 1
ATOM 4043 C CA . LEU A 1 521 ? -7.564 -4.008 3.546 1.00 62.41 521 LEU A CA 1
ATOM 4044 C C . LEU A 1 521 ? -8.492 -3.171 2.667 1.00 62.41 521 LEU A C 1
ATOM 4046 O O . LEU A 1 521 ? -8.136 -2.761 1.563 1.00 62.41 521 LEU A O 1
ATOM 4050 N N . TYR A 1 522 ? -9.666 -2.864 3.194 1.00 61.38 522 TYR A N 1
ATOM 4051 C CA . TYR A 1 522 ? -10.655 -2.015 2.546 1.00 61.38 522 TYR A CA 1
ATOM 4052 C C . TYR A 1 522 ? -10.801 -0.737 3.364 1.00 61.38 522 TYR A C 1
ATOM 4054 O O . TYR A 1 522 ? -11.098 -0.795 4.547 1.00 61.38 522 TYR A O 1
ATOM 4062 N N . ASP A 1 523 ? -10.590 0.438 2.784 1.00 68.19 523 ASP A N 1
ATOM 4063 C CA . ASP A 1 523 ? -10.778 1.698 3.516 1.00 68.19 523 ASP A CA 1
ATOM 4064 C C . ASP A 1 523 ? -9.988 1.814 4.834 1.00 68.19 523 ASP A C 1
ATOM 4066 O O . ASP A 1 523 ? -10.513 2.224 5.870 1.00 68.19 523 ASP A O 1
ATOM 4070 N N . VAL A 1 524 ? -8.713 1.418 4.798 1.00 71.56 524 VAL A N 1
ATOM 4071 C CA . VAL A 1 524 ? -7.792 1.498 5.939 1.00 71.56 524 VAL A CA 1
ATOM 4072 C C . VAL A 1 524 ? -6.796 2.630 5.717 1.00 71.56 524 VAL A C 1
ATOM 4074 O O . VAL A 1 524 ? -6.043 2.585 4.746 1.00 71.56 524 VAL A O 1
ATOM 4077 N N . ASP A 1 525 ? -6.800 3.651 6.583 1.00 76.88 525 ASP A N 1
ATOM 4078 C CA . ASP A 1 525 ? -6.112 4.907 6.259 1.00 76.88 525 ASP A CA 1
ATOM 4079 C C . ASP A 1 525 ? -5.807 5.870 7.442 1.00 76.88 525 ASP A C 1
ATOM 4081 O O . ASP A 1 525 ? -6.394 5.779 8.514 1.00 76.88 525 ASP A O 1
ATOM 4085 N N . VAL A 1 526 ? -4.890 6.828 7.251 1.00 82.00 526 VAL A N 1
ATOM 4086 C CA . VAL A 1 526 ? -4.644 8.001 8.095 1.00 82.00 526 VAL A CA 1
ATOM 4087 C C . VAL A 1 526 ? -5.502 9.209 7.692 1.00 82.00 526 VAL A C 1
ATOM 4089 O O . VAL A 1 526 ? -5.254 9.843 6.671 1.00 82.00 526 VAL A O 1
ATOM 4092 N N . ILE A 1 527 ? -6.399 9.654 8.570 1.00 81.69 527 ILE A N 1
ATOM 4093 C CA . ILE A 1 527 ? -7.368 10.731 8.289 1.00 81.69 527 ILE A CA 1
ATOM 4094 C C . ILE A 1 527 ? -7.131 11.976 9.163 1.00 81.69 527 ILE A C 1
ATOM 4096 O O . ILE A 1 527 ? -6.337 11.950 10.106 1.00 81.69 527 ILE A O 1
ATOM 4100 N N . ASN A 1 528 ? -7.813 13.094 8.875 1.00 79.69 528 ASN A N 1
ATOM 4101 C CA . ASN A 1 528 ? -7.694 14.323 9.681 1.00 79.69 528 ASN A CA 1
ATOM 4102 C C . ASN A 1 528 ? -8.567 14.305 10.925 1.00 79.69 528 ASN A C 1
ATOM 4104 O O . ASN A 1 528 ? -8.153 14.654 12.024 1.00 79.69 528 ASN A O 1
ATOM 4108 N N . ASN A 1 529 ? -9.832 14.000 10.691 1.00 84.06 529 ASN A N 1
ATOM 4109 C CA . ASN A 1 529 ? -10.888 14.030 11.672 1.00 84.06 529 ASN A CA 1
ATOM 4110 C C . ASN A 1 529 ? -11.908 12.988 11.233 1.00 84.06 529 ASN A C 1
ATOM 4112 O O . ASN A 1 529 ? -12.142 12.796 10.044 1.00 84.06 529 ASN A O 1
ATOM 4116 N N . VAL A 1 530 ? -12.546 12.369 12.209 1.00 88.50 530 VAL A N 1
ATOM 4117 C CA . VAL A 1 530 ? -13.629 11.408 12.042 1.00 88.50 530 VAL A CA 1
ATOM 4118 C C . VAL A 1 530 ? -14.730 11.942 11.114 1.00 88.50 530 VAL A C 1
ATOM 4120 O O . VAL A 1 530 ? -15.224 11.212 10.256 1.00 88.50 530 VAL A O 1
ATOM 4123 N N . ASP A 1 531 ? -15.043 13.240 11.199 1.00 88.25 531 ASP A N 1
ATOM 4124 C CA . ASP A 1 531 ? -16.035 13.903 10.337 1.00 88.25 531 ASP A CA 1
ATOM 4125 C C . ASP A 1 531 ? -15.721 13.818 8.836 1.00 88.25 531 ASP A C 1
ATOM 4127 O O . ASP A 1 531 ? -16.641 13.900 8.022 1.00 88.25 531 ASP A O 1
ATOM 4131 N N . GLU A 1 532 ? -14.445 13.660 8.466 1.00 80.50 532 GLU A N 1
ATOM 4132 C CA . GLU A 1 532 ? -13.993 13.516 7.077 1.00 80.50 532 GLU A CA 1
ATOM 4133 C C . GLU A 1 532 ? -14.554 12.245 6.432 1.00 80.50 532 GLU A C 1
ATOM 4135 O O . GLU A 1 532 ? -14.821 12.251 5.237 1.00 80.50 532 GLU A O 1
ATOM 4140 N N . ILE A 1 533 ? -14.779 11.194 7.228 1.00 84.88 533 ILE A N 1
ATOM 4141 C CA . ILE A 1 533 ? -15.377 9.928 6.787 1.00 84.88 533 ILE A CA 1
ATOM 4142 C C . ILE A 1 533 ? -16.883 9.954 6.983 1.00 84.88 533 ILE A C 1
ATOM 4144 O O . ILE A 1 533 ? -17.644 9.674 6.059 1.00 84.88 533 ILE A O 1
ATOM 4148 N N . LEU A 1 534 ? -17.328 10.295 8.195 1.00 86.50 534 LEU A N 1
ATOM 4149 C CA . LEU A 1 534 ? -18.736 10.158 8.569 1.00 86.50 534 LEU A CA 1
ATOM 4150 C C . LEU A 1 534 ? -19.655 11.041 7.722 1.00 86.50 534 LEU A C 1
ATOM 4152 O O . LEU A 1 534 ? -20.786 10.656 7.436 1.00 86.50 534 LEU A O 1
ATOM 4156 N N . ASN A 1 535 ? -19.159 12.200 7.281 1.00 85.00 535 ASN A N 1
ATOM 4157 C CA . ASN A 1 535 ? -19.919 13.129 6.450 1.00 85.00 535 ASN A CA 1
ATOM 4158 C C . ASN A 1 535 ? -19.580 13.025 4.953 1.00 85.00 535 ASN A C 1
ATOM 4160 O O . ASN A 1 535 ? -20.106 13.811 4.163 1.00 85.00 535 ASN A O 1
ATOM 4164 N N . ASN A 1 536 ? -18.720 12.083 4.546 1.00 77.25 536 ASN A N 1
ATOM 4165 C CA . ASN A 1 536 ? -18.310 11.910 3.155 1.00 77.25 536 ASN A CA 1
ATOM 4166 C C . ASN A 1 536 ? -18.497 10.457 2.679 1.00 77.25 536 ASN A C 1
ATOM 4168 O O . ASN A 1 536 ? -17.599 9.628 2.822 1.00 77.25 536 ASN A O 1
ATOM 4172 N N . PRO A 1 537 ? -19.630 10.136 2.033 1.00 66.62 537 PRO A N 1
ATOM 4173 C CA . PRO A 1 537 ? -19.876 8.792 1.511 1.00 66.62 537 PRO A CA 1
ATOM 4174 C C . PRO A 1 537 ? -18.965 8.411 0.331 1.00 66.62 537 PRO A C 1
ATOM 4176 O O . PRO A 1 537 ? -18.959 7.254 -0.073 1.00 66.62 537 PRO A O 1
ATOM 4179 N N . GLN A 1 538 ? -18.222 9.366 -0.239 1.00 62.12 538 GLN A N 1
ATOM 4180 C CA . GLN A 1 538 ? -17.236 9.149 -1.302 1.00 62.12 538 GLN A CA 1
ATOM 4181 C C . GLN A 1 538 ? -15.814 9.394 -0.791 1.00 62.12 538 GLN A C 1
ATOM 4183 O O . GLN A 1 538 ? -14.967 9.893 -1.535 1.00 62.12 538 GLN A O 1
ATOM 4188 N N . TYR A 1 539 ? -15.563 9.124 0.493 1.00 63.91 539 TYR A N 1
ATOM 4189 C CA . TYR A 1 539 ? -14.226 9.269 1.038 1.00 63.91 539 TYR A CA 1
ATOM 4190 C C . TYR A 1 539 ? -13.222 8.445 0.229 1.00 63.91 539 TYR A C 1
ATOM 4192 O O . TYR A 1 539 ? -13.430 7.261 -0.022 1.00 63.91 539 TYR A O 1
ATOM 4200 N N . ILE A 1 540 ? -12.146 9.103 -0.189 1.00 57.72 540 ILE A N 1
ATOM 4201 C CA . ILE A 1 540 ? -11.015 8.465 -0.849 1.00 57.72 540 ILE A CA 1
ATOM 4202 C C . ILE A 1 540 ? -9.927 8.378 0.206 1.00 57.72 540 ILE A C 1
ATOM 4204 O O . ILE A 1 540 ? -9.538 9.415 0.749 1.00 57.72 540 ILE A O 1
ATOM 4208 N N . ASN A 1 541 ? -9.466 7.159 0.476 1.00 56.66 541 ASN A N 1
ATOM 4209 C CA . ASN A 1 541 ? -8.393 6.908 1.426 1.00 56.66 541 ASN A CA 1
ATOM 4210 C C . ASN A 1 541 ? -7.195 7.813 1.135 1.00 56.66 541 ASN A C 1
ATOM 4212 O O . ASN A 1 541 ? -6.784 8.024 -0.007 1.00 56.66 541 ASN A O 1
ATOM 4216 N N . SER A 1 542 ? -6.667 8.400 2.193 1.00 52.16 542 SER A N 1
ATOM 4217 C CA . SER A 1 542 ? -5.341 8.970 2.210 1.00 52.16 542 SER A CA 1
ATOM 4218 C C . SER A 1 542 ? -4.325 7.887 1.869 1.00 52.16 542 SER A C 1
ATOM 4220 O O . SER A 1 542 ? -4.437 6.691 2.108 1.00 52.16 542 SER A O 1
ATOM 4222 N N . ASP A 1 543 ? -3.332 8.342 1.146 1.00 53.78 543 ASP A N 1
ATOM 4223 C CA . ASP A 1 543 ? -2.606 7.476 0.243 1.00 53.78 543 ASP A CA 1
ATOM 4224 C C . ASP A 1 543 ? -1.138 7.445 0.653 1.00 53.78 543 ASP A C 1
ATOM 4226 O O . ASP A 1 543 ? -0.261 7.429 -0.204 1.00 53.78 543 ASP A O 1
ATOM 4230 N N . LEU A 1 544 ? -0.890 7.525 1.968 1.00 60.06 544 LEU A N 1
ATOM 4231 C CA . LEU A 1 544 ? 0.422 7.669 2.585 1.00 60.06 544 LEU A CA 1
ATOM 4232 C C . LEU A 1 544 ? 0.832 6.381 3.300 1.00 60.06 544 LEU A C 1
ATOM 4234 O O . LEU A 1 544 ? 0.511 6.156 4.466 1.00 60.06 544 LEU A O 1
ATOM 4238 N N . TYR A 1 545 ? 1.616 5.574 2.604 1.00 67.88 545 TYR A N 1
ATOM 4239 C CA . TYR A 1 545 ? 2.243 4.377 3.150 1.00 67.88 545 TYR A CA 1
ATOM 4240 C C . TYR A 1 545 ? 3.644 4.755 3.577 1.00 67.88 545 TYR A C 1
ATOM 4242 O O . TYR A 1 545 ? 4.328 5.452 2.824 1.00 67.88 545 TYR A O 1
ATOM 4250 N N . PHE A 1 546 ? 4.072 4.308 4.754 1.00 68.81 546 PHE A N 1
ATOM 4251 C CA . PHE A 1 546 ? 5.485 4.346 5.076 1.00 68.81 546 PHE A CA 1
ATOM 4252 C C . PHE A 1 546 ? 5.979 3.030 5.634 1.00 68.81 546 PHE A C 1
ATOM 4254 O O . PHE A 1 546 ? 5.318 2.413 6.466 1.00 68.81 546 PHE A O 1
ATOM 4261 N N . ASP A 1 547 ? 7.183 2.677 5.220 1.00 70.94 547 ASP A N 1
ATOM 4262 C CA . ASP A 1 547 ? 7.853 1.459 5.645 1.00 70.94 547 ASP A CA 1
ATOM 4263 C C . ASP A 1 547 ? 9.109 1.875 6.376 1.00 70.94 547 ASP A C 1
ATOM 4265 O O . ASP A 1 547 ? 9.724 2.885 6.026 1.00 70.94 547 ASP A O 1
ATOM 4269 N N . TYR A 1 548 ? 9.503 1.117 7.386 1.00 74.94 548 TYR A N 1
ATOM 4270 C CA . TYR A 1 548 ? 10.775 1.349 8.043 1.00 74.94 548 TYR A CA 1
ATOM 4271 C C . TYR A 1 548 ? 11.373 0.054 8.558 1.00 74.94 548 TYR A C 1
ATOM 4273 O O . TYR A 1 548 ? 10.671 -0.900 8.883 1.00 74.94 548 TYR A O 1
ATOM 4281 N N . PHE A 1 549 ? 12.687 0.061 8.713 1.00 74.12 549 PHE A N 1
ATOM 4282 C CA . PHE A 1 549 ? 13.429 -1.007 9.364 1.00 74.12 549 PHE A CA 1
ATOM 4283 C C . PHE A 1 549 ? 14.449 -0.411 10.314 1.00 74.12 549 PHE A C 1
ATOM 4285 O O . PHE A 1 549 ? 15.083 0.578 9.997 1.00 74.12 549 PHE A O 1
ATOM 4292 N N . LEU A 1 550 ? 14.624 -0.991 11.484 1.00 74.38 550 LEU A N 1
ATOM 4293 C CA . LEU A 1 550 ? 15.581 -0.568 12.489 1.00 74.38 550 LEU A CA 1
ATOM 4294 C C . LEU A 1 550 ? 16.501 -1.733 12.786 1.00 74.38 550 LEU A C 1
ATOM 4296 O O . LEU A 1 550 ? 16.033 -2.810 13.142 1.00 74.38 550 LEU A O 1
ATOM 4300 N N . GLY A 1 551 ? 17.805 -1.488 12.673 1.00 69.50 551 GLY A N 1
ATOM 4301 C CA . GLY A 1 551 ? 18.833 -2.423 13.115 1.00 69.50 551 GLY A CA 1
ATOM 4302 C C . GLY A 1 551 ? 18.903 -2.568 14.641 1.00 69.50 551 GLY A C 1
ATOM 4303 O O . GLY A 1 551 ? 18.205 -1.887 15.393 1.00 69.50 551 GLY A O 1
ATOM 4304 N N . LEU A 1 552 ? 19.813 -3.425 15.105 1.00 72.12 552 LEU A N 1
ATOM 4305 C CA . LEU A 1 552 ? 20.086 -3.630 16.531 1.00 72.12 552 LEU A CA 1
ATOM 4306 C C . LEU A 1 552 ? 20.536 -2.337 17.233 1.00 72.12 552 LEU A C 1
ATOM 4308 O O . LEU A 1 552 ? 21.338 -1.567 16.696 1.00 72.12 552 LEU A O 1
ATOM 4312 N N . ASN A 1 553 ? 20.085 -2.155 18.480 1.00 73.00 553 ASN A N 1
ATOM 4313 C CA . ASN A 1 553 ? 20.410 -1.009 19.346 1.00 73.00 553 ASN A CA 1
ATOM 4314 C C . ASN A 1 553 ? 20.126 0.365 18.710 1.00 73.00 553 ASN A C 1
ATOM 4316 O O . ASN A 1 553 ? 20.853 1.332 18.955 1.00 73.00 553 ASN A O 1
ATOM 4320 N N . GLN A 1 554 ? 19.090 0.443 17.876 1.00 75.50 554 GLN A N 1
ATOM 4321 C CA . GLN A 1 554 ? 18.660 1.679 17.239 1.00 75.50 554 GLN A CA 1
ATOM 4322 C C . GLN A 1 554 ? 17.473 2.292 17.971 1.00 75.50 554 GLN A C 1
ATOM 4324 O O . GLN A 1 554 ? 16.580 1.607 18.462 1.00 75.50 554 GLN A O 1
ATOM 4329 N N . THR A 1 555 ? 17.444 3.617 17.991 1.00 79.56 555 THR A N 1
ATOM 4330 C CA . THR A 1 555 ? 16.341 4.402 18.535 1.00 79.56 555 THR A CA 1
ATOM 4331 C C . THR A 1 555 ? 15.672 5.144 17.389 1.00 79.56 555 THR A C 1
ATOM 4333 O O . THR A 1 555 ? 16.354 5.671 16.520 1.00 79.56 555 THR A O 1
ATOM 4336 N N . MET A 1 556 ? 14.343 5.173 17.334 1.00 82.25 556 MET A N 1
ATOM 4337 C CA . MET A 1 556 ? 13.618 5.985 16.354 1.00 82.25 556 MET A CA 1
ATOM 4338 C C . MET A 1 556 ? 12.205 6.255 16.847 1.00 82.25 556 MET A C 1
ATOM 4340 O O . MET A 1 556 ? 11.547 5.373 17.390 1.00 82.25 556 MET A O 1
ATOM 4344 N N . ASN A 1 557 ? 11.744 7.480 16.631 1.00 88.06 557 ASN A N 1
ATOM 4345 C CA . ASN A 1 557 ? 10.351 7.856 16.781 1.00 88.06 557 ASN A CA 1
ATOM 4346 C C . ASN A 1 557 ? 9.819 8.254 15.415 1.00 88.06 557 ASN A C 1
ATOM 4348 O O . ASN A 1 557 ? 10.393 9.139 14.774 1.00 88.06 557 ASN A O 1
ATOM 4352 N N . VAL A 1 558 ? 8.719 7.630 15.013 1.00 87.94 558 VAL A N 1
ATOM 4353 C CA . VAL A 1 558 ? 7.960 7.984 13.820 1.00 87.94 558 VAL A CA 1
ATOM 4354 C C . VAL A 1 558 ? 6.639 8.569 14.280 1.00 87.94 558 VAL A C 1
ATOM 4356 O O . VAL A 1 558 ? 5.870 7.921 14.984 1.00 87.94 558 VAL A O 1
ATOM 4359 N N . ARG A 1 559 ? 6.374 9.814 13.905 1.00 90.81 559 ARG A N 1
ATOM 4360 C CA . ARG A 1 559 ? 5.108 10.481 14.184 1.00 90.81 559 ARG A CA 1
ATOM 4361 C C . ARG A 1 559 ? 4.552 11.023 12.887 1.00 90.81 559 ARG A C 1
ATOM 4363 O O . ARG A 1 559 ? 5.241 11.757 12.185 1.00 90.81 559 ARG A O 1
ATOM 4370 N N . LEU A 1 560 ? 3.299 10.714 12.610 1.00 89.38 560 LEU A N 1
ATOM 4371 C CA . LEU A 1 560 ? 2.596 11.262 11.466 1.00 89.38 560 LEU A CA 1
ATOM 4372 C C . LEU A 1 560 ? 1.540 12.240 11.964 1.00 89.38 560 LEU A C 1
ATOM 4374 O O . LEU A 1 560 ? 0.745 11.910 12.836 1.00 89.38 560 LEU A O 1
ATOM 4378 N N . LEU A 1 561 ? 1.557 13.457 11.435 1.00 88.12 561 LEU A N 1
ATOM 4379 C CA . LEU A 1 561 ? 0.594 14.500 11.759 1.00 88.12 561 LEU A CA 1
ATOM 4380 C C . LEU A 1 561 ? -0.032 15.028 10.483 1.00 88.12 561 LEU A C 1
ATOM 4382 O O . LEU A 1 561 ? 0.677 15.493 9.596 1.00 88.12 561 LEU A O 1
ATOM 4386 N N . LYS A 1 562 ? -1.357 15.037 10.419 1.00 79.06 562 LYS A N 1
ATOM 4387 C CA . LYS A 1 562 ? -2.078 15.800 9.405 1.00 79.06 562 LYS A CA 1
ATOM 4388 C C . LYS A 1 562 ? -2.374 17.190 9.962 1.00 79.06 562 LYS A C 1
ATOM 4390 O O . LYS A 1 562 ? -2.713 17.340 11.132 1.00 79.06 562 LYS A O 1
ATOM 4395 N N . THR A 1 563 ? -2.161 18.228 9.164 1.00 83.69 563 THR A N 1
ATOM 4396 C CA . THR A 1 563 ? -2.345 19.620 9.590 1.00 83.69 563 THR A CA 1
ATOM 4397 C C . THR A 1 563 ? -2.725 20.505 8.407 1.00 83.69 563 THR A C 1
ATOM 4399 O O . THR A 1 563 ? -2.764 20.052 7.264 1.00 83.69 563 THR A O 1
ATOM 4402 N N . PHE A 1 564 ? -3.024 21.771 8.684 1.00 83.00 564 PHE A N 1
ATOM 4403 C CA . PHE A 1 564 ? -3.364 22.775 7.686 1.00 83.00 564 PHE A CA 1
ATOM 4404 C C . PHE A 1 564 ? -2.431 23.963 7.827 1.00 83.00 564 PHE A C 1
ATOM 4406 O O . PHE A 1 564 ? -2.142 24.422 8.935 1.00 83.00 564 PHE A O 1
ATOM 4413 N N . ASP A 1 565 ? -1.996 24.492 6.696 1.00 82.81 565 ASP A N 1
ATOM 4414 C CA . ASP A 1 565 ? -1.314 25.772 6.646 1.00 82.81 565 ASP A CA 1
ATOM 4415 C C . ASP A 1 565 ? -1.881 26.673 5.545 1.00 82.81 565 ASP A C 1
ATOM 4417 O O . ASP A 1 565 ? -2.937 26.405 4.972 1.00 82.81 565 ASP A O 1
ATOM 4421 N N . ALA A 1 566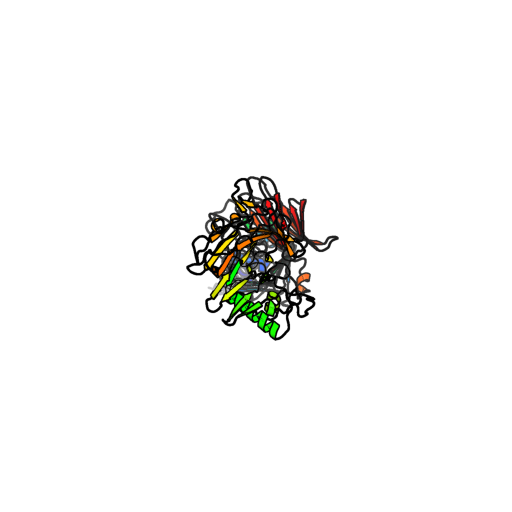 ? -1.185 27.776 5.261 1.00 81.62 566 ALA A N 1
ATOM 4422 C CA . ALA A 1 566 ? -1.618 28.761 4.274 1.00 81.62 566 ALA A CA 1
ATOM 4423 C C . ALA A 1 566 ? -1.798 28.189 2.853 1.00 81.62 566 ALA A C 1
ATOM 4425 O O . ALA A 1 566 ? -2.488 28.804 2.046 1.00 81.62 566 ALA A O 1
ATOM 4426 N N . SER A 1 567 ? -1.194 27.035 2.545 1.00 79.62 567 SER A N 1
ATOM 4427 C CA . SER A 1 567 ? -1.302 26.355 1.248 1.00 79.62 567 SER A CA 1
ATOM 4428 C C . SER A 1 567 ? -2.246 25.144 1.288 1.00 79.62 567 SER A C 1
ATOM 4430 O O . SER A 1 567 ? -2.283 24.368 0.335 1.00 79.62 567 SER A O 1
ATOM 4432 N N . GLY A 1 568 ? -3.010 24.979 2.372 1.00 82.38 568 GLY A N 1
ATOM 4433 C CA . GLY A 1 568 ? -3.999 23.918 2.543 1.00 82.38 568 GLY A CA 1
ATOM 4434 C C . GLY A 1 568 ? -3.518 22.763 3.419 1.00 82.38 568 GLY A C 1
ATOM 4435 O O . GLY A 1 568 ? -2.692 22.930 4.314 1.00 82.38 568 GLY A O 1
ATOM 4436 N N . GLU A 1 569 ? -4.095 21.591 3.180 1.00 80.56 569 GLU A N 1
ATOM 4437 C CA . GLU A 1 569 ? -3.810 20.351 3.903 1.00 80.56 569 GLU A CA 1
ATOM 4438 C C . GLU A 1 569 ? -2.378 19.860 3.645 1.00 80.56 569 GLU A C 1
ATOM 4440 O O . GLU A 1 569 ? -1.890 19.888 2.511 1.00 80.56 569 GLU A O 1
ATOM 4445 N N . VAL A 1 570 ? -1.705 19.394 4.696 1.00 85.88 570 VAL A N 1
ATOM 4446 C CA . VAL A 1 570 ? -0.364 18.815 4.610 1.00 85.88 570 VAL A CA 1
ATOM 4447 C C . VAL A 1 570 ? -0.180 17.677 5.606 1.00 85.88 570 VAL A C 1
ATOM 4449 O O . VAL A 1 570 ? -0.520 17.790 6.785 1.00 85.88 570 VAL A O 1
ATOM 4452 N N . TYR A 1 571 ? 0.400 16.582 5.123 1.00 86.12 571 TYR A N 1
ATOM 4453 C CA . TYR A 1 571 ? 0.810 15.452 5.948 1.00 86.12 571 TYR A CA 1
ATOM 4454 C C . TYR A 1 571 ? 2.276 15.620 6.326 1.00 86.12 571 TYR A C 1
ATOM 4456 O O . TYR A 1 571 ? 3.153 15.686 5.467 1.00 86.12 571 TYR A O 1
ATOM 4464 N N . ARG A 1 572 ? 2.549 15.701 7.623 1.00 89.75 572 ARG A N 1
ATOM 4465 C CA . ARG A 1 572 ? 3.883 15.874 8.186 1.00 89.75 572 ARG A CA 1
ATOM 4466 C C . ARG A 1 572 ? 4.352 14.581 8.829 1.00 89.75 572 ARG A C 1
ATOM 4468 O O . ARG A 1 572 ? 3.852 14.188 9.883 1.00 89.75 572 ARG A O 1
ATOM 4475 N N . LEU A 1 573 ? 5.334 13.942 8.209 1.00 89.62 573 LEU A N 1
ATOM 4476 C CA . LEU A 1 573 ? 6.017 12.779 8.758 1.00 89.62 573 LEU A CA 1
ATOM 4477 C C . LEU A 1 573 ? 7.257 13.245 9.524 1.00 89.62 573 LEU A C 1
ATOM 4479 O O . LEU A 1 573 ? 8.219 13.727 8.932 1.00 89.62 573 LEU A O 1
ATOM 4483 N N . TYR A 1 574 ? 7.239 13.105 10.843 1.00 90.69 574 TYR A N 1
ATOM 4484 C CA . TYR A 1 574 ? 8.364 13.400 11.720 1.00 90.69 574 TYR A CA 1
ATOM 4485 C C . TYR A 1 574 ? 9.097 12.114 12.072 1.00 90.69 574 TYR A C 1
ATOM 4487 O O . TYR A 1 574 ? 8.526 11.204 12.670 1.00 90.69 574 TYR A O 1
ATOM 4495 N N . ILE A 1 575 ? 10.386 12.077 11.764 1.00 87.44 575 ILE A N 1
ATOM 4496 C CA . ILE A 1 575 ? 11.288 10.995 12.140 1.00 87.44 575 ILE A CA 1
ATOM 4497 C C . ILE A 1 575 ? 12.374 11.602 13.027 1.00 87.44 575 ILE A C 1
ATOM 4499 O O . ILE A 1 575 ? 13.032 12.578 12.662 1.00 87.44 575 ILE A O 1
ATOM 4503 N N . SER A 1 576 ? 12.560 11.069 14.231 1.00 86.81 576 SER A N 1
ATOM 4504 C CA . SER A 1 576 ? 13.528 11.620 15.187 1.00 86.81 576 SER A CA 1
ATOM 4505 C C . SER A 1 576 ? 14.188 10.551 16.043 1.00 86.81 576 SER A C 1
ATOM 4507 O O . SER A 1 576 ? 13.730 9.413 16.099 1.00 86.81 576 SER A O 1
ATOM 4509 N N . GLY A 1 577 ? 15.269 10.932 16.724 1.00 77.50 577 GLY A N 1
ATOM 4510 C CA . GLY A 1 577 ? 15.928 10.070 17.702 1.00 77.50 577 GLY A CA 1
ATOM 4511 C C . GLY A 1 577 ? 16.771 8.955 17.091 1.00 77.50 577 GLY A C 1
ATOM 4512 O O . GLY A 1 577 ? 17.113 8.040 17.820 1.00 77.50 577 GLY A O 1
ATOM 4513 N N . HIS A 1 578 ? 17.116 9.025 15.804 1.00 73.31 578 HIS A N 1
ATOM 4514 C CA . HIS A 1 578 ? 18.000 8.059 15.145 1.00 73.31 578 HIS A CA 1
ATOM 4515 C C . HIS A 1 578 ? 19.462 8.204 15.590 1.00 73.31 578 HIS A C 1
ATOM 4517 O O . HIS A 1 578 ? 19.945 9.321 15.787 1.00 73.31 578 HIS A O 1
ATOM 4523 N N . ASN A 1 579 ? 20.185 7.084 15.708 1.00 65.62 579 ASN A N 1
ATOM 4524 C CA . ASN A 1 579 ? 21.618 7.068 15.999 1.00 65.62 579 ASN A CA 1
ATOM 4525 C C . ASN A 1 579 ? 22.398 6.590 14.761 1.00 65.62 579 ASN A C 1
ATOM 4527 O O . ASN A 1 579 ? 22.376 5.416 14.419 1.00 65.62 579 ASN A O 1
ATOM 4531 N N . ALA A 1 580 ? 23.118 7.490 14.086 1.00 54.56 580 ALA A N 1
ATOM 4532 C CA . ALA A 1 580 ? 23.857 7.206 12.844 1.00 54.56 580 ALA A CA 1
ATOM 4533 C C . ALA A 1 580 ? 25.102 6.291 13.009 1.00 54.56 580 ALA A C 1
ATOM 4535 O O . ALA A 1 580 ? 25.933 6.186 12.104 1.00 54.56 580 ALA A O 1
ATOM 4536 N N . GLY A 1 581 ? 25.262 5.626 14.158 1.00 55.75 581 GLY A N 1
ATOM 4537 C CA . GLY A 1 581 ? 26.312 4.636 14.395 1.00 55.75 581 GLY A CA 1
ATOM 4538 C C . GLY A 1 581 ? 26.081 3.336 13.616 1.00 55.75 581 GLY A C 1
ATOM 4539 O O . GLY A 1 581 ? 25.095 2.636 13.847 1.00 55.75 581 GLY A O 1
ATOM 4540 N N . SER A 1 582 ? 27.008 3.019 12.700 1.00 48.59 582 SER A N 1
ATOM 4541 C CA . SER A 1 582 ? 27.184 1.737 11.975 1.00 48.59 582 SER A CA 1
ATOM 4542 C C . SER A 1 582 ? 25.955 1.101 11.302 1.00 48.59 582 SER A C 1
ATOM 4544 O O . SER A 1 582 ? 26.038 -0.049 10.884 1.00 48.59 582 SER A O 1
ATOM 4546 N N . SER A 1 583 ? 24.844 1.823 11.153 1.00 48.84 583 SER A N 1
ATOM 4547 C CA . SER A 1 583 ? 23.574 1.247 10.702 1.00 48.84 583 SER A CA 1
ATOM 4548 C C . SER A 1 583 ? 23.010 2.004 9.510 1.00 48.84 583 SER A C 1
ATOM 4550 O O . SER A 1 583 ? 23.099 3.232 9.436 1.00 48.84 583 SER A O 1
ATOM 4552 N N . SER A 1 584 ? 22.419 1.255 8.585 1.00 55.62 584 SER A N 1
ATOM 4553 C CA . SER A 1 584 ? 21.561 1.778 7.534 1.00 55.62 584 SER A CA 1
ATOM 4554 C C . SER A 1 584 ? 20.121 1.433 7.859 1.00 55.62 584 SER A C 1
ATOM 4556 O O . SER A 1 584 ? 19.817 0.278 8.150 1.00 55.62 584 SER A O 1
ATOM 4558 N N . PHE A 1 585 ? 19.241 2.421 7.790 1.00 63.53 585 PHE A N 1
ATOM 4559 C CA . PHE A 1 585 ? 17.813 2.160 7.739 1.00 63.53 585 PHE A CA 1
ATOM 4560 C C . PHE A 1 585 ? 17.167 2.919 6.594 1.00 63.53 585 PHE A C 1
ATOM 4562 O O . PHE A 1 585 ? 17.662 3.959 6.153 1.00 63.53 585 PHE A O 1
ATOM 4569 N N . TYR A 1 586 ? 16.067 2.376 6.097 1.00 66.62 586 TYR A N 1
ATOM 4570 C CA . TYR A 1 586 ? 15.309 2.931 4.991 1.00 66.62 586 TYR A CA 1
ATOM 4571 C C . TYR A 1 586 ? 13.944 3.379 5.496 1.00 66.62 586 TYR A C 1
ATOM 4573 O O . TYR A 1 586 ? 13.359 2.742 6.370 1.00 66.62 586 TYR A O 1
ATOM 4581 N N . VAL A 1 587 ? 13.462 4.492 4.950 1.00 70.19 587 VAL A N 1
ATOM 4582 C CA . VAL A 1 587 ? 12.062 4.886 5.041 1.00 70.19 587 VAL A CA 1
ATOM 4583 C C . VAL A 1 587 ? 11.557 5.123 3.635 1.00 70.19 587 VAL A C 1
ATOM 4585 O O . VAL A 1 587 ? 12.058 6.006 2.940 1.00 70.19 587 VAL A O 1
ATOM 4588 N N . ASN A 1 588 ? 10.577 4.339 3.215 1.00 66.44 588 ASN A N 1
ATOM 4589 C CA . ASN A 1 588 ? 9.890 4.559 1.951 1.00 66.44 588 ASN A CA 1
ATOM 4590 C C . ASN A 1 588 ? 8.554 5.200 2.239 1.00 66.44 588 ASN A C 1
ATOM 4592 O O . ASN A 1 588 ? 7.899 4.820 3.194 1.00 66.44 588 ASN A O 1
ATOM 4596 N N . VAL A 1 589 ? 8.185 6.184 1.434 1.00 68.94 589 VAL A N 1
ATOM 4597 C CA . VAL A 1 589 ? 6.909 6.870 1.502 1.00 68.94 589 VAL A CA 1
ATOM 4598 C C . VAL A 1 589 ? 6.263 6.784 0.131 1.00 68.94 589 VAL A C 1
ATOM 4600 O O . VAL A 1 589 ? 6.796 7.322 -0.840 1.00 68.94 589 VAL A O 1
ATOM 4603 N N . THR A 1 590 ? 5.114 6.126 0.040 1.00 61.09 590 THR A N 1
ATOM 4604 C CA . THR A 1 590 ? 4.305 6.102 -1.185 1.00 61.09 590 THR A CA 1
ATOM 4605 C C . THR A 1 590 ? 3.088 6.982 -0.969 1.00 61.09 590 THR A C 1
ATOM 4607 O O . THR A 1 590 ? 2.419 6.841 0.044 1.00 61.09 590 THR A O 1
ATOM 4610 N N . ASN A 1 591 ? 2.852 7.898 -1.906 1.00 63.00 591 ASN A N 1
ATOM 4611 C CA . ASN A 1 591 ? 1.829 8.938 -1.917 1.00 63.00 591 ASN A CA 1
ATOM 4612 C C . ASN A 1 591 ? 0.928 8.775 -3.148 1.00 63.00 591 ASN A C 1
ATOM 4614 O O . ASN A 1 591 ? 1.104 9.435 -4.175 1.00 63.00 591 ASN A O 1
ATOM 4618 N N . MET A 1 592 ? -0.012 7.844 -3.089 1.00 53.84 592 MET A N 1
ATOM 4619 C CA . MET A 1 592 ? -0.820 7.448 -4.249 1.00 53.84 592 MET A CA 1
ATOM 4620 C C . MET A 1 592 ? -1.746 8.567 -4.780 1.00 53.84 592 MET A C 1
ATOM 4622 O O . MET A 1 592 ? -1.906 8.656 -5.997 1.00 53.84 592 MET A O 1
ATOM 4626 N N . SER A 1 593 ? -2.236 9.477 -3.925 1.00 53.25 593 SER A N 1
ATOM 4627 C CA . SER A 1 593 ? -3.078 10.637 -4.296 1.00 53.25 593 SER A CA 1
ATOM 4628 C C . SER A 1 593 ? -2.295 11.929 -4.521 1.00 53.25 593 SER A C 1
ATOM 4630 O O . SER A 1 593 ? -2.897 12.997 -4.655 1.00 53.25 593 SER A O 1
ATOM 4632 N N . THR A 1 594 ? -0.958 11.893 -4.548 1.00 65.75 594 THR A N 1
ATOM 4633 C CA . THR A 1 594 ? -0.121 13.099 -4.726 1.00 65.75 594 THR A CA 1
ATOM 4634 C C . THR A 1 594 ? -0.441 14.217 -3.716 1.00 65.75 594 THR A C 1
ATOM 4636 O O . THR A 1 594 ? -0.351 15.408 -4.017 1.00 65.75 594 THR A O 1
ATOM 4639 N N . LYS A 1 595 ? -0.841 13.846 -2.491 1.00 71.94 595 LYS A N 1
ATOM 4640 C CA . LYS A 1 595 ? -1.111 14.791 -1.398 1.00 71.94 595 LYS A CA 1
ATOM 4641 C C . LYS A 1 595 ? 0.167 15.541 -1.035 1.00 71.94 595 LYS A C 1
ATOM 4643 O O . LYS A 1 595 ? 1.272 15.045 -1.245 1.00 71.94 595 LYS A O 1
ATOM 4648 N N . ARG A 1 596 ? 0.044 16.740 -0.470 1.00 83.75 596 ARG A N 1
ATOM 4649 C CA . ARG A 1 596 ? 1.227 17.486 -0.037 1.00 83.75 596 ARG A CA 1
ATOM 4650 C C . ARG A 1 596 ? 1.822 16.832 1.209 1.00 83.75 596 ARG A C 1
ATOM 4652 O O . ARG A 1 596 ? 1.156 16.759 2.242 1.00 83.75 596 ARG A O 1
ATOM 4659 N N . ILE A 1 597 ? 3.072 16.388 1.108 1.00 85.06 597 ILE A N 1
ATOM 4660 C CA . ILE A 1 597 ? 3.802 15.746 2.201 1.00 85.06 597 ILE A CA 1
ATOM 4661 C C . ILE A 1 597 ? 5.028 16.575 2.553 1.00 85.06 597 ILE A C 1
ATOM 4663 O O . ILE A 1 597 ? 5.766 17.049 1.685 1.00 85.06 597 ILE A O 1
ATOM 4667 N N . GLU A 1 598 ? 5.256 16.703 3.851 1.00 90.00 598 GLU A N 1
ATOM 4668 C CA . GLU A 1 598 ? 6.474 17.240 4.431 1.00 90.00 598 GLU A CA 1
ATOM 4669 C C . GLU A 1 598 ? 7.131 16.179 5.310 1.00 90.00 598 GLU A C 1
ATOM 4671 O O . GLU A 1 598 ? 6.494 15.600 6.190 1.00 90.00 598 GLU A O 1
ATOM 4676 N N . ILE A 1 599 ? 8.418 15.929 5.092 1.00 88.50 599 ILE A N 1
ATOM 4677 C CA . ILE A 1 599 ? 9.188 14.972 5.889 1.00 88.50 599 ILE A CA 1
ATOM 4678 C C . ILE A 1 599 ? 10.201 15.747 6.713 1.00 88.50 599 ILE A C 1
ATOM 4680 O O . ILE A 1 599 ? 11.048 16.467 6.177 1.00 88.50 599 ILE A O 1
ATOM 4684 N N . TYR A 1 600 ? 10.101 15.591 8.027 1.00 89.81 600 TYR A N 1
ATOM 4685 C CA . TYR A 1 600 ? 10.938 16.237 9.020 1.00 89.81 600 TYR A CA 1
ATOM 4686 C C . TYR A 1 600 ? 11.859 15.213 9.664 1.00 89.81 600 TYR A C 1
ATOM 4688 O O . TYR A 1 600 ? 11.391 14.229 10.231 1.00 89.81 600 TYR A O 1
ATOM 4696 N N . ILE A 1 601 ? 13.162 15.484 9.661 1.00 85.75 601 ILE A N 1
ATOM 4697 C CA . ILE A 1 601 ? 14.153 14.687 10.386 1.00 85.75 601 ILE A CA 1
ATOM 4698 C C . ILE A 1 601 ? 14.696 15.508 11.548 1.00 85.75 601 ILE A C 1
ATOM 4700 O O . ILE A 1 601 ? 15.199 16.610 11.341 1.00 85.75 601 ILE A O 1
ATOM 4704 N N . ASN A 1 602 ? 14.597 14.990 12.777 1.00 84.25 602 ASN A N 1
ATOM 4705 C CA . ASN A 1 602 ? 14.987 15.714 13.996 1.00 84.25 602 ASN A CA 1
ATOM 4706 C C . ASN A 1 602 ? 14.404 17.145 14.021 1.00 84.25 602 ASN A C 1
ATOM 4708 O O . ASN A 1 602 ? 15.108 18.120 14.280 1.00 84.25 602 ASN A O 1
ATOM 4712 N N . ASN A 1 603 ? 13.114 17.261 13.685 1.00 86.19 603 ASN A N 1
ATOM 4713 C CA . ASN A 1 603 ? 12.352 18.513 13.558 1.00 86.19 603 ASN A CA 1
ATOM 4714 C C . ASN A 1 603 ? 12.854 19.508 12.496 1.00 86.19 603 ASN A C 1
ATOM 4716 O O . ASN A 1 603 ? 12.346 20.625 12.423 1.00 86.19 603 ASN A O 1
ATOM 4720 N N . SER A 1 604 ? 13.793 19.112 11.640 1.00 88.31 604 SER A N 1
ATOM 4721 C CA . SER A 1 604 ? 14.229 19.901 10.487 1.00 88.31 604 SER A CA 1
ATOM 4722 C C . SER A 1 604 ? 13.512 19.415 9.231 1.00 88.31 604 SER A C 1
ATOM 4724 O O . SER A 1 604 ? 13.540 18.221 8.935 1.00 88.31 604 SER A O 1
ATOM 4726 N N . LEU A 1 605 ? 12.864 20.323 8.499 1.00 89.75 605 LEU A N 1
ATOM 4727 C CA . LEU A 1 605 ? 12.212 19.999 7.230 1.00 89.75 605 LEU A CA 1
ATOM 4728 C C . LEU A 1 605 ? 13.268 19.565 6.211 1.00 89.75 605 LEU A C 1
ATOM 4730 O O . LEU A 1 605 ? 14.206 20.314 5.941 1.00 89.75 605 LEU A O 1
ATOM 4734 N N . LEU A 1 606 ? 13.104 18.368 5.658 1.00 84.12 606 LEU A N 1
ATOM 4735 C CA . LEU A 1 606 ? 14.047 17.778 4.715 1.00 84.12 606 LEU A CA 1
ATOM 4736 C C . LEU A 1 606 ? 13.447 17.633 3.314 1.00 84.12 606 LEU A C 1
ATOM 4738 O O . LEU A 1 606 ? 14.136 17.866 2.324 1.00 84.12 606 LEU A O 1
ATOM 4742 N N . VAL A 1 607 ? 12.170 17.259 3.230 1.00 81.81 607 VAL A N 1
ATOM 4743 C CA . VAL A 1 607 ? 11.469 17.057 1.958 1.00 81.81 607 VAL A CA 1
ATOM 4744 C C . VAL A 1 607 ? 10.123 17.755 2.001 1.00 81.81 607 VAL A C 1
ATOM 4746 O O . VAL A 1 607 ? 9.380 17.593 2.964 1.00 81.81 607 VAL A O 1
ATOM 4749 N N . THR A 1 608 ? 9.792 18.463 0.926 1.00 85.44 608 THR A N 1
ATOM 4750 C CA . THR A 1 608 ? 8.426 18.881 0.607 1.00 85.44 608 THR A CA 1
ATOM 4751 C C . THR A 1 608 ? 8.137 18.426 -0.810 1.00 85.44 608 THR A C 1
ATOM 4753 O O . THR A 1 608 ? 8.829 18.847 -1.737 1.00 85.44 608 THR A O 1
ATOM 4756 N N . ASN A 1 609 ? 7.151 17.555 -0.996 1.00 74.75 609 ASN A N 1
ATOM 4757 C CA . ASN A 1 609 ? 6.724 17.167 -2.334 1.00 74.75 609 ASN A CA 1
ATOM 4758 C C . ASN A 1 609 ? 5.256 16.732 -2.369 1.00 74.75 609 ASN A C 1
ATOM 4760 O O . ASN A 1 609 ? 4.600 16.548 -1.345 1.00 74.75 609 ASN A O 1
ATOM 4764 N N . SER A 1 610 ? 4.762 16.593 -3.592 1.00 70.19 610 SER A N 1
ATOM 4765 C CA . SER A 1 610 ? 3.491 15.959 -3.939 1.00 70.19 610 SER A CA 1
ATOM 4766 C C . SER A 1 610 ? 3.726 14.762 -4.869 1.00 70.19 610 SER A C 1
ATOM 4768 O O . SER A 1 610 ? 2.831 14.360 -5.602 1.00 70.19 610 SER A O 1
ATOM 4770 N N . ASN A 1 611 ? 4.958 14.242 -4.911 1.00 59.94 611 ASN A N 1
ATOM 4771 C CA . ASN A 1 611 ? 5.345 13.168 -5.825 1.00 59.94 611 ASN A CA 1
ATOM 4772 C C . ASN A 1 611 ? 4.809 11.834 -5.320 1.00 59.94 611 ASN A C 1
ATOM 4774 O O . ASN A 1 611 ? 4.519 11.696 -4.132 1.00 59.94 611 ASN A O 1
ATOM 4778 N N . LYS A 1 612 ? 4.698 10.852 -6.219 1.00 58.31 612 LYS A N 1
ATOM 4779 C CA . LYS A 1 612 ? 4.077 9.563 -5.906 1.00 58.31 612 LYS A CA 1
ATOM 4780 C C . LYS A 1 612 ? 4.930 8.716 -4.971 1.00 58.31 612 LYS A C 1
ATOM 4782 O O . LYS A 1 612 ? 4.377 7.946 -4.194 1.00 58.31 612 LYS A O 1
ATOM 4787 N N . SER A 1 613 ? 6.254 8.822 -5.028 1.00 63.09 613 SER A N 1
ATOM 4788 C CA . SER A 1 613 ? 7.119 8.092 -4.104 1.00 63.09 613 SER A CA 1
ATOM 4789 C C . SER A 1 613 ? 8.299 8.933 -3.639 1.00 63.09 613 SER A C 1
ATOM 4791 O O . SER A 1 613 ? 8.860 9.741 -4.382 1.00 63.09 613 SER A O 1
ATOM 4793 N N . THR A 1 614 ? 8.658 8.752 -2.373 1.00 62.72 614 THR A N 1
ATOM 4794 C CA . THR A 1 614 ? 9.825 9.344 -1.727 1.00 62.72 614 THR A CA 1
ATOM 4795 C C . THR A 1 614 ? 10.524 8.280 -0.906 1.00 62.72 614 THR A C 1
ATOM 4797 O O . THR A 1 614 ? 9.954 7.757 0.043 1.00 62.72 614 THR A O 1
ATOM 4800 N N . SER A 1 615 ? 11.783 8.010 -1.216 1.00 67.25 615 SER A N 1
ATOM 4801 C CA . SER A 1 615 ? 12.630 7.134 -0.414 1.00 67.25 615 SER A CA 1
ATOM 4802 C C . SER A 1 615 ? 13.677 7.962 0.315 1.00 67.25 615 SER A C 1
ATOM 4804 O O . SER A 1 615 ? 14.344 8.817 -0.274 1.00 67.25 615 SER A O 1
ATOM 4806 N N . LEU A 1 616 ? 13.841 7.677 1.601 1.00 67.69 616 LEU A N 1
ATOM 4807 C CA . LEU A 1 616 ? 14.897 8.201 2.451 1.00 67.69 616 LEU A CA 1
ATOM 4808 C C . LEU A 1 616 ? 15.778 7.037 2.885 1.00 67.69 616 LEU A C 1
ATOM 4810 O O . LEU A 1 616 ? 15.309 6.066 3.473 1.00 67.69 616 LEU A O 1
ATOM 4814 N N . ARG A 1 617 ? 17.073 7.143 2.605 1.00 68.69 617 ARG A N 1
ATOM 4815 C CA . ARG A 1 617 ? 18.077 6.181 3.055 1.00 68.69 617 ARG A CA 1
ATOM 4816 C C . ARG A 1 617 ? 18.981 6.861 4.063 1.00 68.69 617 ARG A C 1
ATOM 4818 O O . ARG A 1 617 ? 19.660 7.835 3.737 1.00 68.69 617 ARG A O 1
ATOM 4825 N N . PHE A 1 618 ? 18.991 6.339 5.278 1.00 67.62 618 PHE A N 1
ATOM 4826 C CA . PHE A 1 618 ? 19.866 6.787 6.347 1.00 67.62 618 PHE A CA 1
ATOM 4827 C C . PHE A 1 618 ? 21.092 5.888 6.356 1.00 67.62 618 PHE A C 1
ATOM 4829 O O . PHE A 1 618 ? 20.975 4.666 6.328 1.00 67.62 618 PHE A O 1
ATOM 4836 N N . SER A 1 619 ? 22.271 6.494 6.366 1.00 60.41 619 SER A N 1
ATOM 4837 C CA . SER A 1 619 ? 23.550 5.791 6.413 1.00 60.41 619 SER A CA 1
ATOM 4838 C C . SER A 1 619 ? 24.498 6.508 7.367 1.00 60.41 619 SER A C 1
ATOM 4840 O O . SER A 1 619 ? 24.296 7.681 7.690 1.00 60.41 619 SER A O 1
ATOM 4842 N N . SER A 1 620 ? 25.589 5.845 7.746 1.00 53.88 620 SER A N 1
ATOM 4843 C CA . SER A 1 620 ? 26.689 6.481 8.483 1.00 53.88 620 SER A CA 1
ATOM 4844 C C . SER A 1 620 ? 27.299 7.684 7.741 1.00 53.88 620 SER A C 1
ATOM 4846 O O . SER A 1 620 ? 27.895 8.553 8.373 1.00 53.88 620 SER A O 1
ATOM 4848 N N . SER A 1 621 ? 27.127 7.765 6.415 1.00 53.66 621 SER A N 1
ATOM 4849 C CA . SER A 1 621 ? 27.568 8.875 5.556 1.00 53.66 621 SER A CA 1
ATOM 4850 C C . SER A 1 621 ? 26.560 10.024 5.404 1.00 53.66 621 SER A C 1
ATOM 4852 O O . SER A 1 621 ? 26.877 11.016 4.750 1.00 53.66 621 SER A O 1
ATOM 4854 N N . GLY A 1 622 ? 25.364 9.922 5.995 1.00 64.25 622 GLY A N 1
ATOM 4855 C CA . GLY A 1 622 ? 24.303 10.930 5.899 1.00 64.25 622 GLY A CA 1
ATOM 4856 C C . GLY A 1 622 ? 22.997 10.391 5.308 1.00 64.25 622 GLY A C 1
ATOM 4857 O O . GLY A 1 622 ? 22.805 9.179 5.175 1.00 64.25 622 GLY A O 1
ATOM 4858 N N . ILE A 1 623 ? 22.085 11.309 4.974 1.00 67.06 623 ILE A N 1
ATOM 4859 C CA . ILE A 1 623 ? 20.747 10.999 4.452 1.00 67.06 623 ILE A CA 1
ATOM 4860 C C . ILE A 1 623 ? 20.745 11.176 2.934 1.00 67.06 623 ILE A C 1
ATOM 4862 O O . ILE A 1 623 ? 21.048 12.259 2.437 1.00 67.06 623 ILE A O 1
ATOM 4866 N N . THR A 1 624 ? 20.377 10.127 2.202 1.00 65.06 624 THR A N 1
ATOM 4867 C CA . THR A 1 624 ? 20.120 10.190 0.757 1.00 65.06 624 THR A CA 1
ATOM 4868 C C . THR A 1 624 ? 18.617 10.220 0.514 1.00 65.06 624 THR A C 1
ATOM 4870 O O . THR A 1 624 ? 17.884 9.438 1.115 1.00 65.06 624 THR A O 1
ATOM 4873 N N . ILE A 1 625 ? 18.163 11.111 -0.366 1.00 65.62 625 ILE A N 1
ATOM 4874 C CA . ILE A 1 625 ? 16.746 11.282 -0.703 1.00 65.62 625 ILE A CA 1
ATOM 4875 C C . ILE A 1 625 ? 16.574 11.038 -2.199 1.00 65.62 625 ILE A C 1
ATOM 4877 O O . ILE A 1 625 ? 17.288 11.632 -3.008 1.00 65.62 625 ILE A O 1
ATOM 4881 N N . SER A 1 626 ? 15.601 10.210 -2.562 1.00 58.28 626 SER A N 1
ATOM 4882 C CA . SER A 1 626 ? 15.156 10.024 -3.943 1.00 58.28 626 SER A CA 1
ATOM 4883 C C . SER A 1 626 ? 13.647 10.195 -4.029 1.00 58.28 626 SER A C 1
ATOM 4885 O O . SER A 1 626 ? 12.911 9.635 -3.222 1.00 58.28 626 SER A O 1
ATOM 4887 N N . THR A 1 627 ? 13.181 10.956 -5.014 1.00 54.88 627 THR A N 1
ATOM 4888 C CA . THR A 1 627 ? 11.754 11.178 -5.274 1.00 54.88 627 THR A CA 1
ATOM 4889 C C . THR A 1 627 ? 11.433 10.798 -6.714 1.00 54.88 627 THR A C 1
ATOM 4891 O O . THR A 1 627 ? 12.215 11.153 -7.599 1.00 54.88 627 THR A O 1
ATOM 4894 N N . SER A 1 628 ? 10.299 10.135 -6.950 1.00 47.09 628 SER A N 1
ATOM 4895 C CA . SER A 1 628 ? 9.810 9.744 -8.285 1.00 47.09 628 SER A CA 1
ATOM 4896 C C . SER A 1 628 ? 8.333 10.046 -8.476 1.00 47.09 628 SER A C 1
ATOM 4898 O O . SER A 1 628 ? 7.565 9.794 -7.512 1.00 47.09 628 SER A O 1
#

Nearest PDB structures (foldseek):
  5a1k-assembly2_B  TM=5.398E-01  e=7.899E+00  Homo sapiens
  4tw1-assembly2_K  TM=9.802E-02  e=3.514E-01  Staphylococcus aureus subsp. aureus USA300_TCH1516
  6rhv-assembly1_G  TM=1.236E-01  e=1.344E+00  Staphylococcus aureus

Secondary structure (DSSP, 8-state):
---HHHHHHHHHHHHHHHHHHHHHHHHHHHTS----TTT--GGGGSSS--SBTTBPEEE-SHHHHHHHHHHHHTT---S--EEEES-TTT----EEETT-TTS-TTTSS-BPPB--SSS-B-SEEEEEEEEEES-EEE-TT-SSBSSEEEE-TT-EEEEEEEES-EEE----TTS--TTPPP-SSSS--B--B-SSEEEE-TT-EEEEEEEES-EEE-TT--S-EEESSTTEEEETT----SS-S----EEEEEEHHHHHHHHHHHHHHHHHS--B-TTS-BGGGTEEE-TTS-EEEPPP-SSSPPPBTTT-EEBSSTT--S-EEHHHHHHHTT----SS-TT--TTSEEEBSSEEEETTTTEEEE---SS-EEPPPTTSB--GGGSTT-EEEEEE--SSSEEEEEEEEE-TT---EE---EEE-TTSTTSEEE-TT-EE--GGGSEEPTT-TT-EEEEEGGG-SEEEEE-TTS-EEE--TTTS--SEEEEEE---SSS-EEEEEEEEEE--S-S-TTTTEEEEEE-S-THHHHT-TTPPPP-EEEEEEE-TT---EEEEEEEEETTEEEEEEEEE----SS--EEEEEEETT---EEEEETTEEEEEE--SEEEEEEETTEEEEEE-